Protein AF-0000000084429670 (afdb_homodimer)

Radius of gyration: 36.71 Å; Cα contacts (8 Å, |Δi|>4): 818; chains: 2; bounding box: 50×143×112 Å

Organism: Penicillium patulum (NCBI:txid5078)

Foldseek 3Di:
DDDDDDDPPPDDPPDDDDDDPDDPDDPPDDDPPPPPCPPCVVVVVVCVVVVPDPDPPDDPVLLVVLLVLQLPPQLVQQDQDPLCSCCSNPVLVVLCVVPVLLSLLSSLSSLLVCLLDPPDVVCNVVSNVSSVVSNVVSVVSLVVCLVPDDLSCLVSLLNSLSSVLLSLLQDDDPPPVVALVSLLVSVLVSLVSLQVSVVSCCPPNNCLVVCCVDPNVVSVDDDQDFDDADPVVVVLLVVLLVVLVVCCVVDVPRDSVLSVQLSVLLVSLRRCLVVPGQHPVSLSSSSNSRDPVLSVCSVVVPLSSLLSVLSSLLSLVSHDDCSSRVVNNQSSLLSSCVPDDPVRVVSSQVSQCSNVNPVSVVVSVD/DDDDDDPDPPDDDYDDDDDDPDDPDCPPDDDPPPPPCPPCVVVVVVCVVVVPDPDPPDDPVLLVVLLVLQLPPQLVQQDQDPLCSCCSNPVLVVLCVVPVLLSLLSSLSSLLVCLLDPPDVVCNVVSNVSSVVSNVVSVVSLVVCLVPDDLSCLVSLLNSLSSVLLSLLQDDDPDPVVALVSLLVSVLVSLVSLQVSVVSCCPPHNCLVVCCPDPNVVSVDDDQDFDDADPVVVVLLVVLLVVLVVCCVVDVPRDSVLSVQLSVLLVSLRRCLVVPGQHPVSLSSSSNSRDPVLSVCSVVVPLSSLLSVLSSLLSLVSHDDCSSRVVNNQSSLLSSCVPDDPVRVVSSQVSQCSNVNPVSVVVSVD

Solvent-accessible surface area (backbone atoms only — not comparable to full-atom values): 40909 Å² total; per-residue (Å²): 130,89,72,89,83,87,74,85,81,77,81,71,89,76,78,84,78,79,83,82,72,79,73,84,74,69,92,66,75,79,79,73,73,81,62,76,67,49,46,57,45,54,53,48,50,63,27,57,77,52,49,81,54,69,82,56,81,77,81,59,60,67,61,47,50,20,49,50,40,26,63,73,52,50,30,55,61,77,26,72,46,82,81,30,35,56,38,49,45,48,50,46,56,56,49,17,72,81,32,64,33,34,39,24,37,53,38,11,44,19,21,38,50,43,35,72,64,47,90,54,73,87,49,22,64,60,26,40,50,47,12,46,32,26,36,34,53,13,50,58,50,43,62,72,38,67,86,63,73,42,86,90,44,41,66,46,53,48,53,34,36,55,49,52,44,50,40,62,55,36,48,86,71,80,74,56,82,85,40,51,60,55,56,52,52,51,52,50,49,51,38,45,37,46,36,33,43,54,42,59,44,46,43,91,57,65,40,61,63,62,41,49,73,39,91,54,18,63,72,73,58,72,79,84,61,86,34,77,63,58,66,71,58,50,52,50,53,49,51,53,51,50,51,42,50,51,45,31,73,75,32,82,83,45,59,46,67,57,53,50,52,47,50,52,46,49,50,52,49,48,14,32,43,63,60,67,52,33,40,55,62,52,65,51,50,52,42,52,70,45,54,73,66,51,55,50,37,44,74,68,60,35,65,69,46,45,49,51,49,27,47,50,20,38,54,42,58,61,30,66,59,43,80,36,32,53,70,47,21,55,51,39,36,49,24,44,57,70,71,48,53,79,89,53,45,72,78,36,46,64,35,39,32,74,60,61,31,90,63,28,70,67,58,68,77,97,134,91,78,84,86,78,79,86,82,80,84,85,83,87,92,93,84,85,83,80,75,76,74,82,73,68,91,73,76,82,74,73,72,81,62,77,66,51,47,57,47,55,52,48,51,64,27,57,76,52,48,80,52,68,82,56,80,77,82,60,60,66,62,47,49,20,48,51,39,26,61,73,52,50,31,55,62,78,24,72,46,83,82,31,35,56,38,50,45,48,52,47,56,57,50,17,72,81,31,64,32,33,37,24,37,51,37,11,43,20,20,39,50,43,34,74,64,46,91,54,72,88,47,22,64,59,25,40,52,48,12,44,32,26,37,35,52,11,50,56,52,42,62,70,38,67,87,62,73,41,87,90,43,40,66,46,53,48,52,33,38,56,49,51,44,50,40,61,54,36,47,87,71,80,73,55,83,84,40,52,59,54,56,52,51,50,52,49,50,50,38,46,38,47,36,33,44,54,40,60,44,46,44,92,56,67,41,59,62,62,41,50,72,40,91,54,18,64,71,73,58,71,81,84,62,86,35,77,63,56,66,72,60,50,51,51,52,49,51,52,52,50,50,42,52,51,46,30,73,75,31,85,84,46,61,46,67,58,52,50,51,46,51,50,47,49,51,52,51,49,14,33,42,64,61,67,52,34,38,54,60,55,65,48,49,52,43,52,69,45,54,72,65,50,55,50,37,45,73,69,61,36,65,68,46,44,50,51,50,27,45,49,20,40,54,42,58,61,30,67,58,44,80,36,31,53,72,47,21,55,51,39,35,50,25,45,57,69,70,48,54,78,90,54,46,71,79,39,47,64,35,39,32,74,60,61,30,90,64,31,72,66,57,6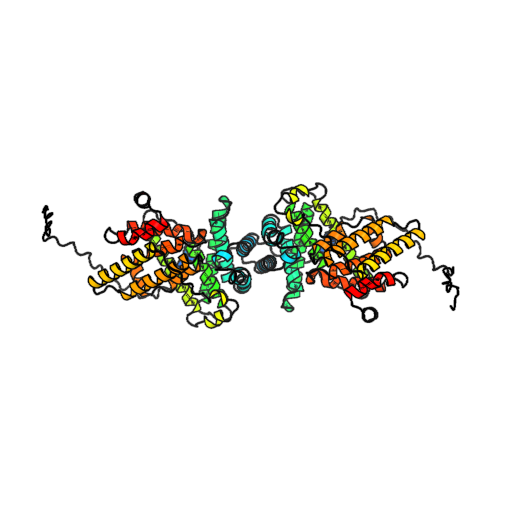6,78,97

Nearest PDB structures (foldseek):
  7vpu-assembly1_B  TM=5.161E-01  e=1.615E-05  Lachancea thermotolerans CBS 6340

Secondary structure (DSSP, 8-state):
--------------------------------------TTHHHHHHHHTTTTS-------HHHHHHHHHHHHTGGGGT--STTTHHIIIIIHHHHHTS-HHHHHHHHHHHHHHHHHH-S-GGGHHHHHHHHHHHHHHHHHHHHHHTT---TTTHHHHHHHHHHHHHHHHHS-----TT-HHHHHHHHHHHHHHHHHHHHHHHSSS--HHHHHTSTTHHHH-------PPPHHHHHHHHHHHHHHHHHHHH-TT--HHHHHHHHHHHHHHHHHHHTT---THHHHHHHHHS-HHHHHHHHTT-HHHHHHHHHHHHHHHHSS-HHHHHHHHHHHHHHHHHHS-TTTGGGGHHHHHHHH-TTHHHHH--/--------------------------------------TTHHHHHHHHTTTTS-------HHHHHHHHHHHHTGGGGT--STTTHHIIIIIHHHHHTS-HHHHHHHHHHHHHHHHHH-S-GGGHHHHHHHHHHHHHHHHHHHHHHTT---TTTHHHHHHHHHHHHHHHHHS-----TT-HHHHHHHHHHHHHHHHHHHHHHHSSS--HHHHHTSTTHHHH-------PPPHHHHHHHHHHHHHHHHHHHH-TT--HHHHHHHHHHHHHHHHHHHTT---THHHHHHHHHS-HHHHHHHHTT-HHHHHHHHHHHHHHHHSS-HHHHHHHHHHHHHHHHHHS-TTTGGGGHHHHHHHH-TTHHHHH--

Sequence (732 aa):
MKLGHPAPTAPSAIPNAGDPVPALRSSLSSTPGTGTGDPLGILGQLGNENAATPGGPSLNLQDLELMIQWCNTTFHTLSRNEITDPIWRNIVPEEALSHPFLMHGILALSALHLARTGPDPTRRASYLNRAVGHQNQALALFRELLGDVTESNAKAMFAFAGIVVIYTFAFPHTPDVQDPWSCIDDLYQVLVLTRGVQQVIHSPRNFTDFLRDSSFGPILRTDEVESPIPEHAVAMLKQLREANQICGSRDVNHEVHVYEGAILNLEEMLSWCYSGIRATTIAGRFAIRLKPRFMELLRERDPLALVMLAHYGVLLHYLEHRWCFGDWCVRVSKAVWAILDDRWRPLLQWAMRETLGVNFLEQVNTMKLGHPAPTAPSAIPNAGDPVPALRSSLSSTPGTGTGDPLGILGQLGNENAATPGGPSLNLQDLELMIQWCNTTFHTLSRNEITDPIWRNIVPEEALSHPFLMHGILALSALHLARTGPDPTRRASYLNRAVGHQNQALALFRELLGDVTESNAKAMFAFAGIVVIYTFAFPHTPDVQDPWSCIDDLYQVLVLTRGVQQVIHSPRNFTDFLRDSSFGPILRTDEVESPIPEHAVAMLKQLREANQICGSRDVNHEVHVYEGAILNLEEMLSWCYSGIRATTIAGRFAIRLKPRFMELLRERDPLALVMLAHYGVLLHYLEHRWCFGDWCVRVSKAVWAILDDRWRPLLQWAMRETLGVNFLEQVNT

InterPro domains:
  IPR021858 Fungal transcription factor [PF11951] (86-160)
  IPR053157 Sterol Uptake Control Transcription Regulator [PTHR47784] (56-352)

Structure (mmCIF, N/CA/C/O backbone):
data_AF-0000000084429670-model_v1
#
loop_
_entity.id
_entity.type
_entity.pdbx_description
1 polymer 'Uncharacterized protein'
#
loop_
_atom_site.group_PDB
_atom_site.id
_atom_site.type_symbol
_atom_site.label_atom_id
_atom_site.label_alt_id
_atom_site.label_comp_id
_atom_site.label_asym_id
_atom_site.label_entity_id
_atom_site.label_seq_id
_atom_site.pdbx_PDB_ins_code
_atom_site.Cartn_x
_atom_site.Cartn_y
_atom_site.Cartn_z
_atom_site.occupancy
_atom_site.B_iso_or_equiv
_atom_site.auth_seq_id
_atom_site.auth_comp_id
_atom_site.auth_asym_id
_atom_site.auth_atom_id
_atom_site.pdbx_PDB_model_num
ATOM 1 N N . MET A 1 1 ? 22.906 33.188 72.5 1 22.23 1 MET A N 1
ATOM 2 C CA . MET A 1 1 ? 21.438 33.281 72.5 1 22.23 1 MET A CA 1
ATOM 3 C C . MET A 1 1 ? 20.969 34.344 71.5 1 22.23 1 MET A C 1
ATOM 5 O O . MET A 1 1 ? 19.844 34.844 71.625 1 22.23 1 MET A O 1
ATOM 9 N N . LYS A 1 2 ? 21.938 34.781 70.812 1 26.08 2 LYS A N 1
ATOM 10 C CA . LYS A 1 2 ? 22.031 36.062 70.062 1 26.08 2 LYS A CA 1
ATOM 11 C C . LYS A 1 2 ? 20.891 36.188 69.062 1 26.08 2 LYS A C 1
ATOM 13 O O . LYS A 1 2 ? 20.812 35.406 68.125 1 26.08 2 LYS A O 1
ATOM 18 N N . LEU A 1 3 ? 19.891 36.938 69.438 1 20.69 3 LEU A N 1
ATOM 19 C CA . LEU A 1 3 ? 18.484 37.094 69.062 1 20.69 3 LEU A CA 1
ATOM 20 C C . LEU A 1 3 ? 18.344 37.594 67.625 1 20.69 3 LEU A C 1
ATOM 22 O O . LEU A 1 3 ? 17.656 36.969 66.812 1 20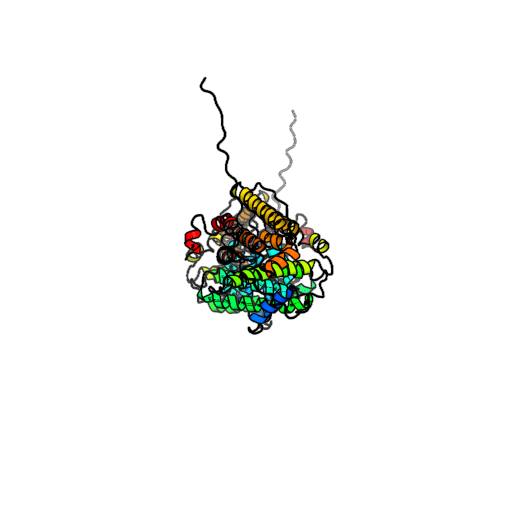.69 3 LEU A O 1
ATOM 26 N N . GLY A 1 4 ? 18.172 38.969 67.375 1 19.11 4 GLY A N 1
ATOM 27 C CA . GLY A 1 4 ? 16.844 39.406 66.938 1 19.11 4 GLY A CA 1
ATOM 28 C C . GLY A 1 4 ? 16.672 39.5 65.438 1 19.11 4 GLY A C 1
ATOM 29 O O . GLY A 1 4 ? 17.625 39.344 64.688 1 19.11 4 GLY A O 1
ATOM 30 N N . HIS A 1 5 ? 16.047 40.719 64.938 1 19.72 5 HIS A N 1
ATOM 31 C CA . HIS A 1 5 ? 14.812 40.906 64.188 1 19.72 5 HIS A CA 1
ATOM 32 C C . HIS A 1 5 ? 15.07 41.031 62.719 1 19.72 5 HIS A C 1
ATOM 34 O O . HIS A 1 5 ? 14.445 40.344 61.906 1 19.72 5 HIS A O 1
ATOM 40 N N . PRO A 1 6 ? 15.117 42.344 62 1 20.75 6 PRO A N 1
ATOM 41 C CA . PRO A 1 6 ? 14.047 42.812 61.125 1 20.75 6 PRO A CA 1
ATOM 42 C C . PRO A 1 6 ? 14.352 42.594 59.656 1 20.75 6 PRO A C 1
ATOM 44 O O . PRO A 1 6 ? 15.516 42.5 59.281 1 20.75 6 PRO A O 1
ATOM 47 N N . ALA A 1 7 ? 13.328 42.031 58.969 1 24.14 7 ALA A N 1
ATOM 48 C CA . ALA A 1 7 ? 13.094 41.438 57.656 1 24.14 7 ALA A CA 1
ATOM 49 C C . ALA A 1 7 ? 13.297 42.469 56.562 1 24.14 7 ALA A C 1
ATOM 51 O O . ALA A 1 7 ? 12.805 43.594 56.656 1 24.14 7 ALA A O 1
ATOM 52 N N . PRO A 1 8 ? 14.32 42.438 55.656 1 20.78 8 PRO A N 1
ATOM 53 C CA . PRO A 1 8 ? 14.75 43.438 54.656 1 20.78 8 PRO A CA 1
ATOM 54 C C . PRO A 1 8 ? 13.656 43.781 53.656 1 20.78 8 PRO A C 1
ATOM 56 O O . PRO A 1 8 ? 13.07 42.875 53.031 1 20.78 8 PRO A O 1
ATOM 59 N N . THR A 1 9 ? 12.781 44.906 54 1 19.97 9 THR A N 1
ATOM 60 C CA . THR A 1 9 ? 11.578 45.312 53.281 1 19.97 9 THR A CA 1
ATOM 61 C C . THR A 1 9 ? 11.898 45.656 51.844 1 19.97 9 THR A C 1
ATOM 63 O O . THR A 1 9 ? 12.836 46.438 51.594 1 19.97 9 THR A O 1
ATOM 66 N N . ALA A 1 10 ? 11.422 44.812 50.844 1 21.98 10 ALA A N 1
ATOM 67 C CA . ALA A 1 10 ? 11.5 44.594 49.406 1 21.98 10 ALA A CA 1
ATOM 68 C C . ALA A 1 10 ? 10.898 45.781 48.656 1 21.98 10 ALA A C 1
ATOM 70 O O . ALA A 1 10 ? 9.688 46 48.688 1 21.98 10 ALA A O 1
ATOM 71 N N . PRO A 1 11 ? 11.477 47 48.781 1 18.83 11 PRO A N 1
ATOM 72 C CA . PRO A 1 11 ? 10.57 48.062 48.312 1 18.83 11 PRO A CA 1
ATOM 73 C C . PRO A 1 11 ? 10.086 47.844 46.906 1 18.83 11 PRO A C 1
ATOM 75 O O . PRO A 1 11 ? 10.734 47.156 46.094 1 18.83 11 PRO A O 1
ATOM 78 N N . SER A 1 12 ? 8.766 48.312 46.562 1 18.53 12 SER A N 1
ATOM 79 C CA . SER A 1 12 ? 7.629 48.25 45.656 1 18.53 12 SER A CA 1
ATOM 80 C C . SER A 1 12 ? 7.871 49.125 44.406 1 18.53 12 SER A C 1
ATOM 82 O O . SER A 1 12 ? 6.965 49.312 43.594 1 18.53 12 SER A O 1
ATOM 84 N N . ALA A 1 13 ? 9.055 49.531 44.031 1 19.59 13 ALA A N 1
ATOM 85 C CA . ALA A 1 13 ? 8.922 50.781 43.312 1 19.59 13 ALA A CA 1
ATOM 86 C C . ALA A 1 13 ? 8.211 50.562 41.969 1 19.59 13 ALA A C 1
ATOM 88 O O . ALA A 1 13 ? 8.766 49.969 41.062 1 19.59 13 ALA A O 1
ATOM 89 N N . ILE A 1 14 ? 6.789 50.344 41.969 1 19.61 14 ILE A N 1
ATOM 90 C CA . ILE A 1 14 ? 6 50.094 40.781 1 19.61 14 ILE A CA 1
ATOM 91 C C . ILE A 1 14 ? 6.18 51.25 39.781 1 19.61 14 ILE A C 1
ATOM 93 O O . ILE A 1 14 ? 6.363 51.031 38.594 1 19.61 14 ILE A O 1
ATOM 97 N N . PRO A 1 15 ? 6.066 52.75 40.156 1 20.12 15 PRO A N 1
ATOM 98 C CA . PRO A 1 15 ? 4.91 53.406 39.531 1 20.12 15 PRO A CA 1
ATOM 99 C C . PRO A 1 15 ? 5.207 53.938 38.125 1 20.12 15 PRO A C 1
ATOM 101 O O . PRO A 1 15 ? 4.332 53.906 37.281 1 20.12 15 PRO A O 1
ATOM 104 N N . ASN A 1 16 ? 6.316 54.594 37.781 1 18.58 16 ASN A N 1
ATOM 105 C CA . ASN A 1 16 ? 6.07 55.969 37.281 1 18.58 16 ASN A CA 1
ATOM 106 C C . ASN A 1 16 ? 5.469 55.969 35.875 1 18.58 16 ASN A C 1
ATOM 108 O O . ASN A 1 16 ? 5.68 55.031 35.125 1 18.58 16 ASN A O 1
ATOM 112 N N . ALA A 1 17 ? 4.801 57.219 35.406 1 22.19 17 ALA A N 1
ATOM 113 C CA . ALA A 1 17 ? 3.703 57.781 34.625 1 22.19 17 ALA A CA 1
ATOM 114 C C . ALA A 1 17 ? 4.082 57.906 33.156 1 22.19 17 ALA A C 1
ATOM 116 O O . ALA A 1 17 ? 3.225 58.156 32.312 1 22.19 17 ALA A O 1
ATOM 117 N N . GLY A 1 18 ? 5.426 57.969 32.781 1 19.5 18 GLY A N 1
ATOM 118 C CA . GLY A 1 18 ? 5.508 59.125 31.938 1 19.5 18 GLY A CA 1
ATOM 119 C C . GLY A 1 18 ? 4.762 58.969 30.641 1 19.5 18 GLY A C 1
ATOM 120 O O . GLY A 1 18 ? 3.531 58.906 30.609 1 19.5 18 GLY A O 1
ATOM 121 N N . ASP A 1 19 ? 5.539 59.281 29.375 1 23.39 19 ASP A N 1
ATOM 122 C CA . ASP A 1 19 ? 5.277 60.125 28.203 1 23.39 19 ASP A CA 1
ATOM 123 C C . ASP A 1 19 ? 4.391 59.438 27.188 1 23.39 19 ASP A C 1
ATOM 125 O O . ASP A 1 19 ? 4.43 58.188 27.078 1 23.39 19 ASP A O 1
ATOM 129 N N . PRO A 1 20 ? 3.385 60.188 26.547 1 24.22 20 PRO A N 1
ATOM 130 C CA . PRO A 1 20 ? 2.221 59.844 25.719 1 24.22 20 PRO A CA 1
ATOM 131 C C . PRO A 1 20 ? 2.602 59.125 24.422 1 24.22 20 PRO A C 1
ATOM 133 O O . PRO A 1 20 ? 3.439 59.625 23.672 1 24.22 20 PRO A O 1
ATOM 136 N N . VAL A 1 21 ? 3.055 57.906 24.344 1 27.91 21 VAL A N 1
ATOM 137 C CA . VAL A 1 21 ? 3.381 57.344 23.047 1 27.91 21 VAL A CA 1
ATOM 138 C C . VAL A 1 21 ? 2.312 57.75 22.031 1 27.91 21 VAL A C 1
ATOM 140 O O . VAL A 1 21 ? 1.115 57.688 22.312 1 27.91 21 VAL A O 1
ATOM 143 N N . PRO A 1 22 ? 2.721 58.562 21.031 1 24.75 22 PRO A N 1
ATOM 144 C CA . PRO A 1 22 ? 1.771 59.062 20.031 1 24.75 22 PRO A CA 1
ATOM 145 C C . PRO A 1 22 ? 0.787 57.969 19.578 1 24.75 22 PRO A C 1
ATOM 147 O O . PRO A 1 22 ? 1.076 56.781 19.688 1 24.75 22 PRO A O 1
ATOM 150 N N . ALA A 1 23 ? -0.444 58.375 19.359 1 26.36 23 ALA A N 1
ATOM 151 C CA . ALA A 1 23 ? -1.738 57.812 18.984 1 26.36 23 ALA A CA 1
ATOM 152 C C . ALA A 1 23 ? -1.635 57 17.703 1 26.36 23 ALA A C 1
ATOM 154 O O . ALA A 1 23 ? -1.159 57.5 16.688 1 26.36 23 ALA A O 1
ATOM 155 N N . LEU A 1 24 ? -1.145 55.75 17.781 1 25.53 24 LEU A N 1
ATOM 156 C CA . LEU A 1 24 ? -1.38 54.938 16.594 1 25.53 24 LEU A CA 1
ATOM 157 C C . LEU A 1 24 ? -2.74 55.219 15.984 1 25.53 24 LEU A C 1
ATOM 159 O O . LEU A 1 24 ? -3.773 55.062 16.641 1 25.53 24 LEU A O 1
ATOM 163 N N . ARG A 1 25 ? -2.873 56.312 15.188 1 23.16 25 ARG A N 1
ATOM 164 C CA . ARG A 1 25 ? -4.012 56.875 14.477 1 23.16 25 ARG A CA 1
ATOM 165 C C . ARG A 1 25 ? -4.918 55.781 13.93 1 23.16 25 ARG A C 1
ATOM 167 O O . ARG A 1 25 ? -4.477 54.656 13.711 1 23.16 25 ARG A O 1
ATOM 174 N N . SER A 1 26 ? -6.262 56.25 13.727 1 23.8 26 SER A N 1
ATOM 175 C CA . SER A 1 26 ? -7.648 55.844 13.492 1 23.8 26 SER A CA 1
ATOM 176 C C . SER A 1 26 ? -7.84 55.281 12.094 1 23.8 26 SER A C 1
ATOM 178 O O . SER A 1 26 ? -8.969 55.031 11.672 1 23.8 26 SER A O 1
ATOM 180 N N . SER A 1 27 ? -6.895 55.125 11.172 1 24.22 27 SER A N 1
ATOM 181 C CA . SER A 1 27 ? -7.547 55.125 9.867 1 24.22 27 SER A CA 1
ATOM 182 C C . SER A 1 27 ? -8.711 54.125 9.836 1 24.22 27 SER A C 1
ATOM 184 O O . SER A 1 27 ? -8.516 52.906 9.969 1 24.22 27 SER A O 1
ATOM 186 N N . LEU A 1 28 ? -10.055 54.531 10.164 1 23.66 28 LEU A N 1
ATOM 187 C CA . LEU A 1 28 ? -11.398 53.969 10.227 1 23.66 28 LEU A CA 1
ATOM 188 C C . LEU A 1 28 ? -11.789 53.344 8.891 1 23.66 28 LEU A C 1
ATOM 190 O O . LEU A 1 28 ? -12.922 52.875 8.727 1 23.66 28 LEU A O 1
ATOM 194 N N . SER A 1 29 ? -11.289 53.844 7.734 1 22.31 29 SER A N 1
ATOM 195 C CA . SER A 1 29 ? -12.344 53.938 6.738 1 22.31 29 SER A CA 1
ATOM 196 C C . SER A 1 29 ? -13.18 52.656 6.688 1 22.31 29 SER A C 1
ATOM 198 O O . SER A 1 29 ? -12.859 51.688 7.355 1 22.31 29 SER A O 1
ATOM 200 N N . SER A 1 30 ? -13.508 52.156 5.371 1 26.16 30 SER A N 1
ATOM 201 C CA . SER A 1 30 ? -14.695 51.594 4.738 1 26.16 30 SER A CA 1
ATOM 202 C C . SER A 1 30 ? -14.969 50.188 5.215 1 26.16 30 SER A C 1
ATOM 204 O O . SER A 1 30 ? -14.031 49.438 5.551 1 26.16 30 SER A O 1
ATOM 206 N N . THR A 1 31 ? -16.219 49.969 5.656 1 25.84 31 THR A N 1
ATOM 207 C CA . THR A 1 31 ? -16.969 48.812 6.137 1 25.84 31 THR A CA 1
ATOM 208 C C . THR A 1 31 ? -16.688 47.562 5.27 1 25.84 31 THR A C 1
ATOM 210 O O . THR A 1 31 ? -17.141 47.5 4.121 1 25.84 31 THR A O 1
ATOM 213 N N . PRO A 1 32 ? -15.477 47.188 4.996 1 28.11 32 PRO A N 1
ATOM 214 C CA . PRO A 1 32 ? -15.68 46.062 4.105 1 28.11 32 PRO A CA 1
ATOM 215 C C . PRO A 1 32 ? -16.703 45.062 4.648 1 28.11 32 PRO A C 1
ATOM 217 O O . PRO A 1 32 ? -16.797 44.844 5.863 1 28.11 32 PRO A O 1
ATOM 220 N N . GLY A 1 33 ? -17.953 44.969 4.051 1 25.83 33 GLY A N 1
ATOM 221 C CA . GLY A 1 33 ? -19 44 4.289 1 25.83 33 GLY A CA 1
ATOM 222 C C . GLY A 1 33 ? -18.469 42.688 4.844 1 25.83 33 GLY A C 1
ATOM 223 O O . GLY A 1 33 ? -17.297 42.344 4.633 1 25.83 33 GLY A O 1
ATOM 224 N N . THR A 1 34 ? -18.984 42.281 5.988 1 31.81 34 THR A N 1
ATOM 225 C CA . THR A 1 34 ? -18.875 41.031 6.734 1 31.81 34 THR A CA 1
ATOM 226 C C . THR A 1 34 ? -18.812 39.844 5.781 1 31.81 34 THR A C 1
ATOM 228 O O . THR A 1 34 ? -19.859 39.281 5.422 1 31.81 34 THR A O 1
ATOM 231 N N . GLY A 1 35 ? -18.328 40.094 4.57 1 29.77 35 GLY A N 1
ATOM 232 C CA . GLY A 1 35 ? -18.391 38.875 3.775 1 29.77 35 GLY A CA 1
ATOM 233 C C . GLY A 1 35 ? -17.938 37.656 4.539 1 29.77 35 GLY A C 1
ATOM 234 O O . GLY A 1 35 ? -16.922 37.688 5.242 1 29.77 35 GLY A O 1
ATOM 235 N N . THR A 1 36 ? -18.875 36.906 5.152 1 34.91 36 THR A N 1
ATOM 236 C CA . THR A 1 36 ? -18.625 35.531 5.566 1 34.91 36 THR A CA 1
ATOM 237 C C . THR A 1 36 ? -17.469 34.938 4.781 1 34.91 36 THR A C 1
ATOM 239 O O . THR A 1 36 ? -17.609 34.625 3.596 1 34.91 36 THR A O 1
ATOM 242 N N . GLY A 1 37 ? -16.391 35.562 4.871 1 36.88 37 GLY A N 1
ATOM 243 C CA . GLY A 1 37 ? -15.242 35 4.18 1 36.88 37 GLY A CA 1
ATOM 244 C C . GLY A 1 37 ? -15.234 33.469 4.18 1 36.88 37 GLY A C 1
ATOM 245 O O . GLY A 1 37 ? -15.43 32.844 5.223 1 36.88 37 GLY A O 1
ATOM 246 N N . ASP A 1 38 ? -15.68 32.938 3.094 1 46.09 38 ASP A N 1
ATOM 247 C CA . ASP A 1 38 ? -15.695 31.5 2.795 1 46.09 38 ASP A CA 1
ATOM 248 C C . ASP A 1 38 ? -14.461 30.797 3.375 1 46.09 38 ASP A C 1
ATOM 250 O O . ASP A 1 38 ? -13.336 31.109 2.994 1 46.09 38 ASP A O 1
ATOM 254 N N . PRO A 1 39 ? -14.586 30.469 4.656 1 50.97 39 PRO A N 1
ATOM 255 C CA . PRO A 1 39 ? -13.445 29.75 5.234 1 50.97 39 PRO A CA 1
ATOM 256 C C . PRO A 1 39 ? -12.664 28.953 4.199 1 50.97 39 PRO A C 1
ATOM 258 O O . PRO A 1 39 ? -11.477 28.672 4.395 1 50.97 39 PRO A O 1
ATOM 261 N N . LEU A 1 40 ? -13.453 28.594 3.191 1 55.09 40 LEU A N 1
ATOM 262 C CA . LEU A 1 40 ? -12.805 27.828 2.135 1 55.09 40 LEU A CA 1
ATOM 263 C C . LEU A 1 40 ? -12.242 28.75 1.061 1 55.09 40 LEU A C 1
ATOM 265 O O . LEU A 1 40 ? -11.703 28.281 0.054 1 55.09 40 LEU A O 1
ATOM 269 N N . GLY A 1 41 ? -12.547 30.047 1.274 1 54.59 41 GLY A N 1
ATOM 270 C CA . GLY A 1 41 ? -11.984 31.016 0.347 1 54.59 41 GLY A CA 1
ATOM 271 C C . GLY A 1 41 ? -10.484 30.875 0.171 1 54.59 41 GLY A C 1
ATOM 272 O O . GLY A 1 41 ? -9.953 31.125 -0.911 1 54.59 41 GLY A O 1
ATOM 273 N N . ILE A 1 42 ? -9.953 30.453 1.276 1 54.97 42 ILE A N 1
ATOM 274 C CA . ILE A 1 42 ? -8.508 30.234 1.226 1 54.97 42 ILE A CA 1
ATOM 275 C C . ILE A 1 42 ? -8.195 29.109 0.242 1 54.97 42 ILE A C 1
ATOM 277 O O . ILE A 1 42 ? -7.164 29.141 -0.437 1 54.97 42 ILE A O 1
ATOM 281 N N . LEU A 1 43 ? -9.141 28.203 0.174 1 58.97 43 LEU A N 1
ATOM 282 C CA . LEU A 1 43 ? -8.945 27.125 -0.8 1 58.97 43 LEU A CA 1
ATOM 283 C C . LEU A 1 43 ? -8.859 27.688 -2.215 1 58.97 43 LEU A C 1
ATOM 285 O O . LEU A 1 43 ? -8.125 27.172 -3.053 1 58.97 43 LEU A O 1
ATOM 289 N N . GLY A 1 44 ? -9.75 28.688 -2.395 1 55.34 44 GLY A N 1
ATOM 290 C CA . GLY A 1 44 ? -9.695 29.391 -3.672 1 55.34 44 GLY A CA 1
ATOM 291 C C . GLY A 1 44 ? -8.352 30.047 -3.932 1 55.34 44 GLY A C 1
ATOM 292 O O . GLY A 1 44 ? -7.852 30.031 -5.059 1 55.34 44 GLY A O 1
ATOM 293 N N . GLN A 1 45 ? -7.887 30.625 -2.939 1 53.88 45 GLN A N 1
ATOM 294 C CA . GLN A 1 45 ? -6.59 31.281 -3.07 1 53.88 45 GLN A CA 1
ATOM 295 C C . GLN A 1 45 ? -5.48 30.266 -3.311 1 53.88 45 GLN A C 1
ATOM 297 O O . GLN A 1 45 ? -4.57 30.516 -4.109 1 53.88 45 GLN A O 1
ATOM 302 N N . LEU A 1 46 ? -5.559 29.188 -2.588 1 56.06 46 LEU A N 1
ATOM 303 C CA . LEU A 1 46 ? -4.59 28.125 -2.789 1 56.06 46 LEU A CA 1
ATOM 304 C C . LEU A 1 46 ? -4.676 27.578 -4.207 1 56.06 46 LEU A C 1
ATOM 306 O O . LEU A 1 46 ? -3.654 27.25 -4.812 1 56.06 46 LEU A O 1
ATOM 310 N N . GLY A 1 47 ? -5.902 27.5 -4.715 1 53.72 47 GLY A N 1
ATOM 311 C CA . GLY A 1 47 ? -6.133 27.016 -6.066 1 53.72 47 GLY A CA 1
ATOM 312 C C . GLY A 1 47 ? -5.77 28.047 -7.129 1 53.72 47 GLY A C 1
ATOM 313 O O . GLY A 1 47 ? -5.27 27.688 -8.195 1 53.72 47 GLY A O 1
ATOM 314 N N . ASN A 1 48 ? -6.207 29.281 -6.977 1 49.38 48 ASN A N 1
ATOM 315 C CA . ASN A 1 48 ? -6.004 30.344 -7.957 1 49.38 48 ASN A CA 1
ATOM 316 C C . ASN A 1 48 ? -4.527 30.703 -8.109 1 49.38 48 ASN A C 1
ATOM 318 O O . ASN A 1 48 ? -4.066 31.016 -9.211 1 49.38 48 ASN A O 1
ATOM 322 N N . GLU A 1 49 ? -3.912 30.812 -7.055 1 47.94 49 GLU A N 1
ATOM 323 C CA . GLU A 1 49 ? -2.508 31.188 -7.172 1 47.94 49 GLU A CA 1
ATOM 324 C C . GLU A 1 49 ? -1.727 30.156 -7.992 1 47.94 49 GLU A C 1
ATOM 326 O O . GLU A 1 49 ? -0.708 30.484 -8.602 1 47.94 49 GLU A O 1
ATOM 331 N N . ASN A 1 50 ? -2.229 29.016 -7.98 1 48.59 50 ASN A N 1
ATOM 332 C CA . ASN A 1 50 ? -1.457 27.969 -8.656 1 48.59 50 ASN A CA 1
ATOM 333 C C . ASN A 1 50 ? -2.189 27.438 -9.883 1 48.59 50 ASN A C 1
ATOM 335 O O . ASN A 1 50 ? -1.876 26.359 -10.367 1 48.59 50 ASN A O 1
ATOM 339 N N . ALA A 1 51 ? -3.314 28.125 -10.203 1 43.28 51 ALA A N 1
ATOM 340 C CA . ALA A 1 51 ? -4.227 27.703 -11.266 1 43.28 51 ALA A CA 1
ATOM 341 C C . ALA A 1 51 ? -3.498 27.594 -12.602 1 43.28 51 ALA A C 1
ATOM 343 O O . ALA A 1 51 ? -4.066 27.109 -13.586 1 43.28 51 ALA A O 1
ATOM 344 N N . ALA A 1 52 ? -2.439 28.234 -12.82 1 42.28 52 ALA A N 1
ATOM 345 C CA . ALA A 1 52 ? -2.012 28.234 -14.211 1 42.28 52 ALA A CA 1
ATOM 346 C C . ALA A 1 52 ? -1.724 26.812 -14.703 1 42.28 52 ALA A C 1
ATOM 348 O O . ALA A 1 52 ? -1.162 26.625 -15.781 1 42.28 52 ALA A O 1
ATOM 349 N N . THR A 1 53 ? -1.571 25.828 -13.867 1 45.34 53 THR A N 1
ATOM 350 C CA . THR A 1 53 ? -0.998 24.656 -14.5 1 45.34 53 THR A CA 1
ATOM 351 C C . THR A 1 53 ? -2.068 23.875 -15.258 1 45.34 53 THR A C 1
ATOM 353 O O . THR A 1 53 ? -3.145 23.594 -14.719 1 45.34 53 THR A O 1
ATOM 356 N N . PRO A 1 54 ? -1.975 23.672 -16.516 1 46.31 54 PRO A N 1
ATOM 357 C CA . PRO A 1 54 ? -2.826 22.844 -17.375 1 46.31 54 PRO A CA 1
ATOM 358 C C . PRO A 1 54 ? -3.338 21.578 -16.672 1 46.31 54 PRO A C 1
ATOM 360 O O . PRO A 1 54 ? -2.693 21.078 -15.75 1 46.31 54 PRO A O 1
ATOM 363 N N . GLY A 1 55 ? -4.672 21.359 -16.781 1 48.91 55 GLY A N 1
ATOM 364 C CA . GLY A 1 55 ? -5.406 20.172 -16.344 1 48.91 55 GLY A CA 1
ATOM 365 C C . GLY A 1 55 ? -4.598 18.891 -16.438 1 48.91 55 GLY A C 1
ATOM 366 O O . GLY A 1 55 ? -4.133 18.531 -17.531 1 48.91 55 GLY A O 1
ATOM 367 N N . GLY A 1 56 ? -3.779 18.625 -15.547 1 53.12 56 GLY A N 1
ATOM 368 C CA . GLY A 1 56 ? -3.062 17.359 -15.539 1 53.12 56 GLY A CA 1
ATOM 369 C C . GLY A 1 56 ? -3.848 16.219 -16.172 1 53.12 56 GLY A C 1
ATOM 370 O O . GLY A 1 56 ? -5.051 16.344 -16.406 1 53.12 56 GLY A O 1
ATOM 371 N N . PRO A 1 57 ? -3.184 15.32 -16.812 1 59.62 57 PRO A N 1
ATOM 372 C CA . PRO A 1 57 ? -3.852 14.18 -17.453 1 59.62 57 PRO A CA 1
ATOM 373 C C . PRO A 1 57 ? -4.949 13.578 -16.562 1 59.62 57 PRO A C 1
ATOM 375 O O . PRO A 1 57 ? -4.891 13.688 -15.344 1 59.62 57 PRO A O 1
ATOM 378 N N . SER A 1 58 ? -6.047 13.328 -17.156 1 78.81 58 SER A N 1
ATOM 379 C CA . SER A 1 58 ? -7.195 12.672 -16.531 1 78.81 58 SER A CA 1
ATOM 380 C C . SER A 1 58 ? -6.77 11.469 -15.703 1 78.81 58 SER A C 1
ATOM 382 O O . SER A 1 58 ? -5.805 10.781 -16.047 1 78.81 58 SER A O 1
ATOM 384 N N . LEU A 1 59 ? -7.324 11.367 -14.547 1 85.75 59 LEU A N 1
ATOM 385 C CA . LEU A 1 59 ? -7.047 10.266 -13.625 1 85.75 59 LEU A CA 1
ATOM 386 C C . LEU A 1 59 ? -7.352 8.922 -14.281 1 85.75 59 LEU A C 1
ATOM 388 O O . LEU A 1 59 ? -8.422 8.742 -14.859 1 85.75 59 LEU A O 1
ATOM 392 N N . ASN A 1 60 ? -6.398 8.047 -14.375 1 92.25 60 ASN A N 1
ATOM 393 C CA . ASN A 1 60 ? -6.668 6.652 -14.703 1 92.25 60 ASN A CA 1
ATOM 394 C C . ASN A 1 60 ? -7.074 5.855 -13.461 1 92.25 60 ASN A C 1
ATOM 396 O O . ASN A 1 60 ? -6.266 5.113 -12.906 1 92.25 60 ASN A O 1
ATOM 400 N N . LEU A 1 61 ? -8.328 5.973 -13.094 1 93.94 61 LEU A N 1
ATOM 401 C CA . LEU A 1 61 ? -8.82 5.379 -11.852 1 93.94 61 LEU A CA 1
ATOM 402 C C . LEU A 1 61 ? -8.766 3.857 -11.914 1 93.94 61 LEU A C 1
ATOM 404 O O . LEU A 1 61 ? -8.625 3.195 -10.883 1 93.94 61 LEU A O 1
ATOM 408 N N . GLN A 1 62 ? -8.773 3.379 -13.125 1 94.25 62 GLN A N 1
ATOM 409 C CA . GLN A 1 62 ? -8.727 1.929 -13.281 1 94.25 62 GLN A CA 1
ATOM 410 C C . GLN A 1 62 ? -7.371 1.371 -12.859 1 94.25 62 GLN A C 1
ATOM 412 O O . GLN A 1 62 ? -7.297 0.424 -12.078 1 94.25 62 GLN A O 1
ATOM 417 N N . ASP A 1 63 ? -6.328 2.01 -13.359 1 96.25 63 ASP A N 1
ATOM 418 C CA . ASP A 1 63 ? -4.992 1.557 -12.992 1 96.25 63 ASP A CA 1
ATOM 419 C C . ASP A 1 63 ? -4.703 1.843 -11.523 1 96.25 63 ASP A C 1
ATOM 421 O O . ASP A 1 63 ? -4.012 1.067 -10.859 1 96.25 63 ASP A O 1
ATOM 425 N N . LEU A 1 64 ? -5.219 2.938 -11.039 1 97.31 64 LEU A N 1
ATOM 426 C CA . LEU A 1 64 ? -5.008 3.271 -9.633 1 97.31 64 LEU A CA 1
ATOM 427 C C . LEU A 1 64 ? -5.684 2.252 -8.727 1 97.31 64 LEU A C 1
ATOM 429 O O . LEU A 1 64 ? -5.121 1.864 -7.695 1 97.31 64 LEU A O 1
ATOM 433 N N . GLU A 1 65 ? -6.852 1.828 -9.141 1 97.06 65 GLU A N 1
ATOM 434 C CA . GLU A 1 65 ? -7.547 0.791 -8.391 1 97.06 65 GLU A CA 1
ATOM 435 C C . GLU A 1 65 ? -6.719 -0.488 -8.312 1 97.06 65 GLU A C 1
ATOM 437 O O . GLU A 1 65 ? -6.637 -1.118 -7.254 1 97.06 65 GLU A O 1
ATOM 442 N N . LEU A 1 66 ? -6.156 -0.795 -9.422 1 97.88 66 LEU A N 1
ATOM 443 C CA . LEU A 1 66 ? -5.367 -2.02 -9.484 1 97.88 66 LEU A CA 1
ATOM 444 C C . LEU A 1 66 ? -4.105 -1.895 -8.641 1 97.88 66 LEU A C 1
ATOM 446 O O . LEU A 1 66 ? -3.684 -2.861 -8 1 97.88 66 LEU A O 1
ATOM 450 N N . MET A 1 67 ? -3.49 -0.705 -8.641 1 97.94 67 MET A N 1
ATOM 451 C CA . MET A 1 67 ? -2.314 -0.487 -7.805 1 97.94 67 MET A CA 1
ATOM 452 C C . MET A 1 67 ? -2.68 -0.556 -6.328 1 97.94 67 MET A C 1
ATOM 454 O O . MET A 1 67 ? -1.939 -1.131 -5.527 1 97.94 67 MET A O 1
ATOM 458 N N . ILE A 1 68 ? -3.826 0.048 -5.977 1 97.25 68 ILE A N 1
ATOM 459 C CA . ILE A 1 68 ? -4.324 -0.038 -4.609 1 97.25 68 ILE A CA 1
ATOM 460 C C . ILE A 1 68 ? -4.512 -1.503 -4.219 1 97.25 68 ILE A C 1
ATOM 462 O O . ILE A 1 68 ? -4.105 -1.918 -3.131 1 97.25 68 ILE A O 1
ATOM 466 N N . GLN A 1 69 ? -5.098 -2.287 -5.109 1 97.12 69 GLN A N 1
ATOM 467 C CA . GLN A 1 69 ? -5.312 -3.711 -4.883 1 97.12 69 GLN A CA 1
ATOM 468 C C . GLN A 1 69 ? -3.992 -4.441 -4.652 1 97.12 69 GLN A C 1
ATOM 470 O O . GLN A 1 69 ? -3.896 -5.305 -3.779 1 97.12 69 GLN A O 1
ATOM 475 N N . TRP A 1 70 ? -2.998 -4.113 -5.426 1 98.12 70 TRP A N 1
ATOM 476 C CA . TRP A 1 70 ? -1.69 -4.738 -5.254 1 98.12 70 TRP A CA 1
ATOM 477 C C . TRP A 1 70 ? -1.133 -4.465 -3.863 1 98.12 70 TRP A C 1
ATOM 479 O O . TRP A 1 70 ? -0.77 -5.395 -3.139 1 98.12 70 TRP A O 1
ATOM 489 N N . CYS A 1 71 ? -1.147 -3.164 -3.541 1 95.75 71 CYS A N 1
ATOM 490 C CA . CYS A 1 71 ? -0.51 -2.719 -2.307 1 95.75 71 CYS A CA 1
ATOM 491 C C . CYS A 1 71 ? -1.251 -3.254 -1.087 1 95.75 71 CYS A C 1
ATOM 493 O O . CYS A 1 71 ? -0.64 -3.516 -0.05 1 95.75 71 CYS A O 1
ATOM 495 N N . ASN A 1 72 ? -2.549 -3.482 -1.25 1 94.25 72 ASN A N 1
ATOM 496 C CA . ASN A 1 72 ? -3.35 -3.885 -0.1 1 94.25 72 ASN A CA 1
ATOM 497 C C . ASN A 1 72 ? -3.414 -5.402 0.035 1 94.25 72 ASN A C 1
ATOM 499 O O . ASN A 1 72 ? -3.473 -5.93 1.148 1 94.25 72 ASN A O 1
ATOM 503 N N . THR A 1 73 ? -3.396 -6.152 -1.146 1 95.56 73 THR A N 1
ATOM 504 C CA . THR A 1 73 ? -3.787 -7.547 -0.977 1 95.56 73 THR A CA 1
ATOM 505 C C . THR A 1 73 ? -2.984 -8.453 -1.91 1 95.56 73 THR A C 1
ATOM 507 O O . THR A 1 73 ? -2.424 -9.461 -1.478 1 95.56 73 THR A O 1
ATOM 510 N N . THR A 1 74 ? -2.881 -8.156 -3.201 1 97.62 74 THR A N 1
ATOM 511 C CA . THR A 1 74 ? -2.422 -9.086 -4.23 1 97.62 74 THR A CA 1
ATOM 512 C C . THR A 1 74 ? -0.963 -9.469 -4.004 1 97.62 74 THR A C 1
ATOM 514 O O . THR A 1 74 ? -0.564 -10.602 -4.273 1 97.62 74 THR A O 1
ATOM 517 N N . PHE A 1 75 ? -0.172 -8.539 -3.51 1 97.06 75 PHE A N 1
ATOM 518 C CA . PHE A 1 75 ? 1.25 -8.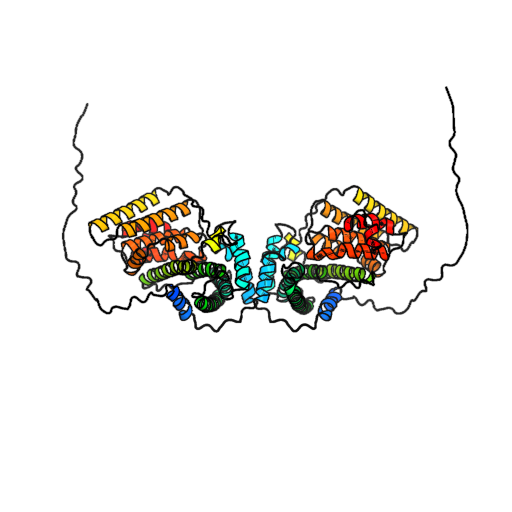797 -3.332 1 97.06 75 PHE A CA 1
ATOM 519 C C . PHE A 1 75 ? 1.468 -10.016 -2.436 1 97.06 75 PHE A C 1
ATOM 521 O O . PHE A 1 75 ? 2.482 -10.703 -2.553 1 97.06 75 PHE A O 1
ATOM 528 N N . HIS A 1 76 ? 0.502 -10.328 -1.527 1 96.12 76 HIS A N 1
ATOM 529 C CA . HIS A 1 76 ? 0.625 -11.438 -0.585 1 96.12 76 HIS A CA 1
ATOM 530 C C . HIS A 1 76 ? 0.744 -12.773 -1.314 1 96.12 76 HIS A C 1
ATOM 532 O O . HIS A 1 76 ? 1.3 -13.734 -0.776 1 96.12 76 HIS A O 1
ATOM 538 N N . THR A 1 77 ? 0.218 -12.828 -2.449 1 96.44 77 THR A N 1
ATOM 539 C CA . THR A 1 77 ? 0.234 -14.078 -3.207 1 96.44 77 THR A CA 1
ATOM 540 C C . THR A 1 77 ? 1.665 -14.492 -3.533 1 96.44 77 THR A C 1
ATOM 542 O O . THR A 1 77 ? 1.959 -15.688 -3.654 1 96.44 77 THR A O 1
ATOM 545 N N . LEU A 1 78 ? 2.545 -13.5 -3.629 1 95.75 78 LEU A N 1
ATOM 546 C CA . LEU A 1 78 ? 3.93 -13.789 -3.992 1 95.75 78 LEU A CA 1
ATO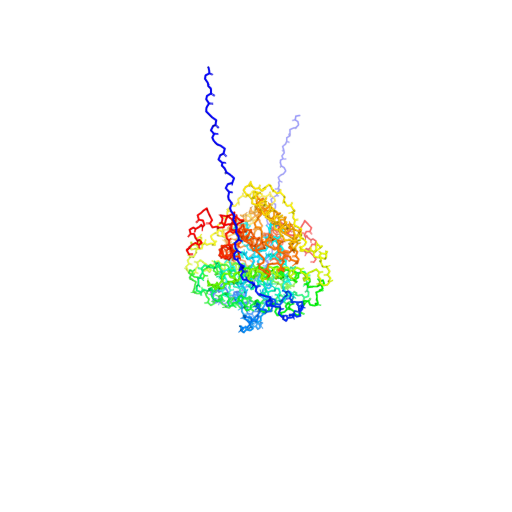M 547 C C . LEU A 1 78 ? 4.828 -13.773 -2.762 1 95.75 78 LEU A C 1
ATOM 549 O O . LEU A 1 78 ? 5.965 -14.25 -2.812 1 95.75 78 LEU A O 1
ATOM 553 N N . SER A 1 79 ? 4.238 -13.227 -1.68 1 93.12 79 SER A N 1
ATOM 554 C CA . SER A 1 79 ? 5.016 -13.133 -0.447 1 93.12 79 SER A CA 1
ATOM 555 C C . SER A 1 79 ? 4.988 -14.453 0.32 1 93.12 79 SER A C 1
ATOM 557 O O . SER A 1 79 ? 3.953 -15.117 0.384 1 93.12 79 SER A O 1
ATOM 559 N N . ARG A 1 80 ? 6.074 -14.859 0.914 1 87.81 80 ARG A N 1
ATOM 560 C CA . ARG A 1 80 ? 6.172 -16.094 1.684 1 87.81 80 ARG A CA 1
ATOM 561 C C . ARG A 1 80 ? 5.98 -15.828 3.174 1 87.81 80 ARG A C 1
ATOM 563 O O . ARG A 1 80 ? 5.395 -16.641 3.885 1 87.81 80 ARG A O 1
ATOM 570 N N . ASN A 1 81 ? 6.504 -14.789 3.613 1 87.94 81 ASN A N 1
ATOM 571 C CA . ASN A 1 81 ? 6.48 -14.43 5.027 1 87.94 81 ASN A CA 1
ATOM 572 C C . ASN A 1 81 ? 6.688 -12.93 5.23 1 87.94 81 ASN A C 1
ATOM 574 O O . ASN A 1 81 ? 6.684 -12.164 4.266 1 87.94 81 ASN A O 1
ATOM 578 N N . GLU A 1 82 ? 6.867 -12.547 6.461 1 90.12 82 GLU A N 1
ATOM 579 C CA . GLU A 1 82 ? 6.98 -11.141 6.828 1 90.12 82 GLU A CA 1
ATOM 580 C C . GLU A 1 82 ? 8.281 -10.539 6.305 1 90.12 82 GLU A C 1
ATOM 582 O O . GLU A 1 82 ? 8.375 -9.32 6.109 1 90.12 82 GLU A O 1
ATOM 587 N N . ILE A 1 83 ? 9.227 -11.375 6.059 1 90.44 83 ILE A N 1
ATOM 588 C CA . ILE A 1 83 ? 10.523 -10.906 5.586 1 90.44 83 ILE A CA 1
ATOM 589 C C . ILE A 1 83 ? 10.43 -10.516 4.113 1 90.44 83 ILE A C 1
ATOM 591 O O . ILE A 1 83 ? 11.047 -9.531 3.688 1 90.44 83 ILE A O 1
ATOM 595 N N . THR A 1 84 ? 9.633 -11.227 3.354 1 93.88 84 THR A N 1
ATOM 596 C CA . THR A 1 84 ? 9.555 -10.977 1.918 1 93.88 84 THR A CA 1
ATOM 597 C C . THR A 1 84 ? 8.398 -10.039 1.595 1 93.88 84 THR A C 1
ATOM 599 O O . THR A 1 84 ? 8.328 -9.492 0.495 1 93.88 84 THR A O 1
ATOM 602 N N . ASP A 1 85 ? 7.516 -9.789 2.506 1 94.75 85 ASP A N 1
ATOM 603 C CA . ASP A 1 85 ? 6.344 -8.938 2.314 1 94.75 85 ASP A CA 1
ATOM 604 C C . ASP A 1 85 ? 6.746 -7.555 1.802 1 94.75 85 ASP A C 1
ATOM 606 O O . ASP A 1 85 ? 6.242 -7.098 0.774 1 94.75 85 ASP A O 1
ATOM 610 N N . PRO A 1 86 ? 7.734 -6.934 2.434 1 94.56 86 PRO A N 1
ATOM 611 C CA . PRO A 1 86 ? 8.062 -5.574 1.999 1 94.56 86 PRO A CA 1
ATOM 612 C C . PRO A 1 86 ? 8.672 -5.531 0.599 1 94.56 86 PRO A C 1
ATOM 614 O O . PRO A 1 86 ? 8.586 -4.512 -0.088 1 94.56 86 PRO A O 1
ATOM 617 N N . ILE A 1 87 ? 9.258 -6.594 0.229 1 96.44 87 ILE A N 1
ATOM 618 C CA . ILE A 1 87 ? 9.875 -6.625 -1.096 1 96.44 87 ILE A CA 1
ATOM 619 C C . ILE A 1 87 ? 8.781 -6.602 -2.166 1 96.44 87 ILE A C 1
ATOM 621 O O . ILE A 1 87 ? 8.758 -5.711 -3.018 1 96.44 87 ILE A O 1
ATOM 625 N N . TRP A 1 88 ? 7.816 -7.48 -2.051 1 97.5 88 TRP A N 1
ATOM 626 C CA . TRP A 1 88 ? 6.77 -7.578 -3.062 1 97.5 88 TRP A CA 1
ATOM 627 C C . TRP A 1 88 ? 5.809 -6.398 -2.967 1 97.5 88 TRP A C 1
ATOM 629 O O . TRP A 1 88 ? 5.258 -5.953 -3.979 1 97.5 88 TRP A O 1
ATOM 639 N N . ARG A 1 89 ? 5.668 -5.891 -1.83 1 96.44 89 ARG A N 1
ATOM 640 C CA . ARG A 1 89 ? 4.699 -4.824 -1.604 1 96.44 89 ARG A CA 1
ATOM 641 C C . ARG A 1 89 ? 5.27 -3.471 -2.018 1 96.44 89 ARG A C 1
ATOM 643 O O . ARG A 1 89 ? 4.562 -2.641 -2.592 1 96.44 89 ARG A O 1
ATOM 650 N N . ASN A 1 90 ? 6.578 -3.25 -1.738 1 95.12 90 ASN A N 1
ATOM 651 C CA . ASN A 1 90 ? 7.145 -1.915 -1.89 1 95.12 90 ASN A CA 1
ATOM 652 C C . ASN A 1 90 ? 8.211 -1.881 -2.979 1 95.12 90 ASN A C 1
ATOM 654 O O . ASN A 1 90 ? 8.141 -1.064 -3.898 1 95.12 90 ASN A O 1
ATOM 658 N N . ILE A 1 91 ? 9.148 -2.758 -2.92 1 96.81 91 ILE A N 1
ATOM 659 C CA . ILE A 1 91 ? 10.344 -2.678 -3.754 1 96.81 91 ILE A CA 1
ATOM 660 C C . ILE A 1 91 ? 9.992 -3.045 -5.195 1 96.81 91 ILE A C 1
ATOM 662 O O . ILE A 1 91 ? 10.453 -2.398 -6.137 1 96.81 91 ILE A O 1
ATOM 666 N N . VAL A 1 92 ? 9.125 -4.051 -5.348 1 98.12 92 VAL A N 1
ATOM 667 C CA . VAL A 1 92 ? 8.766 -4.512 -6.684 1 98.12 92 VAL A CA 1
ATOM 668 C C . VAL A 1 92 ? 7.988 -3.422 -7.414 1 98.12 92 VAL A C 1
ATOM 670 O O . VAL A 1 92 ? 8.305 -3.082 -8.555 1 98.12 92 VAL A O 1
ATOM 673 N N . PRO A 1 93 ? 6.984 -2.803 -6.789 1 98.12 93 PRO A N 1
ATOM 674 C CA . PRO A 1 93 ? 6.316 -1.7 -7.484 1 98.12 93 PRO A CA 1
ATOM 675 C C . PRO A 1 93 ? 7.258 -0.54 -7.797 1 98.12 93 PRO A C 1
ATOM 677 O O . PRO A 1 93 ? 7.129 0.103 -8.844 1 98.12 93 PRO A O 1
ATOM 680 N N . GLU A 1 94 ? 8.203 -0.287 -6.938 1 96.38 94 GLU A N 1
ATOM 681 C CA . GLU A 1 94 ? 9.18 0.766 -7.203 1 96.38 94 GLU A CA 1
ATOM 682 C C . GLU A 1 94 ? 10.031 0.43 -8.422 1 96.38 94 GLU A C 1
ATOM 684 O O . GLU A 1 94 ? 10.305 1.299 -9.258 1 96.38 94 GLU A O 1
ATOM 689 N N . GLU A 1 95 ? 10.453 -0.837 -8.508 1 97.12 95 GLU A N 1
ATOM 690 C CA . GLU A 1 95 ? 11.188 -1.31 -9.68 1 97.12 95 GLU A CA 1
ATOM 691 C C . GLU A 1 95 ? 10.352 -1.157 -10.945 1 97.12 95 GLU A C 1
ATOM 693 O O . GLU A 1 95 ? 10.891 -0.865 -12.016 1 97.12 95 GLU A O 1
ATOM 698 N N . ALA A 1 96 ? 9.094 -1.326 -10.812 1 98.12 96 ALA A N 1
ATOM 699 C CA . ALA A 1 96 ? 8.188 -1.312 -11.953 1 98.12 96 ALA A CA 1
ATOM 700 C C . ALA A 1 96 ? 8.055 0.093 -12.531 1 98.12 96 ALA A C 1
ATOM 702 O O . ALA A 1 96 ? 7.621 0.263 -13.672 1 98.12 96 ALA A O 1
ATOM 703 N N . LEU A 1 97 ? 8.383 1.102 -11.75 1 96.31 97 LEU A N 1
ATOM 704 C CA . LEU A 1 97 ? 8.289 2.477 -12.227 1 96.31 97 LEU A CA 1
ATOM 705 C C . LEU A 1 97 ? 9.25 2.711 -13.391 1 96.31 97 LEU A C 1
ATOM 707 O O . LEU A 1 97 ? 8.992 3.543 -14.258 1 96.31 97 LEU A O 1
ATOM 711 N N . SER A 1 98 ? 10.336 1.943 -13.445 1 96.44 98 SER A N 1
ATOM 712 C CA . SER A 1 98 ? 11.32 2.088 -14.516 1 96.44 98 SER A CA 1
ATOM 713 C C . SER A 1 98 ? 11.172 0.984 -15.562 1 96.44 98 SER A C 1
ATOM 715 O O . SER A 1 98 ? 11.883 0.973 -16.562 1 96.44 98 SER A O 1
ATOM 717 N N . HIS A 1 99 ? 10.32 0.073 -15.312 1 97 99 HIS A N 1
ATOM 718 C CA . HIS A 1 99 ? 10.148 -1.072 -16.203 1 97 99 HIS A CA 1
ATOM 719 C C . HIS A 1 99 ? 8.664 -1.338 -16.469 1 97 99 HIS A C 1
ATOM 721 O O . HIS A 1 99 ? 8.055 -2.18 -15.805 1 97 99 HIS A O 1
ATOM 727 N N . PRO A 1 100 ? 8.133 -0.784 -17.547 1 96.75 100 PRO A N 1
ATOM 728 C CA . PRO A 1 100 ? 6.695 -0.819 -17.812 1 96.75 100 PRO A CA 1
ATOM 729 C C . PRO A 1 100 ? 6.148 -2.24 -17.906 1 96.75 100 PRO A C 1
ATOM 731 O O . PRO A 1 100 ? 5 -2.488 -17.516 1 96.75 100 PRO A O 1
ATOM 734 N N . PHE A 1 101 ? 6.938 -3.213 -18.422 1 95.56 101 PHE A N 1
ATOM 735 C CA . PHE A 1 101 ? 6.426 -4.578 -18.5 1 95.56 101 PHE A CA 1
ATOM 736 C C . PHE A 1 101 ? 6.09 -5.109 -17.109 1 95.56 101 PHE A C 1
ATOM 738 O O . PHE A 1 101 ? 5.082 -5.797 -16.938 1 95.56 101 PHE A O 1
ATOM 745 N N . LEU A 1 102 ? 6.91 -4.789 -16.125 1 97.88 102 LEU A N 1
ATOM 746 C CA . LEU A 1 102 ? 6.652 -5.223 -14.758 1 97.88 102 LEU A CA 1
ATOM 747 C C . LEU A 1 102 ? 5.41 -4.543 -14.195 1 97.88 102 LEU A C 1
ATOM 749 O O . LEU A 1 102 ? 4.605 -5.176 -13.508 1 97.88 102 LEU A O 1
ATOM 753 N N . MET A 1 103 ? 5.258 -3.227 -14.508 1 98.5 103 MET A N 1
ATOM 754 C CA . MET A 1 103 ? 4.07 -2.514 -14.039 1 98.5 103 MET A CA 1
ATOM 755 C C . MET A 1 103 ? 2.803 -3.121 -14.625 1 98.5 103 MET A C 1
ATOM 757 O O . MET A 1 103 ? 1.837 -3.371 -13.898 1 98.5 103 MET A O 1
ATOM 761 N N . HIS A 1 104 ? 2.848 -3.4 -15.891 1 97.75 104 HIS A N 1
ATOM 762 C CA . HIS A 1 104 ? 1.718 -4.074 -16.516 1 97.75 104 HIS A CA 1
ATOM 763 C C . HIS A 1 104 ? 1.443 -5.422 -15.859 1 97.75 104 HIS A C 1
ATOM 765 O O . HIS A 1 104 ? 0.285 -5.801 -15.672 1 97.75 104 HIS A O 1
ATOM 771 N N . GLY A 1 105 ? 2.506 -6.133 -15.57 1 97.94 105 GLY A N 1
ATOM 772 C CA . GLY A 1 105 ? 2.336 -7.414 -14.906 1 97.94 105 GLY A CA 1
ATOM 773 C C . GLY A 1 105 ? 1.654 -7.301 -13.555 1 97.94 105 GLY A C 1
ATOM 774 O O . GLY A 1 105 ? 0.759 -8.086 -13.234 1 97.94 105 GLY A O 1
ATOM 775 N N . ILE A 1 106 ? 2.1 -6.297 -12.773 1 98.62 106 ILE A N 1
ATOM 776 C CA . ILE A 1 106 ? 1.528 -6.031 -11.461 1 98.62 106 ILE A CA 1
ATOM 777 C C . ILE A 1 106 ? 0.039 -5.719 -11.594 1 98.62 106 ILE A C 1
ATOM 779 O O . ILE A 1 106 ? -0.791 -6.301 -10.891 1 98.62 106 ILE A O 1
ATOM 783 N N . LEU A 1 107 ? -0.262 -4.875 -12.531 1 98.5 107 LEU A N 1
ATOM 784 C CA . LEU A 1 107 ? -1.646 -4.457 -12.727 1 98.5 107 LEU A CA 1
ATOM 785 C C . LEU A 1 107 ? -2.49 -5.609 -13.258 1 98.5 107 LEU A C 1
ATOM 787 O O . LEU A 1 107 ? -3.648 -5.77 -12.875 1 98.5 107 LEU A O 1
ATOM 791 N N . ALA A 1 108 ? -1.901 -6.414 -14.109 1 97.88 108 ALA A N 1
ATOM 792 C CA . ALA A 1 108 ? -2.604 -7.57 -14.656 1 97.88 108 ALA A CA 1
ATOM 793 C C . ALA A 1 108 ? -2.996 -8.555 -13.555 1 97.88 108 ALA A C 1
ATOM 795 O O . ALA A 1 108 ? -4.141 -9.008 -13.5 1 97.88 108 ALA A O 1
ATOM 796 N N . LEU A 1 109 ? -2.086 -8.828 -12.695 1 98.31 109 LEU A N 1
ATOM 797 C CA . LEU A 1 109 ? -2.352 -9.797 -11.641 1 98.31 109 LEU A CA 1
ATOM 798 C C . LEU A 1 109 ? -3.375 -9.258 -10.648 1 98.31 109 LEU A C 1
ATOM 800 O O . LEU A 1 109 ? -4.223 -10.008 -10.156 1 98.31 109 LEU A O 1
ATOM 804 N N . SER A 1 110 ? -3.254 -7.969 -10.359 1 98.31 110 SER A N 1
ATOM 805 C CA . SER A 1 110 ? -4.238 -7.34 -9.484 1 98.31 110 SER A CA 1
ATOM 806 C C . SER A 1 110 ? -5.641 -7.418 -10.078 1 98.31 110 SER A C 1
ATOM 808 O O . SER A 1 110 ? -6.605 -7.703 -9.367 1 98.31 110 SER A O 1
ATOM 810 N N . ALA A 1 111 ? -5.723 -7.113 -11.367 1 97.81 111 ALA A N 1
ATOM 811 C CA . ALA A 1 111 ? -7.016 -7.184 -12.047 1 97.81 111 ALA A CA 1
ATOM 812 C C . ALA A 1 111 ? -7.582 -8.602 -12 1 97.81 111 ALA A C 1
ATOM 814 O O . ALA A 1 111 ? -8.773 -8.797 -11.758 1 97.81 111 ALA A O 1
ATOM 815 N N . LEU A 1 112 ? -6.719 -9.531 -12.219 1 96.88 112 LEU A N 1
ATOM 816 C CA . LEU A 1 112 ? -7.145 -10.922 -12.188 1 96.88 112 LEU A CA 1
ATOM 817 C C . LEU A 1 112 ? -7.605 -11.32 -10.781 1 96.88 112 LEU A C 1
ATOM 819 O O . LEU A 1 112 ? -8.602 -12.031 -10.633 1 96.88 112 LEU A O 1
ATOM 823 N N . HIS A 1 113 ? -6.871 -10.922 -9.805 1 97.75 113 HIS A N 1
ATOM 824 C CA . HIS A 1 113 ? -7.246 -11.172 -8.414 1 97.75 113 HIS A CA 1
ATOM 825 C C . HIS A 1 113 ? -8.641 -10.617 -8.117 1 97.75 113 HIS A C 1
ATOM 827 O O . HIS A 1 113 ? -9.461 -11.297 -7.492 1 97.75 113 HIS A O 1
ATOM 833 N N . LEU A 1 114 ? -8.891 -9.43 -8.562 1 97.12 114 LEU A N 1
ATOM 834 C CA . LEU A 1 114 ? -10.195 -8.805 -8.352 1 97.12 114 LEU A CA 1
ATOM 835 C C . LEU A 1 114 ? -11.281 -9.539 -9.125 1 97.12 114 LEU A C 1
ATOM 837 O O . LEU A 1 114 ? -12.414 -9.664 -8.648 1 97.12 114 LEU A O 1
ATOM 841 N N . ALA A 1 115 ? -11 -9.969 -10.305 1 95.31 115 ALA A N 1
ATOM 842 C CA . ALA A 1 115 ? -11.969 -10.711 -11.109 1 95.31 115 ALA A CA 1
ATOM 843 C C . ALA A 1 115 ? -12.383 -12.008 -10.422 1 95.31 115 ALA A C 1
ATOM 845 O O . ALA A 1 115 ? -13.539 -12.414 -10.5 1 95.31 115 ALA A O 1
ATOM 846 N N . ARG A 1 116 ? -11.414 -12.562 -9.75 1 94.19 116 ARG A N 1
ATOM 847 C CA . ARG A 1 116 ? -11.641 -13.883 -9.172 1 94.19 116 ARG A CA 1
ATOM 848 C C . ARG A 1 116 ? -12.234 -13.766 -7.773 1 94.19 116 ARG A C 1
ATOM 850 O O . ARG A 1 116 ? -12.992 -14.641 -7.34 1 94.19 116 ARG A O 1
ATOM 857 N N . THR A 1 117 ? -11.961 -12.727 -7.051 1 94.19 117 THR A N 1
ATOM 858 C CA . THR A 1 117 ? -12.32 -12.688 -5.637 1 94.19 117 THR A CA 1
ATOM 859 C C . THR A 1 117 ? -13.211 -11.484 -5.34 1 94.19 117 THR A C 1
ATOM 861 O O . THR A 1 117 ? -13.766 -11.375 -4.242 1 94.19 117 THR A O 1
ATOM 864 N N . GLY A 1 118 ? -13.344 -10.625 -6.207 1 90.56 118 GLY A N 1
ATOM 865 C CA . GLY A 1 118 ? -14.078 -9.398 -5.949 1 90.56 118 GLY A CA 1
ATOM 866 C C . GLY A 1 118 ? -15.516 -9.641 -5.52 1 90.56 118 GLY A C 1
ATOM 867 O O . GLY A 1 118 ? -16.125 -10.641 -5.91 1 90.56 118 GLY A O 1
ATOM 868 N N . PRO A 1 119 ? -16.047 -8.727 -4.73 1 85.12 119 PRO A N 1
ATOM 869 C CA . PRO A 1 119 ? -17.391 -8.906 -4.184 1 85.12 119 PRO A CA 1
ATOM 870 C C . PRO A 1 119 ? -18.484 -8.672 -5.219 1 85.12 119 PRO A C 1
ATOM 872 O O . PRO A 1 119 ? -19.609 -9.172 -5.066 1 85.12 119 PRO A O 1
ATOM 875 N N . ASP A 1 120 ? -18.219 -7.992 -6.289 1 89.12 120 ASP A N 1
ATOM 876 C CA . ASP A 1 120 ? -19.219 -7.629 -7.289 1 89.12 120 ASP A CA 1
ATOM 877 C C . ASP A 1 120 ? -19.062 -8.477 -8.555 1 89.12 120 ASP A C 1
ATOM 879 O O . ASP A 1 120 ? -18.25 -8.156 -9.422 1 89.12 120 ASP A O 1
ATOM 883 N N . PRO A 1 121 ? -19.969 -9.367 -8.773 1 89.88 121 PRO A N 1
ATOM 884 C CA . PRO A 1 121 ? -19.859 -10.25 -9.945 1 89.88 121 PRO A CA 1
ATOM 885 C C . PRO A 1 121 ? -20.047 -9.5 -11.258 1 89.88 121 PRO A C 1
ATOM 887 O O . PRO A 1 121 ? -19.547 -9.938 -12.297 1 89.88 121 PRO A O 1
ATOM 890 N N . THR A 1 122 ? -20.703 -8.383 -11.234 1 92.19 122 THR A N 1
ATOM 891 C CA . THR A 1 122 ? -20.984 -7.641 -12.461 1 92.19 122 THR A CA 1
ATOM 892 C C . THR A 1 122 ? -19.703 -7.008 -13.008 1 92.19 122 THR A C 1
ATOM 894 O O . THR A 1 122 ? -19.641 -6.629 -14.18 1 92.19 122 THR A O 1
ATOM 897 N N . ARG A 1 123 ? -18.688 -6.957 -12.188 1 94 123 ARG A N 1
ATOM 898 C CA . ARG A 1 123 ? -17.453 -6.312 -12.609 1 94 123 ARG A CA 1
ATOM 899 C C . ARG A 1 123 ? -16.406 -7.348 -13 1 94 123 ARG A C 1
ATOM 901 O O . ARG A 1 123 ? -15.32 -6.992 -13.461 1 94 123 ARG A O 1
ATOM 908 N N . ARG A 1 124 ? -16.734 -8.57 -12.898 1 94.25 124 ARG A N 1
ATOM 909 C CA . ARG A 1 124 ? -15.781 -9.648 -13.133 1 94.25 124 ARG A CA 1
ATOM 910 C C . ARG A 1 124 ? -15.25 -9.617 -14.562 1 94.25 124 ARG A C 1
ATOM 912 O O . ARG A 1 124 ? -14.039 -9.703 -14.781 1 94.25 124 ARG A O 1
ATOM 919 N N . ALA A 1 125 ? -16.125 -9.477 -15.469 1 92.94 125 ALA A N 1
ATOM 920 C CA . ALA A 1 125 ? -15.734 -9.477 -16.875 1 92.94 125 ALA A CA 1
ATOM 921 C C . ALA A 1 125 ? -14.836 -8.289 -17.203 1 92.94 125 ALA A C 1
ATOM 923 O O . ALA A 1 125 ? -13.883 -8.414 -17.969 1 92.94 125 ALA A O 1
ATOM 924 N N . SER A 1 126 ? -15.18 -7.172 -16.625 1 95.25 126 SER A N 1
ATOM 925 C CA . SER A 1 126 ? -14.383 -5.973 -16.859 1 95.25 126 SER A CA 1
ATOM 926 C C . SER A 1 126 ? -12.969 -6.141 -16.297 1 95.25 126 SER A C 1
ATOM 928 O O . SER A 1 126 ? -11.992 -5.785 -16.953 1 95.25 126 SER A O 1
ATOM 930 N N . TYR A 1 127 ? -12.844 -6.668 -15.094 1 95.81 127 TYR A N 1
ATOM 931 C CA . TYR A 1 127 ? -11.539 -6.918 -14.484 1 95.81 127 TYR A CA 1
ATOM 932 C C . TYR A 1 127 ? -10.742 -7.922 -15.312 1 95.81 127 TYR A C 1
ATOM 934 O O . TYR A 1 127 ? -9.531 -7.762 -15.492 1 95.81 127 TYR A O 1
ATOM 942 N N . LEU A 1 128 ? -11.43 -8.938 -15.781 1 94.38 128 LEU A N 1
ATOM 943 C CA . LEU A 1 128 ? -10.758 -9.945 -16.594 1 94.38 128 LEU A CA 1
ATOM 944 C C . LEU A 1 128 ? -10.211 -9.344 -17.875 1 94.38 128 LEU A C 1
ATOM 946 O O . LEU A 1 128 ? -9.086 -9.641 -18.281 1 94.38 128 LEU A O 1
ATOM 950 N N . ASN A 1 129 ? -10.977 -8.523 -18.484 1 94.31 129 ASN A N 1
ATOM 951 C CA . ASN A 1 129 ? -10.531 -7.848 -19.703 1 94.31 129 ASN A CA 1
ATOM 952 C C . ASN A 1 129 ? -9.312 -6.965 -19.438 1 94.31 129 ASN A C 1
ATOM 954 O O . ASN A 1 129 ? -8.383 -6.922 -20.234 1 94.31 129 ASN A O 1
ATOM 958 N N . ARG A 1 130 ? -9.32 -6.305 -18.297 1 94.88 130 ARG A N 1
ATOM 959 C CA . ARG A 1 130 ? -8.18 -5.473 -17.922 1 94.88 130 ARG A CA 1
ATOM 960 C C . ARG A 1 130 ? -6.945 -6.328 -17.656 1 94.88 130 ARG A C 1
ATOM 962 O O . ARG A 1 130 ? -5.828 -5.953 -18.016 1 94.88 130 ARG A O 1
ATOM 969 N N . ALA A 1 131 ? -7.195 -7.43 -16.969 1 96 131 ALA A N 1
ATOM 970 C CA . ALA A 1 131 ? -6.094 -8.352 -16.688 1 96 131 ALA A CA 1
ATOM 971 C C . ALA A 1 131 ? -5.43 -8.812 -17.984 1 96 131 ALA A C 1
ATOM 973 O O . ALA A 1 131 ? -4.207 -8.742 -18.125 1 96 131 ALA A O 1
ATOM 974 N N . VAL A 1 132 ? -6.258 -9.188 -18.938 1 93.31 132 VAL A N 1
ATOM 975 C CA . VAL A 1 132 ? -5.762 -9.688 -20.219 1 93.31 132 VAL A CA 1
ATOM 976 C C . VAL A 1 132 ? -5.043 -8.562 -20.969 1 93.31 132 VAL A C 1
ATOM 978 O O . VAL A 1 132 ? -3.967 -8.773 -21.516 1 93.31 132 VAL A O 1
ATOM 981 N N . GLY A 1 133 ? -5.633 -7.398 -20.953 1 93.19 133 GLY A N 1
ATOM 982 C CA . GLY A 1 133 ? -5.012 -6.258 -21.609 1 93.19 133 GLY A CA 1
ATOM 983 C C . GLY A 1 133 ? -3.629 -5.941 -21.062 1 93.19 133 GLY A C 1
ATOM 984 O O . GLY A 1 133 ? -2.674 -5.801 -21.828 1 93.19 133 GLY A O 1
ATOM 985 N N . HIS A 1 134 ? -3.473 -5.793 -19.781 1 96.12 134 HIS A N 1
ATOM 986 C CA . HIS A 1 134 ? -2.191 -5.504 -19.156 1 96.12 134 HIS A CA 1
ATOM 987 C C . HIS A 1 134 ? -1.201 -6.645 -19.359 1 96.12 134 HIS A C 1
ATOM 989 O O . HIS A 1 134 ? -0.017 -6.406 -19.609 1 96.12 134 HIS A O 1
ATOM 995 N N . GLN A 1 135 ? -1.729 -7.852 -19.281 1 94.38 135 GLN A N 1
ATOM 996 C CA . GLN A 1 135 ? -0.856 -9.008 -19.453 1 94.38 135 GLN A CA 1
ATOM 997 C C . GLN A 1 135 ? -0.272 -9.047 -20.859 1 94.38 135 GLN A C 1
ATOM 999 O O . GLN A 1 135 ? 0.916 -9.32 -21.047 1 94.38 135 GLN A O 1
ATOM 1004 N N . ASN A 1 136 ? -1.105 -8.812 -21.844 1 92.31 136 ASN A N 1
ATOM 1005 C CA . ASN A 1 136 ? -0.637 -8.805 -23.219 1 92.31 136 ASN A CA 1
ATOM 1006 C C . ASN A 1 136 ? 0.449 -7.754 -23.438 1 92.31 136 ASN A C 1
ATOM 1008 O O . ASN A 1 136 ? 1.457 -8.023 -24.094 1 92.31 136 ASN A O 1
ATOM 1012 N N . GLN A 1 137 ? 0.231 -6.609 -22.875 1 94.06 137 GLN A N 1
ATOM 1013 C CA . GLN A 1 137 ? 1.231 -5.555 -22.984 1 94.06 137 GLN A CA 1
ATOM 1014 C C . GLN A 1 137 ? 2.51 -5.922 -22.234 1 94.06 137 GLN A C 1
ATOM 1016 O O . GLN A 1 137 ? 3.613 -5.684 -22.734 1 94.06 137 GLN A O 1
ATOM 1021 N N . ALA A 1 138 ? 2.373 -6.48 -21.078 1 95.19 138 ALA A N 1
ATOM 1022 C CA . ALA A 1 138 ? 3.521 -6.898 -20.266 1 95.19 138 ALA A CA 1
ATOM 1023 C C . ALA A 1 138 ? 4.375 -7.914 -21.031 1 95.19 138 ALA A C 1
ATOM 1025 O O . ALA A 1 138 ? 5.598 -7.766 -21.109 1 95.19 138 ALA A O 1
ATOM 1026 N N . LEU A 1 139 ? 3.721 -8.875 -21.594 1 91.44 139 LEU A N 1
ATOM 1027 C CA . LEU A 1 139 ? 4.426 -9.953 -22.281 1 91.44 139 LEU A CA 1
ATOM 1028 C C . LEU A 1 139 ? 5.117 -9.438 -23.547 1 91.44 139 LEU A C 1
ATOM 1030 O O . LEU A 1 139 ? 6.227 -9.859 -23.859 1 91.44 139 LEU A O 1
ATOM 1034 N N . ALA A 1 140 ? 4.438 -8.547 -24.266 1 90.75 140 ALA A N 1
ATOM 1035 C CA . ALA A 1 140 ? 5.035 -7.969 -25.469 1 90.75 140 ALA A CA 1
ATOM 1036 C C . ALA A 1 140 ? 6.34 -7.25 -25.141 1 90.75 140 ALA A C 1
ATOM 1038 O O . ALA A 1 140 ? 7.355 -7.461 -25.797 1 90.75 140 ALA A O 1
ATOM 1039 N N . LEU A 1 141 ? 6.324 -6.492 -24.109 1 91.94 141 LEU A N 1
ATOM 1040 C CA . LEU A 1 141 ? 7.504 -5.742 -23.703 1 91.94 141 LEU A CA 1
ATOM 1041 C C . LEU A 1 141 ? 8.57 -6.672 -23.125 1 91.94 141 LEU A C 1
ATOM 1043 O O . LEU A 1 141 ? 9.758 -6.492 -23.391 1 91.94 141 LEU A O 1
ATOM 1047 N N . PHE A 1 142 ? 8.18 -7.625 -22.438 1 90.62 142 PHE A N 1
ATOM 1048 C CA . PHE A 1 142 ? 9.086 -8.586 -21.812 1 90.62 142 PHE A CA 1
ATOM 1049 C C . PHE A 1 142 ? 9.859 -9.359 -22.859 1 90.62 142 PHE A C 1
ATOM 1051 O O . PHE A 1 142 ? 11.07 -9.547 -22.734 1 90.62 142 PHE A O 1
ATOM 1058 N N . ARG A 1 143 ? 9.141 -9.781 -23.844 1 86.81 143 ARG A N 1
ATOM 1059 C CA . ARG A 1 143 ? 9.742 -10.562 -24.906 1 86.81 143 ARG A CA 1
ATOM 1060 C C . ARG A 1 143 ? 10.844 -9.773 -25.625 1 86.81 143 ARG A C 1
ATOM 1062 O O . ARG A 1 143 ? 11.852 -10.344 -26.031 1 86.81 143 ARG A O 1
ATOM 1069 N N . GLU A 1 144 ? 10.641 -8.531 -25.656 1 88.62 144 GLU A N 1
ATOM 1070 C CA . GLU A 1 144 ? 11.641 -7.672 -26.297 1 88.62 144 GLU A CA 1
ATOM 1071 C C . GLU A 1 144 ? 12.922 -7.617 -25.469 1 88.62 144 GLU A C 1
ATOM 1073 O O . GLU A 1 144 ? 14.008 -7.379 -26.016 1 88.62 144 GLU A O 1
ATOM 1078 N N . LEU A 1 145 ? 12.828 -7.93 -24.203 1 87.62 145 LEU A N 1
ATOM 1079 C CA . LEU A 1 145 ? 13.961 -7.738 -23.312 1 87.62 145 LEU A CA 1
ATOM 1080 C C . LEU A 1 145 ? 14.602 -9.078 -22.953 1 87.62 145 LEU A C 1
ATOM 1082 O O . LEU A 1 145 ? 15.672 -9.109 -22.328 1 87.62 145 LEU A O 1
ATOM 1086 N N . LEU A 1 146 ? 14.062 -10.172 -23.328 1 82.25 146 LEU A N 1
ATOM 1087 C CA . LEU A 1 146 ? 14.523 -11.508 -22.953 1 82.25 146 LEU A CA 1
ATOM 1088 C C . LEU A 1 146 ? 15.961 -11.742 -23.422 1 82.25 146 LEU A C 1
ATOM 1090 O O . LEU A 1 146 ? 16.719 -12.438 -22.75 1 82.25 146 LEU A O 1
ATOM 1094 N N . GLY A 1 147 ? 16.328 -11.141 -24.531 1 81.25 147 GLY A N 1
ATOM 1095 C CA . GLY A 1 147 ? 17.672 -11.32 -25.062 1 81.25 147 GLY A CA 1
ATOM 1096 C C . GLY A 1 147 ? 18.672 -10.312 -24.516 1 81.25 147 GLY A C 1
ATOM 1097 O O . GLY A 1 147 ? 19.859 -10.391 -24.828 1 81.25 147 GLY A O 1
ATOM 1098 N N . ASP A 1 148 ? 18.156 -9.422 -23.672 1 86.25 148 ASP A N 1
ATOM 1099 C CA . ASP A 1 148 ? 19.016 -8.344 -23.203 1 86.25 148 ASP A CA 1
ATOM 1100 C C . ASP A 1 148 ? 18.844 -8.117 -21.703 1 86.25 148 ASP A C 1
ATOM 1102 O O . ASP A 1 148 ? 18.562 -6.996 -21.266 1 86.25 148 ASP A O 1
ATOM 1106 N N . VAL A 1 149 ? 19.016 -9.18 -20.969 1 88.06 149 VAL A N 1
ATOM 1107 C CA . VAL A 1 149 ? 18.938 -9.055 -19.516 1 88.06 149 VAL A CA 1
ATOM 1108 C C . VAL A 1 149 ? 20.266 -8.547 -18.953 1 88.06 149 VAL A C 1
ATOM 1110 O O . VAL A 1 149 ? 21.312 -9.086 -19.266 1 88.06 149 VAL A O 1
ATOM 1113 N N . THR A 1 150 ? 20.203 -7.504 -18.266 1 89.38 150 THR A N 1
ATOM 1114 C CA . THR A 1 150 ? 21.344 -6.887 -17.609 1 89.38 150 THR A CA 1
ATOM 1115 C C . THR A 1 150 ? 21.062 -6.633 -16.141 1 89.38 150 THR A C 1
ATOM 1117 O O . THR A 1 150 ? 19.969 -6.93 -15.656 1 89.38 150 THR A O 1
ATOM 1120 N N . GLU A 1 151 ? 22.031 -6.09 -15.469 1 89.62 151 GLU A N 1
ATOM 1121 C CA . GLU A 1 151 ? 21.844 -5.773 -14.062 1 89.62 151 GLU A CA 1
ATOM 1122 C C . GLU A 1 151 ? 20.766 -4.703 -13.875 1 89.62 151 GLU A C 1
ATOM 1124 O O . GLU A 1 151 ? 20.125 -4.641 -12.828 1 89.62 151 GLU A O 1
ATOM 1129 N N . SER A 1 152 ? 20.547 -3.945 -14.891 1 92.25 152 SER A N 1
ATOM 1130 C CA . SER A 1 152 ? 19.609 -2.83 -14.805 1 92.25 152 SER A CA 1
ATOM 1131 C C . SER A 1 152 ? 18.172 -3.322 -14.805 1 92.25 152 SER A C 1
ATOM 1133 O O . SER A 1 152 ? 17.281 -2.668 -14.25 1 92.25 152 SER A O 1
ATOM 1135 N N . ASN A 1 153 ? 17.953 -4.48 -15.422 1 93.25 153 ASN A N 1
ATOM 1136 C CA . ASN A 1 153 ? 16.562 -4.922 -15.523 1 93.25 153 ASN A CA 1
ATOM 1137 C C . ASN A 1 153 ? 16.375 -6.312 -14.93 1 93.25 153 ASN A C 1
ATOM 1139 O O . ASN A 1 153 ? 15.258 -6.836 -14.914 1 93.25 153 ASN A O 1
ATOM 1143 N N . ALA A 1 154 ? 17.391 -6.918 -14.367 1 92.12 154 ALA A N 1
ATOM 1144 C CA . ALA A 1 154 ? 17.359 -8.297 -13.883 1 92.12 154 ALA A CA 1
ATOM 1145 C C . ALA A 1 154 ? 16.344 -8.461 -12.766 1 92.12 154 ALA A C 1
ATOM 1147 O O . ALA A 1 154 ? 15.609 -9.453 -12.727 1 92.12 154 ALA A O 1
ATOM 1148 N N . LYS A 1 155 ? 16.281 -7.523 -11.828 1 93.94 155 LYS A N 1
ATOM 1149 C CA . LYS A 1 155 ? 15.305 -7.578 -10.742 1 93.94 155 LYS A CA 1
ATOM 1150 C C . LYS A 1 155 ? 13.875 -7.566 -11.289 1 93.94 155 LYS A C 1
ATOM 1152 O O . LYS A 1 155 ? 13.039 -8.367 -10.859 1 93.94 155 LYS A O 1
ATOM 1157 N N . ALA A 1 156 ? 13.703 -6.66 -12.25 1 95.38 156 ALA A N 1
ATOM 1158 C CA . ALA A 1 156 ? 12.367 -6.539 -12.844 1 95.38 156 ALA A CA 1
ATOM 1159 C C . ALA A 1 156 ? 11.992 -7.805 -13.609 1 95.38 156 ALA A C 1
ATOM 1161 O O . ALA A 1 156 ? 10.859 -8.273 -13.523 1 95.38 156 ALA A O 1
ATOM 1162 N N . MET A 1 157 ? 12.953 -8.32 -14.328 1 92.38 157 MET A N 1
ATOM 1163 C CA . MET A 1 157 ? 12.734 -9.539 -15.094 1 92.38 157 MET A CA 1
ATOM 1164 C C . MET A 1 157 ? 12.383 -10.703 -14.164 1 92.38 157 MET A C 1
ATOM 1166 O O . MET A 1 157 ? 11.469 -11.477 -14.453 1 92.38 157 MET A O 1
ATOM 1170 N N . PHE A 1 158 ? 13.07 -10.758 -13.117 1 92 158 PHE A N 1
ATOM 1171 C CA . PHE A 1 158 ? 12.844 -11.805 -12.133 1 92 158 PHE A CA 1
ATOM 1172 C C . PHE A 1 158 ? 11.453 -11.672 -11.516 1 92 158 PHE A C 1
ATOM 1174 O O . PHE A 1 158 ? 10.711 -12.656 -11.43 1 92 158 PHE A O 1
ATOM 1181 N N . ALA A 1 159 ? 11.125 -10.516 -11.039 1 95.31 159 ALA A N 1
ATOM 1182 C CA . ALA A 1 159 ? 9.828 -10.281 -10.406 1 95.31 159 ALA A CA 1
ATOM 1183 C C . ALA A 1 159 ? 8.688 -10.586 -11.375 1 95.31 159 ALA A C 1
ATOM 1185 O O . ALA A 1 159 ? 7.711 -11.242 -11 1 95.31 159 ALA A O 1
ATOM 1186 N N . PHE A 1 160 ? 8.883 -10.133 -12.555 1 95.56 160 PHE A N 1
ATOM 1187 C CA . PHE A 1 160 ? 7.832 -10.359 -13.539 1 95.56 160 PHE A CA 1
ATOM 1188 C C . PHE A 1 160 ? 7.668 -11.844 -13.844 1 95.56 160 PHE A C 1
ATOM 1190 O O . PHE A 1 160 ? 6.551 -12.328 -14.031 1 95.56 160 PHE A O 1
ATOM 1197 N N . ALA A 1 161 ? 8.695 -12.508 -13.938 1 91 161 ALA A N 1
ATOM 1198 C CA . ALA A 1 161 ? 8.633 -13.945 -14.156 1 91 161 ALA A CA 1
ATOM 1199 C C . ALA A 1 161 ? 7.766 -14.633 -13.102 1 91 161 ALA A C 1
ATOM 1201 O O . ALA A 1 161 ? 6.922 -15.469 -13.43 1 91 161 ALA A O 1
ATOM 1202 N N . GLY A 1 162 ? 8.008 -14.258 -11.859 1 92.44 162 GLY A N 1
ATOM 1203 C CA . GLY A 1 162 ? 7.176 -14.789 -10.797 1 92.44 162 GLY A CA 1
ATOM 1204 C C . GLY A 1 162 ? 5.711 -14.422 -10.938 1 92.44 162 GLY A C 1
ATOM 1205 O O . GLY A 1 162 ? 4.832 -15.258 -10.719 1 92.44 162 GLY A O 1
ATOM 1206 N N . ILE A 1 163 ? 5.461 -13.211 -11.312 1 96 163 ILE A N 1
ATOM 1207 C CA . ILE A 1 163 ? 4.098 -12.711 -11.453 1 96 163 ILE A CA 1
ATOM 1208 C C . ILE A 1 163 ? 3.383 -13.453 -12.578 1 96 163 ILE A C 1
ATOM 1210 O O . ILE A 1 163 ? 2.219 -13.828 -12.438 1 96 163 ILE A O 1
ATOM 1214 N N . VAL A 1 164 ? 4.066 -13.695 -13.664 1 93.62 164 VAL A N 1
ATOM 1215 C CA . VAL A 1 164 ? 3.465 -14.352 -14.828 1 93.62 164 VAL A CA 1
ATOM 1216 C C . VAL A 1 164 ? 3.088 -15.789 -14.469 1 93.62 164 VAL A C 1
ATOM 1218 O O . VAL A 1 164 ? 2.055 -16.297 -14.922 1 93.62 164 VAL A O 1
ATOM 1221 N N . VAL A 1 165 ? 3.887 -16.406 -13.711 1 92.62 165 VAL A N 1
ATOM 1222 C CA . VAL A 1 165 ? 3.598 -17.766 -13.297 1 92.62 165 VAL A CA 1
ATOM 1223 C C . VAL A 1 165 ? 2.307 -17.797 -12.484 1 92.62 165 VAL A C 1
ATOM 1225 O O . VAL A 1 165 ? 1.41 -18.609 -12.766 1 92.62 165 VAL A O 1
ATOM 1228 N N . ILE A 1 166 ? 2.164 -16.969 -11.508 1 94.88 166 ILE A N 1
ATOM 1229 C CA . ILE A 1 166 ? 0.968 -16.922 -10.68 1 94.88 166 ILE A CA 1
ATOM 1230 C C . ILE A 1 166 ? -0.245 -16.562 -11.531 1 94.88 166 ILE A C 1
ATOM 1232 O O . ILE A 1 166 ? -1.318 -17.141 -11.375 1 94.88 166 ILE A O 1
ATOM 1236 N N . TYR A 1 167 ? 0.014 -15.609 -12.383 1 94.88 167 TYR A N 1
ATOM 1237 C CA . TYR A 1 167 ? -1.053 -15.211 -13.297 1 94.88 167 TYR A CA 1
ATOM 1238 C C . TYR A 1 167 ? -1.572 -16.406 -14.086 1 94.88 167 TYR A C 1
ATOM 1240 O O . TYR A 1 167 ? -2.785 -16.578 -14.234 1 94.88 167 TYR A O 1
ATOM 1248 N N . THR A 1 168 ? -0.727 -17.188 -14.594 1 91.62 168 THR A N 1
ATOM 1249 C CA . THR A 1 168 ? -1.093 -18.328 -15.43 1 91.62 168 THR A CA 1
ATOM 1250 C C . THR A 1 168 ? -1.824 -19.391 -14.602 1 91.62 168 THR A C 1
ATOM 1252 O O . THR A 1 168 ? -2.752 -20.031 -15.102 1 91.62 168 THR A O 1
ATOM 1255 N N . PHE A 1 169 ? -1.405 -19.594 -13.375 1 92.19 169 PHE A N 1
ATOM 1256 C CA . PHE A 1 169 ? -2.127 -20.516 -12.492 1 92.19 169 PHE A CA 1
ATOM 1257 C C . PHE A 1 169 ? -3.545 -20.016 -12.242 1 92.19 169 PHE A C 1
ATOM 1259 O O . PHE A 1 169 ? -4.48 -20.812 -12.133 1 92.19 169 PHE A O 1
ATOM 1266 N N . ALA A 1 170 ? -3.65 -18.719 -12.148 1 93.44 170 ALA A N 1
ATOM 1267 C CA . ALA A 1 170 ? -4.898 -18.125 -11.664 1 93.44 170 ALA A CA 1
ATOM 1268 C C . ALA A 1 170 ? -5.875 -17.906 -12.812 1 93.44 170 ALA A C 1
ATOM 1270 O O . ALA A 1 170 ? -7.082 -17.766 -12.594 1 93.44 170 ALA A O 1
ATOM 1271 N N . PHE A 1 171 ? -5.359 -17.797 -13.992 1 89.94 171 PHE A N 1
ATOM 1272 C CA . PHE A 1 171 ? -6.207 -17.484 -15.133 1 89.94 171 PHE A CA 1
ATOM 1273 C C . PHE A 1 171 ? -7.25 -18.578 -15.359 1 89.94 171 PHE A C 1
ATOM 1275 O O . PHE A 1 171 ? -6.938 -19.766 -15.273 1 89.94 171 PHE A O 1
ATOM 1282 N N . PRO A 1 172 ? -8.469 -18.125 -15.586 1 80.75 172 PRO A N 1
ATOM 1283 C CA . PRO A 1 172 ? -9.531 -19.109 -15.766 1 80.75 172 PRO A CA 1
ATOM 1284 C C . PRO A 1 172 ? -9.32 -20 -16.984 1 80.75 172 PRO A C 1
ATOM 1286 O O . PRO A 1 172 ? -8.922 -19.5 -18.047 1 80.75 172 PRO A O 1
ATOM 1289 N N . HIS A 1 173 ? -9.367 -21.266 -16.75 1 72.88 173 HIS A N 1
ATOM 1290 C CA . HIS A 1 173 ? -9.242 -22.25 -17.812 1 72.88 173 HIS A CA 1
ATOM 1291 C C . HIS A 1 173 ? -10.594 -22.891 -18.125 1 72.88 173 HIS A C 1
ATOM 1293 O O . HIS A 1 173 ? -11.359 -23.219 -17.219 1 72.88 173 HIS A O 1
ATOM 1299 N N . THR A 1 174 ? -11.164 -22.484 -19.219 1 61 174 THR A N 1
ATOM 1300 C CA . THR A 1 174 ? -12.438 -23.094 -19.578 1 61 174 THR A CA 1
ATOM 1301 C C . THR A 1 174 ? -12.305 -24.609 -19.703 1 61 174 THR A C 1
ATOM 1303 O O . THR A 1 174 ? -11.531 -25.109 -20.531 1 61 174 THR A O 1
ATOM 1306 N N . PRO A 1 175 ? -12.844 -25.234 -18.734 1 58.56 175 PRO A N 1
ATOM 1307 C CA . PRO A 1 175 ? -12.773 -26.703 -18.859 1 58.56 175 PRO A CA 1
ATOM 1308 C C . PRO A 1 175 ? -13.492 -27.234 -20.094 1 58.56 175 PRO A C 1
ATOM 1310 O O . PRO A 1 175 ? -14.57 -26.734 -20.438 1 58.56 175 PRO A O 1
ATOM 1313 N N . ASP A 1 176 ? -12.727 -27.609 -21.062 1 62.53 176 ASP A N 1
ATOM 1314 C CA . ASP A 1 176 ? -13.438 -28.5 -21.984 1 62.53 176 ASP A CA 1
ATOM 1315 C C . ASP A 1 176 ? -13.875 -29.781 -21.266 1 62.53 176 ASP A C 1
ATOM 1317 O O . ASP A 1 176 ? -13.07 -30.703 -21.109 1 62.53 176 ASP A O 1
ATOM 1321 N N . VAL A 1 177 ? -14.945 -29.703 -20.547 1 61.94 177 VAL A N 1
ATOM 1322 C CA . VAL A 1 177 ? -15.461 -30.781 -19.688 1 61.94 177 VAL A CA 1
ATOM 1323 C C . VAL A 1 177 ? -15.391 -32.094 -20.438 1 61.94 177 VAL A C 1
ATOM 1325 O O . VAL A 1 177 ? -15.18 -33.156 -19.828 1 61.94 177 VAL A O 1
ATOM 1328 N N . GLN A 1 178 ? -15.242 -32.031 -21.672 1 67.88 178 GLN A N 1
ATOM 1329 C CA . GLN A 1 178 ? -15.414 -33.281 -22.391 1 67.88 178 GLN A CA 1
ATOM 1330 C C . GLN A 1 178 ? -14.078 -33.969 -22.609 1 67.88 178 GLN A C 1
ATOM 1332 O O . GLN A 1 178 ? -14.031 -35.188 -22.828 1 67.88 178 GLN A O 1
ATOM 1337 N N . ASP A 1 179 ? -13.023 -33.219 -22.375 1 85 179 ASP A N 1
ATOM 1338 C CA . ASP A 1 179 ? -11.742 -33.875 -22.641 1 85 179 ASP A CA 1
ATOM 1339 C C . ASP A 1 179 ? -10.82 -33.781 -21.422 1 85 179 ASP A C 1
ATOM 1341 O O . ASP A 1 179 ? -10.25 -32.719 -21.141 1 85 179 ASP A O 1
ATOM 1345 N N . PRO A 1 180 ? -10.609 -34.875 -20.734 1 86.94 180 PRO A N 1
ATOM 1346 C CA . PRO A 1 180 ? -9.758 -34.906 -19.547 1 86.94 180 PRO A CA 1
ATOM 1347 C C . PRO A 1 180 ? -8.32 -34.469 -19.859 1 86.94 180 PRO A C 1
ATOM 1349 O O . PRO A 1 180 ? -7.613 -33.969 -18.969 1 86.94 180 PRO A O 1
ATOM 1352 N N . TRP A 1 181 ? -7.926 -34.594 -21.109 1 90.69 181 TRP A N 1
ATOM 1353 C CA . TRP A 1 181 ? -6.547 -34.281 -21.453 1 90.69 181 TRP A CA 1
ATOM 1354 C C . TRP A 1 181 ? -6.328 -32.781 -21.484 1 90.69 181 TRP A C 1
ATOM 1356 O O . TRP A 1 181 ? -5.195 -32.281 -21.344 1 90.69 181 TRP A O 1
ATOM 1366 N N . SER A 1 182 ? -7.402 -32.062 -21.625 1 87.81 182 SER A N 1
ATOM 1367 C CA . SER A 1 182 ? -7.285 -30.594 -21.703 1 87.81 182 SER A CA 1
ATOM 1368 C C . SER A 1 182 ? -6.688 -30.031 -20.422 1 87.81 182 SER A C 1
ATOM 1370 O O . SER A 1 182 ? -5.812 -29.156 -20.469 1 87.81 182 SER A O 1
ATOM 1372 N N . CYS A 1 183 ? -7.148 -30.5 -19.312 1 88.62 183 CYS A N 1
ATOM 1373 C CA . CYS A 1 183 ? -6.66 -30.047 -18.016 1 88.62 183 CYS A CA 1
ATOM 1374 C C . CYS A 1 183 ? -5.195 -30.406 -17.828 1 88.62 183 CYS A C 1
ATOM 1376 O O . CYS A 1 183 ? -4.41 -29.609 -17.312 1 88.62 183 CYS A O 1
ATOM 1378 N N . ILE A 1 184 ? -4.859 -31.578 -18.234 1 92.25 184 ILE A N 1
ATOM 1379 C CA . ILE A 1 184 ? -3.492 -32.062 -18.094 1 92.25 184 ILE A CA 1
ATOM 1380 C C . ILE A 1 184 ? -2.553 -31.25 -18.969 1 92.25 184 ILE A C 1
ATOM 1382 O O . ILE A 1 184 ? -1.481 -30.828 -18.516 1 92.25 184 ILE A O 1
ATOM 1386 N N . ASP A 1 185 ? -3.029 -31 -20.156 1 90.19 185 ASP A N 1
ATOM 1387 C CA . ASP A 1 185 ? -2.225 -30.219 -21.094 1 90.19 185 ASP A CA 1
ATOM 1388 C C . ASP A 1 185 ? -2.018 -28.797 -20.578 1 90.19 185 ASP A C 1
ATOM 1390 O O . ASP A 1 185 ? -0.929 -28.234 -20.703 1 90.19 185 ASP A O 1
ATOM 1394 N N . ASP A 1 186 ? -3.047 -28.25 -20.016 1 87.94 186 ASP A N 1
ATOM 1395 C CA . ASP A 1 186 ? -2.957 -26.906 -19.453 1 87.94 186 ASP A CA 1
ATOM 1396 C C . ASP A 1 186 ? -1.934 -26.859 -18.312 1 87.94 186 ASP A C 1
ATOM 1398 O O . ASP A 1 186 ? -1.112 -25.938 -18.266 1 87.94 186 ASP A O 1
ATOM 1402 N N . LEU A 1 187 ? -2.027 -27.781 -17.422 1 91.94 187 LEU A N 1
ATOM 1403 C CA . LEU A 1 187 ? -1.104 -27.797 -16.297 1 91.94 187 LEU A CA 1
ATOM 1404 C C . LEU A 1 187 ? 0.327 -28.031 -16.766 1 91.94 187 LEU A C 1
ATOM 1406 O O . LEU A 1 187 ? 1.27 -27.453 -16.203 1 91.94 187 LEU A O 1
ATOM 1410 N N . TYR A 1 188 ? 0.441 -28.922 -17.75 1 92.81 188 TYR A N 1
ATOM 1411 C CA . TYR A 1 188 ? 1.754 -29.141 -18.359 1 92.81 188 TYR A CA 1
ATOM 1412 C C . TYR A 1 188 ? 2.348 -27.828 -18.844 1 92.81 188 TYR A C 1
ATOM 1414 O O . TYR A 1 188 ? 3.521 -27.531 -18.609 1 92.81 188 TYR A O 1
ATOM 1422 N N . GLN A 1 189 ? 1.53 -27.078 -19.5 1 89.31 189 GLN A N 1
ATOM 1423 C CA . GLN A 1 189 ? 1.991 -25.797 -20.031 1 89.31 189 GLN A CA 1
ATOM 1424 C C . GLN A 1 189 ? 2.41 -24.859 -18.891 1 89.31 189 GLN A C 1
ATOM 1426 O O . GLN A 1 189 ? 3.385 -24.109 -19.031 1 89.31 189 GLN A O 1
ATOM 1431 N N . VAL A 1 190 ? 1.712 -24.844 -17.844 1 91.25 190 VAL A N 1
ATOM 1432 C CA . VAL A 1 190 ? 2.037 -24.031 -16.688 1 91.25 190 VAL A CA 1
ATOM 1433 C C . VAL A 1 190 ? 3.393 -24.438 -16.125 1 91.25 190 VAL A C 1
ATOM 1435 O O . VAL A 1 190 ? 4.207 -23.594 -15.75 1 91.25 190 VAL A O 1
ATOM 1438 N N . LEU A 1 191 ? 3.637 -25.734 -16.047 1 93.69 191 LEU A N 1
ATOM 1439 C CA . LEU A 1 191 ? 4.91 -26.234 -15.539 1 93.69 191 LEU A CA 1
ATOM 1440 C C . LEU A 1 191 ? 6.059 -25.828 -16.453 1 93.69 191 LEU A C 1
ATOM 1442 O O . LEU A 1 191 ? 7.125 -25.438 -15.977 1 93.69 191 LEU A O 1
ATOM 1446 N N . VAL A 1 192 ? 5.781 -25.922 -17.75 1 91.56 192 VAL A N 1
ATOM 1447 C CA . VAL A 1 192 ? 6.789 -25.516 -18.719 1 91.56 192 VAL A CA 1
ATOM 1448 C C . VAL A 1 192 ? 7.117 -24.031 -18.547 1 91.56 192 VAL A C 1
ATOM 1450 O O . VAL A 1 192 ? 8.289 -23.656 -18.531 1 91.56 192 VAL A O 1
ATOM 1453 N N . LEU A 1 193 ? 6.133 -23.25 -18.375 1 88.25 193 LEU A N 1
ATOM 1454 C CA . LEU A 1 193 ? 6.312 -21.828 -18.188 1 88.25 193 LEU A CA 1
ATOM 1455 C C . LEU A 1 193 ? 7.094 -21.531 -16.922 1 88.25 193 LEU A C 1
ATOM 1457 O O . LEU A 1 193 ? 8.008 -20.703 -16.906 1 88.25 193 LEU A O 1
ATOM 1461 N N . THR A 1 194 ? 6.707 -22.141 -15.891 1 90.69 194 THR A N 1
ATOM 1462 C CA . THR A 1 194 ? 7.355 -21.953 -14.594 1 90.69 194 THR A CA 1
ATOM 1463 C C . THR A 1 194 ? 8.852 -22.266 -14.695 1 90.69 194 THR A C 1
ATOM 1465 O O . THR A 1 194 ? 9.68 -21.5 -14.188 1 90.69 194 THR A O 1
ATOM 1468 N N . ARG A 1 195 ? 9.156 -23.297 -15.336 1 88.5 195 ARG A N 1
ATOM 1469 C CA . ARG A 1 195 ? 10.555 -23.688 -15.516 1 88.5 195 ARG A CA 1
ATOM 1470 C C . ARG A 1 195 ? 11.281 -22.703 -16.438 1 88.5 195 ARG A C 1
ATOM 1472 O O . ARG A 1 195 ? 12.445 -22.375 -16.203 1 88.5 195 ARG A O 1
ATOM 1479 N N . GLY A 1 196 ? 10.625 -22.234 -17.484 1 80.12 196 GLY A N 1
ATOM 1480 C CA . GLY A 1 196 ? 11.195 -21.312 -18.453 1 80.12 196 GLY A CA 1
ATOM 1481 C C . GLY A 1 196 ? 11.57 -19.969 -17.859 1 80.12 196 GLY A C 1
ATOM 1482 O O . GLY A 1 196 ? 12.641 -19.438 -18.141 1 80.12 196 GLY A O 1
ATOM 1483 N N . VAL A 1 197 ? 10.719 -19.469 -17.062 1 76.88 197 VAL A N 1
ATOM 1484 C CA . VAL A 1 197 ? 10.938 -18.141 -16.516 1 76.88 197 VAL A CA 1
ATOM 1485 C C . VAL A 1 197 ? 12.125 -18.172 -15.555 1 76.88 197 VAL A C 1
ATOM 1487 O O . VAL A 1 197 ? 12.852 -17.172 -15.43 1 76.88 197 VAL A O 1
ATOM 1490 N N . GLN A 1 198 ? 12.336 -19.25 -14.953 1 73.62 198 GLN A N 1
ATOM 1491 C CA . GLN A 1 198 ? 13.508 -19.375 -14.094 1 73.62 198 GLN A CA 1
ATOM 1492 C C . GLN A 1 198 ? 14.797 -19.328 -14.906 1 73.62 198 GLN A C 1
ATOM 1494 O O . GLN A 1 198 ? 15.82 -18.844 -14.43 1 73.62 198 GLN A O 1
ATOM 1499 N N . GLN A 1 199 ? 14.648 -19.797 -16.094 1 74.19 199 GLN A N 1
ATOM 1500 C CA . GLN A 1 199 ? 15.82 -19.828 -16.969 1 74.19 199 GLN A CA 1
ATOM 1501 C C . GLN A 1 199 ? 16.203 -18.422 -17.422 1 74.19 199 GLN A C 1
ATOM 1503 O O . GLN A 1 199 ? 17.359 -18.156 -17.719 1 74.19 199 GLN A O 1
ATOM 1508 N N . VAL A 1 200 ? 15.234 -17.562 -17.422 1 71.44 200 VAL A N 1
ATOM 1509 C CA . VAL A 1 200 ? 15.461 -16.188 -17.844 1 71.44 200 VAL A CA 1
ATOM 1510 C C . VAL A 1 200 ? 16.484 -15.531 -16.922 1 71.44 200 VAL A C 1
ATOM 1512 O O . VAL A 1 200 ? 17.312 -14.727 -17.375 1 71.44 200 VAL A O 1
ATOM 1515 N N . ILE A 1 201 ? 16.469 -15.977 -15.68 1 70.25 201 ILE A N 1
ATOM 1516 C CA . ILE A 1 201 ? 17.359 -15.312 -14.727 1 70.25 201 ILE A CA 1
ATOM 1517 C C . ILE A 1 201 ? 18.703 -16.047 -14.688 1 70.25 201 ILE A C 1
ATOM 1519 O O . ILE A 1 201 ? 19.719 -15.469 -14.266 1 70.25 201 ILE A O 1
ATOM 1523 N N . HIS A 1 202 ? 18.688 -17.188 -15.125 1 72.25 202 HIS A N 1
ATOM 1524 C CA . HIS A 1 202 ? 19.891 -17.984 -15.016 1 72.25 202 HIS A CA 1
ATOM 1525 C C . HIS A 1 202 ? 20.688 -17.984 -16.328 1 72.25 202 HIS A C 1
ATOM 1527 O O . HIS A 1 202 ? 21.891 -18.219 -16.328 1 72.25 202 HIS A O 1
ATOM 1533 N N . SER A 1 203 ? 20.094 -17.781 -17.406 1 66.56 203 SER A N 1
ATOM 1534 C CA . SER A 1 203 ? 20.766 -17.828 -18.703 1 66.56 203 SER A CA 1
ATOM 1535 C C . SER A 1 203 ? 20.5 -16.562 -19.516 1 66.56 203 SER A C 1
ATOM 1537 O O . SER A 1 203 ? 19.375 -16.062 -19.547 1 66.56 203 SER A O 1
ATOM 1539 N N . PRO A 1 204 ? 21.359 -16.062 -20.234 1 63.75 204 PRO A N 1
ATOM 1540 C CA . PRO A 1 204 ? 22.719 -16.547 -20.484 1 63.75 204 PRO A CA 1
ATOM 1541 C C . PRO A 1 204 ? 23.688 -16.234 -19.359 1 63.75 204 PRO A C 1
ATOM 1543 O O . PRO A 1 204 ? 24.75 -16.844 -19.266 1 63.75 204 PRO A O 1
ATOM 1546 N N . ARG A 1 205 ? 23.375 -15.141 -18.719 1 76.44 205 ARG A N 1
ATOM 1547 C CA . ARG A 1 205 ? 24.156 -14.781 -17.547 1 76.44 205 ARG A CA 1
ATOM 1548 C C . ARG A 1 205 ? 23.406 -15.109 -16.266 1 76.44 205 ARG A C 1
ATOM 1550 O O . ARG A 1 205 ? 22.188 -14.977 -16.203 1 76.44 205 ARG A O 1
ATOM 1557 N N . ASN A 1 206 ? 24.188 -15.711 -15.438 1 81.06 206 ASN A N 1
ATOM 1558 C CA . ASN A 1 206 ? 23.594 -16.062 -14.156 1 81.06 206 ASN A CA 1
ATOM 1559 C C . ASN A 1 206 ? 23.531 -14.867 -13.211 1 81.06 206 ASN A C 1
ATOM 1561 O O . ASN A 1 206 ? 24.578 -14.383 -12.758 1 81.06 206 ASN A O 1
ATOM 1565 N N . PHE A 1 207 ? 22.344 -14.414 -12.992 1 83.19 207 PHE A N 1
ATOM 1566 C CA . PHE A 1 207 ? 22.172 -13.219 -12.172 1 83.19 207 PHE A CA 1
ATOM 1567 C C . PHE A 1 207 ? 21.797 -13.594 -10.742 1 83.19 207 PHE A C 1
ATOM 1569 O O . PHE A 1 207 ? 21.375 -12.734 -9.961 1 83.19 207 PHE A O 1
ATOM 1576 N N . THR A 1 208 ? 21.969 -14.805 -10.438 1 84.31 208 THR A N 1
ATOM 1577 C CA . THR A 1 208 ? 21.578 -15.281 -9.117 1 84.31 208 THR A CA 1
ATOM 1578 C C . THR A 1 208 ? 22.344 -14.547 -8.023 1 84.31 208 THR A C 1
ATOM 1580 O O . THR A 1 208 ? 21.766 -14.102 -7.035 1 84.31 208 THR A O 1
ATOM 1583 N N . ASP A 1 209 ? 23.562 -14.383 -8.266 1 87.56 209 ASP A N 1
ATOM 1584 C CA . ASP A 1 209 ? 24.391 -13.711 -7.262 1 87.56 209 ASP A CA 1
ATOM 1585 C C . ASP A 1 209 ? 24.031 -12.227 -7.152 1 87.56 209 ASP A C 1
ATOM 1587 O O . ASP A 1 209 ? 23.953 -11.68 -6.051 1 87.56 209 ASP A O 1
ATOM 1591 N N . PHE A 1 210 ? 23.859 -11.648 -8.305 1 90.88 210 PHE A N 1
ATOM 1592 C CA . PHE A 1 210 ? 23.453 -10.242 -8.32 1 90.88 210 PHE A CA 1
ATOM 1593 C C . PHE A 1 210 ? 22.141 -10.047 -7.566 1 90.88 210 PHE A C 1
ATOM 1595 O O . PHE A 1 210 ? 22.016 -9.133 -6.754 1 90.88 210 PHE A O 1
ATOM 1602 N N . LEU A 1 211 ? 21.188 -10.93 -7.766 1 91.31 211 LEU A N 1
ATOM 1603 C CA . LEU A 1 211 ? 19.875 -10.844 -7.121 1 91.31 211 LEU A CA 1
ATOM 1604 C C . LEU A 1 211 ? 20 -11.109 -5.621 1 91.31 211 LEU A C 1
ATOM 1606 O O . LEU A 1 211 ? 19.344 -10.438 -4.816 1 91.31 211 LEU A O 1
ATOM 1610 N N . ARG A 1 212 ? 20.859 -12.047 -5.281 1 90.12 212 ARG A N 1
ATOM 1611 C CA . ARG A 1 212 ? 21.062 -12.398 -3.879 1 90.12 212 ARG A CA 1
ATOM 1612 C C . ARG A 1 212 ? 21.656 -11.234 -3.094 1 90.12 212 ARG A C 1
ATOM 1614 O O . ARG A 1 212 ? 21.328 -11.039 -1.922 1 90.12 212 ARG A O 1
ATOM 1621 N N . ASP A 1 213 ? 22.422 -10.516 -3.742 1 92.69 213 ASP A N 1
ATOM 1622 C CA . ASP A 1 213 ? 23.094 -9.406 -3.09 1 92.69 213 ASP A CA 1
ATOM 1623 C C . ASP A 1 213 ? 22.25 -8.133 -3.152 1 92.69 213 ASP A C 1
ATOM 1625 O O . ASP A 1 213 ? 22.594 -7.125 -2.533 1 92.69 213 ASP A O 1
ATOM 1629 N N . SER A 1 214 ? 21.188 -8.195 -3.834 1 93.69 214 SER A N 1
ATOM 1630 C CA . SER A 1 214 ? 20.312 -7.035 -3.988 1 93.69 214 SER A CA 1
ATOM 1631 C C . SER A 1 214 ? 19.203 -7.039 -2.945 1 93.69 214 SER A C 1
ATOM 1633 O O . SER A 1 214 ? 19.203 -7.863 -2.027 1 93.69 214 SER A O 1
ATOM 1635 N N . SER A 1 215 ? 18.297 -6.07 -3.041 1 93.94 215 SER A N 1
ATOM 1636 C CA . SER A 1 215 ? 17.141 -5.961 -2.158 1 93.94 215 SER A CA 1
ATOM 1637 C C . SER A 1 215 ? 16.203 -7.148 -2.33 1 93.94 215 SER A C 1
ATOM 1639 O O . SER A 1 215 ? 15.312 -7.371 -1.503 1 93.94 215 SER A O 1
ATOM 1641 N N . PHE A 1 216 ? 16.422 -7.98 -3.338 1 93.38 216 PHE A N 1
ATOM 1642 C CA . PHE A 1 216 ? 15.562 -9.125 -3.602 1 93.38 216 PHE A CA 1
ATOM 1643 C C . PHE A 1 216 ? 16.125 -10.383 -2.943 1 93.38 216 PHE A C 1
ATOM 1645 O O . PHE A 1 216 ? 15.492 -11.445 -2.986 1 93.38 216 PHE A O 1
ATOM 1652 N N . GLY A 1 217 ? 17.234 -10.281 -2.301 1 91.81 217 GLY A N 1
ATOM 1653 C CA . GLY A 1 217 ? 17.953 -11.398 -1.712 1 91.81 217 GLY A CA 1
ATOM 1654 C C . GLY A 1 217 ? 17.062 -12.297 -0.869 1 91.81 217 GLY A C 1
ATOM 1655 O O . GLY A 1 217 ? 17.062 -13.516 -1.057 1 91.81 217 GLY A O 1
ATOM 1656 N N . PRO A 1 218 ? 16.312 -11.734 -0.006 1 91.5 218 PRO A N 1
ATOM 1657 C CA . PRO A 1 218 ? 15.477 -12.547 0.882 1 91.5 218 PRO A CA 1
ATOM 1658 C C . PRO A 1 218 ? 14.5 -13.438 0.12 1 91.5 218 PRO A C 1
ATOM 1660 O O . PRO A 1 218 ? 14.109 -14.5 0.615 1 91.5 218 PRO A O 1
ATOM 1663 N N . ILE A 1 219 ? 14.094 -13.07 -1.075 1 89.88 219 ILE A N 1
ATOM 1664 C CA . ILE A 1 219 ? 13.172 -13.875 -1.872 1 89.88 219 ILE A CA 1
ATOM 1665 C C . ILE A 1 219 ? 13.844 -15.188 -2.277 1 89.88 219 ILE A C 1
ATOM 1667 O O . ILE A 1 219 ? 13.188 -16.219 -2.361 1 89.88 219 ILE A O 1
ATOM 1671 N N . LEU A 1 220 ? 15.18 -15.125 -2.441 1 85.56 220 LEU A N 1
ATOM 1672 C CA . LEU A 1 220 ? 15.922 -16.281 -2.943 1 85.56 220 LEU A CA 1
ATOM 1673 C C . LEU A 1 220 ? 16.391 -17.156 -1.795 1 85.56 220 LEU A C 1
ATOM 1675 O O . LEU A 1 220 ? 16.781 -18.312 -2.012 1 85.56 220 LEU A O 1
ATOM 1679 N N . ARG A 1 221 ? 16.328 -16.531 -0.598 1 80.69 221 ARG A N 1
ATOM 1680 C CA . ARG A 1 221 ? 16.781 -17.297 0.56 1 80.69 221 ARG A CA 1
ATOM 1681 C C . ARG A 1 221 ? 15.648 -18.141 1.135 1 80.69 221 ARG A C 1
ATOM 1683 O O . ARG A 1 221 ? 14.656 -17.609 1.627 1 80.69 221 ARG A O 1
ATOM 1690 N N . THR A 1 222 ? 15.555 -19.375 0.652 1 73.44 222 THR A N 1
ATOM 1691 C CA . THR A 1 222 ? 14.523 -20.25 1.186 1 73.44 222 THR A CA 1
ATOM 1692 C C . THR A 1 222 ? 15.078 -21.141 2.301 1 73.44 222 THR A C 1
ATOM 1694 O O . THR A 1 222 ? 16.125 -21.766 2.137 1 73.44 222 THR A O 1
ATOM 1697 N N . ASP A 1 223 ? 14.555 -20.828 3.475 1 66.06 223 ASP A N 1
ATOM 1698 C CA . ASP A 1 223 ? 14.984 -21.688 4.574 1 66.06 223 ASP A CA 1
ATOM 1699 C C . ASP A 1 223 ? 14.406 -23.094 4.434 1 66.06 223 ASP A C 1
ATOM 1701 O O . ASP A 1 223 ? 13.219 -23.25 4.133 1 66.06 223 ASP A O 1
ATOM 1705 N N . GLU A 1 224 ? 15.32 -23.969 4.406 1 68.62 224 GLU A N 1
ATOM 1706 C CA . GLU A 1 224 ? 14.898 -25.359 4.363 1 68.62 224 GLU A CA 1
ATOM 1707 C C . GLU A 1 224 ? 14.32 -25.797 5.703 1 68.62 224 GLU A C 1
ATOM 1709 O O . GLU A 1 224 ? 14.914 -25.562 6.754 1 68.62 224 GLU A O 1
ATOM 1714 N N . VAL A 1 225 ? 13.047 -26.016 5.594 1 71.5 225 VAL A N 1
ATOM 1715 C CA . VAL A 1 225 ? 12.422 -26.547 6.801 1 71.5 225 VAL A CA 1
ATOM 1716 C C . VAL A 1 225 ? 12.133 -28.031 6.621 1 71.5 225 VAL A C 1
ATOM 1718 O O . VAL A 1 225 ? 11.734 -28.469 5.539 1 71.5 225 VAL A O 1
ATOM 1721 N N . GLU A 1 226 ? 12.656 -28.766 7.469 1 76.75 226 GLU A N 1
ATOM 1722 C CA . GLU A 1 226 ? 12.328 -30.188 7.445 1 76.75 226 GLU A CA 1
ATOM 1723 C C . GLU A 1 226 ? 11.383 -30.547 8.594 1 76.75 226 GLU A C 1
ATOM 1725 O O . GLU A 1 226 ? 11.656 -30.234 9.75 1 76.75 226 GLU A O 1
ATOM 1730 N N . SER A 1 227 ? 10.25 -31.031 8.125 1 82.25 227 SER A N 1
ATOM 1731 C CA . SER A 1 227 ? 9.289 -31.531 9.109 1 82.25 227 SER A CA 1
ATOM 1732 C C . SER A 1 227 ? 8.898 -32.969 8.812 1 82.25 227 SER A C 1
ATOM 1734 O O . SER A 1 227 ? 8.961 -33.438 7.664 1 82.25 227 SER A O 1
ATOM 1736 N N . PRO A 1 228 ? 8.531 -33.625 9.891 1 89.5 228 PRO A N 1
ATOM 1737 C CA . PRO A 1 228 ? 8.055 -35 9.672 1 89.5 228 PRO A CA 1
ATOM 1738 C C . PRO A 1 228 ? 6.773 -35.062 8.852 1 89.5 228 PRO A C 1
ATOM 1740 O O . PRO A 1 228 ? 5.898 -34.188 9.008 1 89.5 228 PRO A O 1
ATOM 1743 N N . ILE A 1 229 ? 6.758 -36 7.965 1 93.12 229 ILE A N 1
ATOM 1744 C CA . ILE A 1 229 ? 5.605 -36.25 7.109 1 93.12 229 ILE A CA 1
ATOM 1745 C C . ILE A 1 229 ? 4.707 -37.312 7.762 1 93.12 229 ILE A C 1
ATOM 1747 O O . ILE A 1 229 ? 5.195 -38.312 8.305 1 93.12 229 ILE A O 1
ATOM 1751 N N . PRO A 1 230 ? 3.467 -37.094 7.828 1 95.25 230 PRO A N 1
ATOM 1752 C CA . PRO A 1 230 ? 2.553 -38.094 8.414 1 95.25 230 PRO A CA 1
ATOM 1753 C C . PRO A 1 230 ? 2.674 -39.469 7.766 1 95.25 230 PRO A C 1
ATOM 1755 O O . PRO A 1 230 ? 3.072 -39.562 6.605 1 95.25 230 PRO A O 1
ATOM 1758 N N . GLU A 1 231 ? 2.221 -40.469 8.453 1 95.62 231 GLU A N 1
ATOM 1759 C CA . GLU A 1 231 ? 2.387 -41.875 8.062 1 95.62 231 GLU A CA 1
ATOM 1760 C C . GLU A 1 231 ? 1.668 -42.156 6.754 1 95.62 231 GLU A C 1
ATOM 1762 O O . GLU A 1 231 ? 2.17 -42.906 5.922 1 95.62 231 GLU A O 1
ATOM 1767 N N . HIS A 1 232 ? 0.542 -41.656 6.578 1 94.19 232 HIS A N 1
ATOM 1768 C CA . HIS A 1 232 ? -0.228 -41.969 5.375 1 94.19 232 HIS A CA 1
ATOM 1769 C C . HIS A 1 232 ? 0.466 -41.406 4.133 1 94.19 232 HIS A C 1
ATOM 1771 O O . HIS A 1 232 ? 0.435 -42.031 3.07 1 94.19 232 HIS A O 1
ATOM 1777 N N . ALA A 1 233 ? 1.081 -40.312 4.25 1 96.56 233 ALA A N 1
ATOM 1778 C CA . ALA A 1 233 ? 1.832 -39.719 3.137 1 96.56 233 ALA A CA 1
ATOM 1779 C C . ALA A 1 233 ? 3.121 -40.5 2.885 1 96.56 233 ALA A C 1
ATOM 1781 O O . ALA A 1 233 ? 3.537 -40.688 1.736 1 96.56 233 ALA A O 1
ATOM 1782 N N . VAL A 1 234 ? 3.734 -41 3.961 1 96.88 234 VAL A N 1
ATOM 1783 C CA . VAL A 1 234 ? 4.93 -41.812 3.836 1 96.88 234 VAL A CA 1
ATOM 1784 C C . VAL A 1 234 ? 4.594 -43.094 3.098 1 96.88 234 VAL A C 1
ATOM 1786 O O . VAL A 1 234 ? 5.359 -43.562 2.246 1 96.88 234 VAL A O 1
ATOM 1789 N N . ALA A 1 235 ? 3.475 -43.688 3.459 1 97.38 235 ALA A N 1
ATOM 1790 C CA . ALA A 1 235 ? 3.025 -44.906 2.805 1 97.38 235 ALA A CA 1
ATOM 1791 C C . ALA A 1 235 ? 2.807 -44.688 1.311 1 97.38 235 ALA A C 1
ATOM 1793 O O . ALA A 1 235 ? 3.152 -45.531 0.492 1 97.38 235 ALA A O 1
ATOM 1794 N N . MET A 1 236 ? 2.211 -43.594 1.027 1 97.56 236 MET A N 1
ATOM 1795 C CA . MET A 1 236 ? 1.991 -43.25 -0.373 1 97.56 236 MET A CA 1
ATOM 1796 C C . MET A 1 236 ? 3.316 -43.094 -1.111 1 97.56 236 MET A C 1
ATOM 1798 O O . MET A 1 236 ? 3.482 -43.625 -2.215 1 97.56 236 MET A O 1
ATOM 1802 N N . LEU A 1 237 ? 4.277 -42.438 -0.558 1 98.19 237 LEU A N 1
ATOM 1803 C CA . LEU A 1 237 ? 5.59 -42.25 -1.163 1 98.19 237 LEU A CA 1
ATOM 1804 C C . LEU A 1 237 ? 6.281 -43.594 -1.38 1 98.19 237 LEU A C 1
ATOM 1806 O O . LEU A 1 237 ? 6.926 -43.812 -2.41 1 98.19 237 LEU A O 1
ATOM 1810 N N . LYS A 1 238 ? 6.121 -44.469 -0.438 1 98.06 238 LYS A N 1
ATOM 1811 C CA . LYS A 1 238 ? 6.676 -45.812 -0.564 1 98.06 238 LYS A CA 1
ATOM 1812 C C . LYS A 1 238 ? 6.035 -46.562 -1.729 1 98.06 238 LYS A C 1
ATOM 1814 O O . LYS A 1 238 ? 6.723 -47.25 -2.479 1 98.06 238 LYS A O 1
ATOM 1819 N N . GLN A 1 239 ? 4.773 -46.438 -1.839 1 98 239 GLN A N 1
ATOM 1820 C CA . GLN A 1 239 ? 4.059 -47.094 -2.939 1 98 239 GLN A CA 1
ATOM 1821 C C . GLN A 1 239 ? 4.551 -46.562 -4.289 1 98 239 GLN A C 1
ATOM 1823 O O . GLN A 1 239 ? 4.68 -47.344 -5.242 1 98 239 GLN A O 1
ATOM 1828 N N . LEU A 1 240 ? 4.766 -45.25 -4.383 1 98.25 240 LEU A N 1
ATOM 1829 C CA . LEU A 1 240 ? 5.273 -44.656 -5.617 1 98.25 240 LEU A CA 1
ATOM 1830 C C . LEU A 1 240 ? 6.648 -45.219 -5.965 1 98.25 240 LEU A C 1
ATOM 1832 O O . LEU A 1 240 ? 6.918 -45.562 -7.121 1 98.25 240 LEU A O 1
ATOM 1836 N N . ARG A 1 241 ? 7.488 -45.375 -4.98 1 98.25 241 ARG A N 1
ATOM 1837 C CA . ARG A 1 241 ? 8.828 -45.906 -5.199 1 98.25 241 ARG A CA 1
ATOM 1838 C C . ARG A 1 241 ? 8.781 -47.344 -5.637 1 98.25 241 ARG A C 1
ATOM 1840 O O . ARG A 1 241 ? 9.531 -47.75 -6.52 1 98.25 241 ARG A O 1
ATOM 1847 N N . GLU A 1 242 ? 7.91 -48.094 -5.016 1 97.94 242 GLU A N 1
ATOM 1848 C CA . GLU A 1 242 ? 7.746 -49.5 -5.387 1 97.94 242 GLU A CA 1
ATOM 1849 C C . GLU A 1 242 ? 7.242 -49.625 -6.824 1 97.94 242 GLU A C 1
ATOM 1851 O O . GLU A 1 242 ? 7.746 -50.469 -7.586 1 97.94 242 GLU A O 1
ATOM 1856 N N . ALA A 1 243 ? 6.285 -48.844 -7.129 1 97.44 243 ALA A N 1
ATOM 1857 C CA . ALA A 1 243 ? 5.77 -48.875 -8.492 1 97.44 243 ALA A CA 1
ATOM 1858 C C . ALA A 1 243 ? 6.863 -48.5 -9.492 1 97.44 243 ALA A C 1
ATOM 1860 O O . ALA A 1 243 ? 6.949 -49.094 -10.57 1 97.44 243 ALA A O 1
ATOM 1861 N N . ASN A 1 244 ? 7.672 -47.5 -9.188 1 98 244 ASN A N 1
ATOM 1862 C CA . ASN A 1 244 ? 8.789 -47.094 -10.023 1 98 244 ASN A CA 1
ATOM 1863 C C . ASN A 1 244 ? 9.773 -48.219 -10.266 1 98 244 ASN A C 1
ATOM 1865 O O . ASN A 1 244 ? 10.203 -48.469 -11.391 1 98 244 ASN A O 1
ATOM 1869 N N . GLN A 1 245 ? 10.047 -49 -9.211 1 97.31 245 GLN A N 1
ATOM 1870 C CA . GLN A 1 245 ? 10.961 -50.125 -9.305 1 97.31 245 GLN A CA 1
ATOM 1871 C C . GLN A 1 245 ? 10.359 -51.25 -10.141 1 97.31 245 GLN A C 1
ATOM 1873 O O . GLN A 1 245 ? 11.062 -51.875 -10.93 1 97.31 245 GLN A O 1
ATOM 1878 N N . ILE A 1 246 ? 9.117 -51.5 -9.953 1 96.75 246 ILE A N 1
ATOM 1879 C CA . ILE A 1 246 ? 8.414 -52.531 -10.703 1 96.75 246 ILE A CA 1
ATOM 1880 C C . ILE A 1 246 ? 8.422 -52.188 -12.188 1 96.75 246 ILE A C 1
ATOM 1882 O O . ILE A 1 246 ? 8.688 -53.062 -13.031 1 96.75 246 ILE A O 1
ATOM 1886 N N . CYS A 1 247 ? 8.109 -50.938 -12.492 1 96.06 247 CYS A N 1
ATOM 1887 C CA . CYS A 1 247 ? 8.148 -50.5 -13.883 1 96.06 247 CYS A CA 1
ATOM 1888 C C . CYS A 1 247 ? 9.539 -50.688 -14.477 1 96.06 247 CYS A C 1
ATOM 1890 O O . CYS A 1 247 ? 9.672 -51.125 -15.625 1 96.06 247 CYS A O 1
ATOM 1892 N N . GLY A 1 248 ? 10.578 -50.344 -13.703 1 95.25 248 GLY A N 1
ATOM 1893 C CA . GLY A 1 248 ? 11.953 -50.531 -14.148 1 95.25 248 GLY A CA 1
ATOM 1894 C C . GLY A 1 248 ? 12.312 -52 -14.414 1 95.25 248 GLY A C 1
ATOM 1895 O O . GLY A 1 248 ? 13.062 -52.281 -15.344 1 95.25 248 GLY A O 1
ATOM 1896 N N . SER A 1 249 ? 11.75 -52.875 -13.617 1 95.81 249 SER A N 1
ATOM 1897 C CA . SER A 1 249 ? 12.023 -54.281 -13.766 1 95.81 249 SER A CA 1
ATOM 1898 C C . SER A 1 249 ? 11.305 -54.875 -14.984 1 95.81 249 SER A C 1
ATOM 1900 O O . SER A 1 249 ? 11.781 -55.812 -15.602 1 95.81 249 SER A O 1
ATOM 1902 N N . ARG A 1 250 ? 10.211 -54.312 -15.352 1 93.94 250 ARG A N 1
ATOM 1903 C CA . ARG A 1 250 ? 9.391 -54.812 -16.453 1 93.94 250 ARG A CA 1
ATOM 1904 C C . ARG A 1 250 ? 9.844 -54.219 -17.781 1 93.94 250 ARG A C 1
ATOM 1906 O O . ARG A 1 250 ? 9.648 -54.844 -18.844 1 93.94 250 ARG A O 1
ATOM 1913 N N . ASP A 1 251 ? 10.281 -53.062 -17.719 1 93.88 251 ASP A N 1
ATOM 1914 C CA . ASP A 1 251 ? 10.711 -52.344 -18.922 1 93.88 251 ASP A CA 1
ATOM 1915 C C . ASP A 1 251 ? 12.102 -51.75 -18.734 1 93.88 251 ASP A C 1
ATOM 1917 O O . ASP A 1 251 ? 12.281 -50.812 -17.969 1 93.88 251 ASP A O 1
ATOM 1921 N N . VAL A 1 252 ? 13.031 -52.219 -19.453 1 91.81 252 VAL A N 1
ATOM 1922 C CA . VAL A 1 252 ? 14.422 -51.812 -19.344 1 91.81 252 VAL A CA 1
ATOM 1923 C C . VAL A 1 252 ? 14.57 -50.344 -19.734 1 91.81 252 VAL A C 1
ATOM 1925 O O . VAL A 1 252 ? 15.5 -49.656 -19.281 1 91.81 252 VAL A O 1
ATOM 1928 N N . ASN A 1 253 ? 13.656 -49.781 -20.516 1 92.88 253 ASN A N 1
ATOM 1929 C CA . ASN A 1 253 ? 13.734 -48.406 -20.969 1 92.88 253 ASN A CA 1
ATOM 1930 C C . ASN A 1 253 ? 13.141 -47.438 -19.938 1 92.88 253 ASN A C 1
ATOM 1932 O O . ASN A 1 253 ? 13.258 -46.219 -20.078 1 92.88 253 ASN A O 1
ATOM 1936 N N . HIS A 1 254 ? 12.508 -48.062 -18.953 1 94.88 254 HIS A N 1
ATOM 1937 C CA . HIS A 1 254 ? 11.961 -47.219 -17.891 1 94.88 254 HIS A CA 1
ATOM 1938 C C . HIS A 1 254 ? 13.07 -46.469 -17.141 1 94.88 254 HIS A C 1
ATOM 1940 O O . HIS A 1 254 ? 14.07 -47.094 -16.75 1 94.88 254 HIS A O 1
ATOM 1946 N N . GLU A 1 255 ? 12.961 -45.188 -17 1 94.38 255 GLU A N 1
ATOM 1947 C CA . GLU A 1 255 ? 13.984 -44.344 -16.375 1 94.38 255 GLU A CA 1
ATOM 1948 C C . GLU A 1 255 ? 13.734 -44.188 -14.875 1 94.38 255 GLU A C 1
ATOM 1950 O O . GLU A 1 255 ? 13.32 -43.125 -14.422 1 94.38 255 GLU A O 1
ATOM 1955 N N . VAL A 1 256 ? 14.133 -45.156 -14.133 1 96.81 256 VAL A N 1
ATOM 1956 C CA . VAL A 1 256 ? 13.883 -45.25 -12.695 1 96.81 256 VAL A CA 1
ATOM 1957 C C . VAL A 1 256 ? 14.438 -44.031 -11.984 1 96.81 256 VAL A C 1
ATOM 1959 O O . VAL A 1 256 ? 13.805 -43.5 -11.07 1 96.81 256 VAL A O 1
ATOM 1962 N N . HIS A 1 257 ? 15.547 -43.562 -12.406 1 96.75 257 HIS A N 1
ATOM 1963 C CA . HIS A 1 257 ? 16.234 -42.469 -11.719 1 96.75 257 HIS A CA 1
ATOM 1964 C C . HIS A 1 257 ? 15.477 -41.156 -11.898 1 96.75 257 HIS A C 1
ATOM 1966 O O . HIS A 1 257 ? 15.469 -40.312 -10.992 1 96.75 257 HIS A O 1
ATOM 1972 N N . VAL A 1 258 ? 14.875 -40.969 -13.047 1 97.69 258 VAL A N 1
ATOM 1973 C CA . VAL A 1 258 ? 14.117 -39.75 -13.32 1 97.69 258 VAL A CA 1
ATOM 1974 C C . VAL A 1 258 ? 12.914 -39.656 -12.383 1 97.69 258 VAL A C 1
ATOM 1976 O O . VAL A 1 258 ? 12.656 -38.625 -11.773 1 97.69 258 VAL A O 1
ATOM 1979 N N . TYR A 1 259 ? 12.234 -40.781 -12.203 1 98.12 259 TYR A N 1
ATOM 1980 C CA . TYR A 1 259 ? 11.062 -40.812 -11.336 1 98.12 259 TYR A CA 1
ATOM 1981 C C . TYR A 1 259 ? 11.469 -40.719 -9.867 1 98.12 259 TYR A C 1
ATOM 1983 O O . TYR A 1 259 ? 10.766 -40.125 -9.055 1 98.12 259 TYR A O 1
ATOM 1991 N N . GLU A 1 260 ? 12.57 -41.375 -9.578 1 98.06 260 GLU A N 1
ATOM 1992 C CA . GLU A 1 260 ? 13.047 -41.281 -8.203 1 98.06 260 GLU A CA 1
ATOM 1993 C C . GLU A 1 260 ? 13.312 -39.844 -7.816 1 98.06 260 GLU A C 1
ATOM 1995 O O . GLU A 1 260 ? 12.992 -39.406 -6.699 1 98.06 260 GLU A O 1
ATOM 2000 N N . GLY A 1 261 ? 13.93 -39.094 -8.719 1 97.62 261 GLY A N 1
ATOM 2001 C CA . GLY A 1 261 ? 14.141 -37.688 -8.484 1 97.62 261 GLY A CA 1
ATOM 2002 C C . GLY A 1 261 ? 12.852 -36.906 -8.289 1 97.62 261 GLY A C 1
ATOM 2003 O O . GLY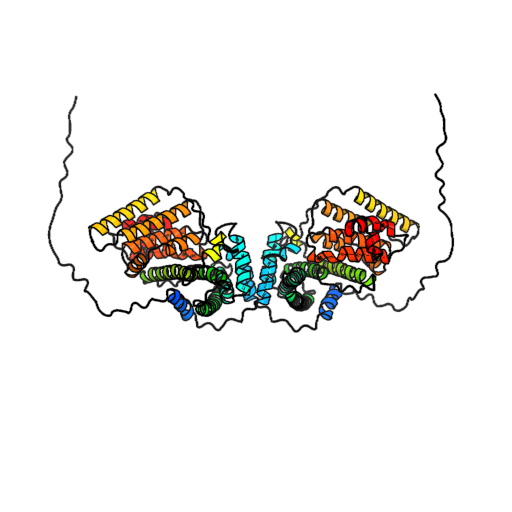 A 1 261 ? 12.766 -36.031 -7.418 1 97.62 261 GLY A O 1
ATOM 2004 N N . ALA A 1 262 ? 11.844 -37.156 -9.07 1 98.19 262 ALA A N 1
ATOM 2005 C CA . ALA A 1 262 ? 10.555 -36.5 -8.977 1 98.19 262 ALA A CA 1
ATOM 2006 C C . ALA A 1 262 ? 9.859 -36.844 -7.66 1 98.19 262 ALA A C 1
ATOM 2008 O O . ALA A 1 262 ? 9.227 -35.969 -7.047 1 98.19 262 ALA A O 1
ATOM 2009 N N . ILE A 1 263 ? 9.953 -38.125 -7.234 1 98.38 263 ILE A N 1
ATOM 2010 C CA . ILE A 1 263 ? 9.336 -38.562 -5.988 1 98.38 263 ILE A CA 1
ATOM 2011 C C . ILE A 1 263 ? 10.023 -37.875 -4.805 1 98.38 263 ILE A C 1
ATOM 2013 O O . ILE A 1 263 ? 9.352 -37.438 -3.871 1 98.38 263 ILE A O 1
ATOM 2017 N N . LEU A 1 264 ? 11.328 -37.781 -4.871 1 97.25 264 LEU A N 1
ATOM 2018 C CA . LEU A 1 264 ? 12.078 -37.062 -3.826 1 97.25 264 LEU A CA 1
ATOM 2019 C C . LEU A 1 264 ? 11.664 -35.594 -3.752 1 97.25 264 LEU A C 1
ATOM 2021 O O . LEU A 1 264 ? 11.562 -35.031 -2.662 1 97.25 264 LEU A O 1
ATOM 2025 N N . ASN A 1 265 ? 11.539 -35 -4.891 1 97 265 ASN A N 1
ATOM 2026 C CA . ASN A 1 265 ? 11.062 -33.625 -4.98 1 97 265 ASN A CA 1
ATOM 2027 C C . ASN A 1 265 ? 9.695 -33.469 -4.332 1 97 265 ASN A C 1
ATOM 2029 O O . ASN A 1 265 ? 9.477 -32.531 -3.551 1 97 265 ASN A O 1
ATOM 2033 N N . LEU A 1 266 ? 8.781 -34.375 -4.637 1 97.69 266 LEU A N 1
ATOM 2034 C CA . LEU A 1 266 ? 7.449 -34.344 -4.039 1 97.69 266 LEU A CA 1
ATOM 2035 C C . LEU A 1 266 ? 7.531 -34.5 -2.523 1 97.69 266 LEU A C 1
ATOM 2037 O O . LEU A 1 266 ? 6.832 -33.812 -1.791 1 97.69 266 LEU A O 1
ATOM 2041 N N . GLU A 1 267 ? 8.375 -35.406 -2.113 1 96.75 267 GLU A N 1
ATOM 2042 C CA . GLU A 1 267 ? 8.562 -35.625 -0.686 1 96.75 267 GLU A CA 1
ATOM 2043 C C . GLU A 1 267 ? 9.031 -34.375 0.028 1 96.75 267 GLU A C 1
ATOM 2045 O O . GLU A 1 267 ? 8.547 -34.062 1.111 1 96.75 267 GLU A O 1
ATOM 2050 N N . GLU A 1 268 ? 9.914 -33.719 -0.551 1 94.5 268 GLU A N 1
ATOM 2051 C CA . GLU A 1 268 ? 10.43 -32.5 0.033 1 94.5 268 GLU A CA 1
ATOM 2052 C C . GLU A 1 268 ? 9.336 -31.422 0.125 1 94.5 268 GLU A C 1
ATOM 2054 O O . GLU A 1 268 ? 9.219 -30.734 1.142 1 94.5 268 GLU A O 1
ATOM 2059 N N . MET A 1 269 ? 8.578 -31.266 -0.939 1 95.31 269 MET A N 1
ATOM 2060 C CA . MET A 1 269 ? 7.512 -30.266 -0.94 1 95.31 269 MET A CA 1
ATOM 2061 C C . MET A 1 269 ? 6.449 -30.609 0.099 1 95.31 269 MET A C 1
ATOM 2063 O O . MET A 1 269 ? 5.918 -29.719 0.769 1 95.31 269 MET A O 1
ATOM 2067 N N . LEU A 1 270 ? 6.145 -31.922 0.194 1 95.69 270 LEU A N 1
ATOM 2068 C CA . LEU A 1 270 ? 5.184 -32.344 1.2 1 95.69 270 LEU A CA 1
ATOM 2069 C C . LEU A 1 270 ? 5.688 -32.031 2.605 1 95.69 270 LEU A C 1
ATOM 2071 O O . LEU A 1 270 ? 4.91 -31.625 3.471 1 95.69 270 LEU A O 1
ATOM 2075 N N . SER A 1 271 ? 6.949 -32.281 2.791 1 94.25 271 SER A N 1
ATOM 2076 C CA . SER A 1 271 ? 7.543 -31.953 4.086 1 94.25 271 SER A CA 1
ATOM 2077 C C . SER A 1 271 ? 7.363 -30.484 4.426 1 94.25 271 SER A C 1
ATOM 2079 O O . SER A 1 271 ? 7.066 -30.125 5.574 1 94.25 271 SER A O 1
ATOM 2081 N N . TRP A 1 272 ? 7.5 -29.594 3.439 1 91.69 272 TRP A N 1
ATOM 2082 C CA . TRP A 1 272 ? 7.27 -28.172 3.631 1 91.69 272 TRP A CA 1
ATOM 2083 C C . TRP A 1 272 ? 5.82 -27.891 4.02 1 91.69 272 TRP A C 1
ATOM 2085 O O . TRP A 1 272 ? 5.555 -27.188 4.996 1 91.69 272 TRP A O 1
ATOM 2095 N N . CYS A 1 273 ? 4.945 -28.516 3.328 1 93 273 CYS A N 1
ATOM 2096 C CA . CYS A 1 273 ? 3.525 -28.297 3.566 1 93 273 CYS A CA 1
ATOM 2097 C C . CYS A 1 273 ? 3.131 -28.734 4.969 1 93 273 CYS A C 1
ATOM 2099 O O . CYS A 1 273 ? 2.402 -28.031 5.668 1 93 273 CYS A O 1
ATOM 2101 N N . TYR A 1 274 ? 3.627 -29.844 5.387 1 92.88 274 TYR A N 1
ATOM 2102 C CA . TYR A 1 274 ? 3.234 -30.375 6.684 1 92.88 274 TYR A CA 1
ATOM 2103 C C . TYR A 1 274 ? 3.922 -29.625 7.816 1 92.88 274 TYR A C 1
ATOM 2105 O O . TYR A 1 274 ? 3.529 -29.75 8.977 1 92.88 274 TYR A O 1
ATOM 2113 N N . SER A 1 275 ? 4.957 -28.875 7.504 1 90.12 275 SER A N 1
ATOM 2114 C CA . SER A 1 275 ? 5.574 -28 8.492 1 90.12 275 SER A CA 1
ATOM 2115 C C . SER A 1 275 ? 4.762 -26.734 8.688 1 90.12 275 SER A C 1
ATOM 2117 O O . SER A 1 275 ? 5.07 -25.922 9.562 1 90.12 275 SER A O 1
ATOM 2119 N N . GLY A 1 276 ? 3.787 -26.531 7.855 1 89.62 276 GLY A N 1
ATOM 2120 C CA . GLY A 1 276 ? 2.908 -25.391 8.008 1 89.62 276 GLY A CA 1
ATOM 2121 C C . GLY A 1 276 ? 3.098 -24.344 6.926 1 89.62 276 GLY A C 1
ATOM 2122 O O . GLY A 1 276 ? 2.344 -23.359 6.855 1 89.62 276 GLY A O 1
ATOM 2123 N N . ILE A 1 277 ? 4.047 -24.547 6.066 1 88.81 277 ILE A N 1
ATOM 2124 C CA . ILE A 1 277 ? 4.281 -23.609 4.98 1 88.81 277 ILE A CA 1
ATOM 2125 C C . ILE A 1 277 ? 3.203 -23.766 3.912 1 88.81 277 ILE A C 1
ATOM 2127 O O . ILE A 1 277 ? 2.91 -24.891 3.484 1 88.81 277 ILE A O 1
ATOM 2131 N N . ARG A 1 278 ? 2.611 -22.688 3.488 1 91.81 278 ARG A N 1
ATOM 2132 C CA . ARG A 1 278 ? 1.556 -22.719 2.48 1 91.81 278 ARG A CA 1
ATOM 2133 C C . ARG A 1 278 ? 1.835 -21.734 1.363 1 91.81 278 ARG A C 1
ATOM 2135 O O . ARG A 1 278 ? 0.916 -21.297 0.662 1 91.81 278 ARG A O 1
ATOM 2142 N N . ALA A 1 279 ? 3.125 -21.422 1.234 1 90.62 279 ALA A N 1
ATOM 2143 C CA . ALA A 1 279 ? 3.543 -20.391 0.29 1 90.62 279 ALA A CA 1
ATOM 2144 C C . ALA A 1 279 ? 3.477 -20.906 -1.146 1 90.62 279 ALA A C 1
ATOM 2146 O O . ALA A 1 279 ? 3.719 -22.078 -1.402 1 90.62 279 ALA A O 1
ATOM 2147 N N . THR A 1 280 ? 3.234 -19.984 -2.074 1 91.69 280 THR A N 1
ATOM 2148 C CA . THR A 1 280 ? 3.141 -20.281 -3.5 1 91.69 280 THR A CA 1
ATOM 2149 C C . THR A 1 280 ? 4.473 -20.797 -4.035 1 91.69 280 THR A C 1
ATOM 2151 O O . THR A 1 280 ? 4.52 -21.453 -5.078 1 91.69 280 THR A O 1
ATOM 2154 N N . THR A 1 281 ? 5.523 -20.516 -3.348 1 89.06 281 THR A N 1
ATOM 2155 C CA . THR A 1 281 ? 6.859 -20.922 -3.764 1 89.06 281 THR A CA 1
ATOM 2156 C C . THR A 1 281 ? 6.941 -22.438 -3.9 1 89.06 281 THR A C 1
ATOM 2158 O O . THR A 1 281 ? 7.738 -22.953 -4.688 1 89.06 281 THR A O 1
ATOM 2161 N N . ILE A 1 282 ? 6.141 -23.156 -3.188 1 91.44 282 ILE A N 1
ATOM 2162 C CA . ILE A 1 282 ? 6.125 -24.625 -3.234 1 91.44 282 ILE A CA 1
ATOM 2163 C C . ILE A 1 282 ? 5.75 -25.078 -4.641 1 91.44 282 ILE A C 1
ATOM 2165 O O . ILE A 1 282 ? 6.406 -25.969 -5.203 1 91.44 282 ILE A O 1
ATOM 2169 N N . ALA A 1 283 ? 4.719 -24.453 -5.223 1 92.62 283 ALA A N 1
ATOM 2170 C CA . ALA A 1 283 ? 4.281 -24.797 -6.574 1 92.62 283 ALA A CA 1
ATOM 2171 C C . ALA A 1 283 ? 5.402 -24.562 -7.586 1 92.62 283 ALA A C 1
ATOM 2173 O O . ALA A 1 283 ? 5.648 -25.406 -8.453 1 92.62 283 ALA A O 1
ATOM 2174 N N . GLY A 1 284 ? 6.062 -23.516 -7.434 1 91.5 284 GLY A N 1
ATOM 2175 C CA . GLY A 1 284 ? 7.137 -23.188 -8.352 1 91.5 284 GLY A CA 1
ATOM 2176 C C . GLY A 1 284 ? 8.367 -24.047 -8.172 1 91.5 284 GLY A C 1
ATOM 2177 O O . GLY A 1 284 ? 8.961 -24.516 -9.148 1 91.5 284 GLY A O 1
ATOM 2178 N N . ARG A 1 285 ? 8.75 -24.25 -6.965 1 90.38 285 ARG A N 1
ATOM 2179 C CA . ARG A 1 285 ? 9.945 -25.031 -6.668 1 90.38 285 ARG A CA 1
ATOM 2180 C C . ARG A 1 285 ? 9.812 -26.453 -7.203 1 90.38 285 ARG A C 1
ATOM 2182 O O . ARG A 1 285 ? 10.766 -27 -7.77 1 90.38 285 ARG A O 1
ATOM 2189 N N . PHE A 1 286 ? 8.672 -27.062 -7.016 1 94.81 286 PHE A N 1
ATOM 2190 C CA . PHE A 1 286 ? 8.438 -28.406 -7.539 1 94.81 286 PHE A CA 1
ATOM 2191 C C . PHE A 1 286 ? 8.68 -28.453 -9.039 1 94.81 286 PHE A C 1
ATOM 2193 O O . PHE A 1 286 ? 9.398 -29.328 -9.531 1 94.81 286 PHE A O 1
ATOM 2200 N N . ALA A 1 287 ? 8.148 -27.516 -9.734 1 93.75 287 ALA A N 1
ATOM 2201 C CA . ALA A 1 287 ? 8.242 -27.469 -11.195 1 93.75 287 ALA A CA 1
ATOM 2202 C C . ALA A 1 287 ? 9.688 -27.266 -11.641 1 93.75 287 ALA A C 1
ATOM 2204 O O . ALA A 1 287 ? 10.164 -27.922 -12.562 1 93.75 287 ALA A O 1
ATOM 2205 N N . ILE A 1 288 ? 10.344 -26.406 -10.977 1 90.12 288 ILE A N 1
ATOM 2206 C CA . ILE A 1 288 ? 11.695 -26 -11.352 1 90.12 288 ILE A CA 1
ATOM 2207 C C . ILE A 1 288 ? 12.664 -27.156 -11.117 1 90.12 288 ILE A C 1
ATOM 2209 O O . ILE A 1 288 ? 13.594 -27.359 -11.891 1 90.12 288 ILE A O 1
ATOM 2213 N N . ARG A 1 289 ? 12.43 -27.938 -10.125 1 92.44 289 ARG A N 1
ATOM 2214 C CA . ARG A 1 289 ? 13.359 -28.984 -9.719 1 92.44 289 ARG A CA 1
ATOM 2215 C C . ARG A 1 289 ? 13.117 -30.266 -10.516 1 92.44 289 ARG A C 1
ATOM 2217 O O . ARG A 1 289 ? 13.914 -31.203 -10.445 1 92.44 289 ARG A O 1
ATOM 2224 N N . LEU A 1 290 ? 12.07 -30.344 -11.258 1 94.81 290 LEU A N 1
ATOM 2225 C CA . LEU A 1 290 ? 11.844 -31.5 -12.109 1 94.81 290 LEU A CA 1
ATOM 2226 C C . LEU A 1 290 ? 12.898 -31.578 -13.203 1 94.81 290 LEU A C 1
ATOM 2228 O O . LEU A 1 290 ? 13.297 -30.562 -13.773 1 94.81 290 LEU A O 1
ATOM 2232 N N . LYS A 1 291 ? 13.391 -32.812 -13.469 1 94.81 291 LYS A N 1
ATOM 2233 C CA . LYS A 1 291 ? 14.32 -33 -14.578 1 94.81 291 LYS A CA 1
ATOM 2234 C C . LYS A 1 291 ? 13.633 -32.781 -15.922 1 94.81 291 LYS A C 1
ATOM 2236 O O . LYS A 1 291 ? 12.453 -33.125 -16.078 1 94.81 291 LYS A O 1
ATOM 2241 N N . PRO A 1 292 ? 14.391 -32.281 -16.922 1 93.62 292 PRO A N 1
ATOM 2242 C CA . PRO A 1 292 ? 13.797 -32.125 -18.25 1 93.62 292 PRO A CA 1
ATOM 2243 C C . PRO A 1 292 ? 13.195 -33.406 -18.812 1 93.62 292 PRO A C 1
ATOM 2245 O O . PRO A 1 292 ? 12.141 -33.344 -19.453 1 93.62 292 PRO A O 1
ATOM 2248 N N . ARG A 1 293 ? 13.844 -34.438 -18.531 1 96.81 293 ARG A N 1
ATOM 2249 C CA . ARG A 1 293 ? 13.344 -35.719 -19.047 1 96.81 293 ARG A CA 1
ATOM 2250 C C . ARG A 1 293 ? 11.977 -36.062 -18.469 1 96.81 293 ARG A C 1
ATOM 2252 O O . ARG A 1 293 ? 11.133 -36.656 -19.141 1 96.81 293 ARG A O 1
ATOM 2259 N N . PHE A 1 294 ? 11.75 -35.719 -17.234 1 97.38 294 PHE A N 1
ATOM 2260 C CA . PHE A 1 294 ? 10.438 -35.969 -16.641 1 97.38 294 PHE A CA 1
ATOM 2261 C C . PHE A 1 294 ? 9.359 -35.219 -17.406 1 97.38 294 PHE A C 1
ATOM 2263 O O . PHE A 1 294 ? 8.258 -35.719 -17.609 1 97.38 294 PHE A O 1
ATOM 2270 N N . MET A 1 295 ? 9.633 -34 -17.812 1 96.12 295 MET A N 1
ATOM 2271 C CA . MET A 1 295 ? 8.688 -33.219 -18.594 1 96.12 295 MET A CA 1
ATOM 2272 C C . MET A 1 295 ? 8.367 -33.875 -19.922 1 96.12 295 MET A C 1
ATOM 2274 O O . MET A 1 295 ? 7.223 -33.844 -20.391 1 96.12 295 MET A O 1
ATOM 2278 N N . GLU A 1 296 ? 9.367 -34.469 -20.484 1 96.88 296 GLU A N 1
ATOM 2279 C CA . GLU A 1 296 ? 9.141 -35.219 -21.703 1 96.88 296 GLU A CA 1
ATOM 2280 C C . GLU A 1 296 ? 8.227 -36.406 -21.469 1 96.88 296 GLU A C 1
ATOM 2282 O O . GLU A 1 296 ? 7.367 -36.719 -22.297 1 96.88 296 GLU A O 1
ATOM 2287 N N . LEU A 1 297 ? 8.461 -37.062 -20.359 1 97.19 297 LEU A N 1
ATOM 2288 C CA . LEU A 1 297 ? 7.629 -38.219 -20.016 1 97.19 297 LEU A CA 1
ATOM 2289 C C . LEU A 1 297 ? 6.176 -37.781 -19.828 1 97.19 297 LEU A C 1
ATOM 2291 O O . LEU A 1 297 ? 5.258 -38.531 -20.188 1 97.19 297 LEU A O 1
ATOM 2295 N N . LEU A 1 298 ? 5.977 -36.656 -19.219 1 96.25 298 LEU A N 1
ATOM 2296 C CA . LEU A 1 298 ? 4.633 -36.094 -19.047 1 96.25 298 LEU A CA 1
ATOM 2297 C C . LEU A 1 298 ? 4.004 -35.781 -20.406 1 96.25 298 LEU A C 1
ATOM 2299 O O . LEU A 1 298 ? 2.824 -36.062 -20.625 1 96.25 298 LEU A O 1
ATOM 2303 N N . ARG A 1 299 ? 4.777 -35.219 -21.25 1 95.25 299 ARG A N 1
ATOM 2304 C CA . ARG A 1 299 ? 4.309 -34.906 -22.594 1 95.25 299 ARG A CA 1
ATOM 2305 C C . ARG A 1 299 ? 3.951 -36.188 -23.359 1 95.25 299 ARG A C 1
ATOM 2307 O O . ARG A 1 299 ? 2.994 -36.188 -24.141 1 95.25 299 ARG A O 1
ATOM 2314 N N . GLU A 1 300 ? 4.734 -37.219 -23.094 1 95.44 300 GLU A N 1
ATOM 2315 C CA . GLU A 1 300 ? 4.512 -38.5 -23.719 1 95.44 300 GLU A CA 1
ATOM 2316 C C . GLU A 1 300 ? 3.357 -39.25 -23.062 1 95.44 300 GLU A C 1
ATOM 2318 O O . GLU A 1 300 ? 3.002 -40.344 -23.484 1 95.44 300 GLU A O 1
ATOM 2323 N N . ARG A 1 301 ? 2.799 -38.656 -22.031 1 95.31 301 ARG A N 1
ATOM 2324 C CA . ARG A 1 301 ? 1.628 -39.188 -21.344 1 95.31 301 ARG A CA 1
ATOM 2325 C C . ARG A 1 301 ? 1.945 -40.531 -20.656 1 95.31 301 ARG A C 1
ATOM 2327 O O . ARG A 1 301 ? 1.147 -41.469 -20.719 1 95.31 301 ARG A O 1
ATOM 2334 N N . ASP A 1 302 ? 3.182 -40.594 -20.172 1 96.38 302 ASP A N 1
ATOM 2335 C CA . ASP A 1 302 ? 3.547 -41.75 -19.375 1 96.38 302 ASP A CA 1
ATOM 2336 C C . ASP A 1 302 ? 2.639 -41.875 -18.156 1 96.38 302 ASP A C 1
ATOM 2338 O O . ASP A 1 302 ? 2.406 -40.906 -17.438 1 96.38 302 ASP A O 1
ATOM 2342 N N . PRO A 1 303 ? 2.117 -43.062 -17.875 1 96.75 303 PRO A N 1
ATOM 2343 C CA . PRO A 1 303 ? 1.134 -43.219 -16.797 1 96.75 303 PRO A CA 1
ATOM 2344 C C . PRO A 1 303 ? 1.682 -42.812 -15.43 1 96.75 303 PRO A C 1
ATOM 2346 O O . PRO A 1 303 ? 0.986 -42.156 -14.648 1 96.75 303 PRO A O 1
ATOM 2349 N N . LEU A 1 304 ? 2.889 -43.25 -15.125 1 97.5 304 LEU A N 1
ATOM 2350 C CA . LEU A 1 304 ? 3.451 -42.938 -13.82 1 97.5 304 LEU A CA 1
ATOM 2351 C C . LEU A 1 304 ? 3.66 -41.438 -13.688 1 97.5 304 LEU A C 1
ATOM 2353 O O . LEU A 1 304 ? 3.51 -40.875 -12.594 1 97.5 304 LEU A O 1
ATOM 2357 N N . ALA A 1 305 ? 4.051 -40.75 -14.781 1 97.75 305 ALA A N 1
ATOM 2358 C CA . ALA A 1 305 ? 4.176 -39.312 -14.773 1 97.75 305 ALA A CA 1
ATOM 2359 C C . ALA A 1 305 ? 2.832 -38.656 -14.477 1 97.75 305 ALA A C 1
ATOM 2361 O O . ALA A 1 305 ? 2.775 -37.625 -13.773 1 97.75 305 ALA A O 1
ATOM 2362 N N . LEU A 1 306 ? 1.767 -39.188 -14.977 1 97.81 306 LEU A N 1
ATOM 2363 C CA . LEU A 1 306 ? 0.427 -38.656 -14.719 1 97.81 306 LEU A CA 1
ATOM 2364 C C . LEU A 1 306 ? 0.04 -38.844 -13.258 1 97.81 306 LEU A C 1
ATOM 2366 O O . LEU A 1 306 ? -0.601 -38 -12.656 1 97.81 306 LEU A O 1
ATOM 2370 N N . VAL A 1 307 ? 0.383 -40.031 -12.75 1 97.69 307 VAL A N 1
ATOM 2371 C CA . VAL A 1 307 ? 0.157 -40.281 -11.328 1 97.69 307 VAL A CA 1
ATOM 2372 C C . VAL A 1 307 ? 0.846 -39.188 -10.5 1 97.69 307 VAL A C 1
ATOM 2374 O O . VAL A 1 307 ? 0.252 -38.625 -9.578 1 97.69 307 VAL A O 1
ATOM 2377 N N . MET A 1 308 ? 2.084 -38.875 -10.836 1 97.69 308 MET A N 1
ATOM 2378 C CA . MET A 1 308 ? 2.852 -37.844 -10.141 1 97.69 308 MET A CA 1
ATOM 2379 C C . MET A 1 308 ? 2.176 -36.469 -10.25 1 97.69 308 MET A C 1
ATOM 2381 O O . MET A 1 308 ? 2.213 -35.688 -9.312 1 97.69 308 MET A O 1
ATOM 2385 N N . LEU A 1 309 ? 1.589 -36.188 -11.391 1 97 309 LEU A N 1
ATOM 2386 C CA . LEU A 1 309 ? 0.885 -34.938 -11.617 1 97 309 LEU A CA 1
ATOM 2387 C C . LEU A 1 309 ? -0.304 -34.812 -10.672 1 97 309 LEU A C 1
ATOM 2389 O O . LEU A 1 309 ? -0.589 -33.719 -10.172 1 97 309 LEU A O 1
ATOM 2393 N N . ALA A 1 310 ? -1.004 -35.875 -10.453 1 96.12 310 ALA A N 1
ATOM 2394 C CA . ALA A 1 310 ? -2.121 -35.875 -9.508 1 96.12 310 ALA A CA 1
ATOM 2395 C C . ALA A 1 310 ? -1.646 -35.531 -8.102 1 96.12 310 ALA A C 1
ATOM 2397 O O . ALA A 1 310 ? -2.32 -34.781 -7.371 1 96.12 310 ALA A O 1
ATOM 2398 N N . HIS A 1 311 ? -0.519 -36.062 -7.711 1 97.31 311 HIS A N 1
ATOM 2399 C CA . HIS A 1 311 ? 0.027 -35.781 -6.391 1 97.31 311 HIS A CA 1
ATOM 2400 C C . HIS A 1 311 ? 0.511 -34.344 -6.312 1 97.31 311 HIS A C 1
ATOM 2402 O O . HIS A 1 311 ? 0.429 -33.688 -5.254 1 97.31 311 HIS A O 1
ATOM 2408 N N . TYR A 1 312 ? 1.023 -33.812 -7.426 1 96.75 312 TYR A N 1
ATOM 2409 C CA . TYR A 1 312 ? 1.313 -32.375 -7.492 1 96.75 312 TYR A CA 1
ATOM 2410 C C . TYR A 1 312 ? 0.055 -31.547 -7.25 1 96.75 312 TYR A C 1
ATOM 2412 O O . TYR A 1 312 ? 0.104 -30.516 -6.59 1 96.75 312 TYR A O 1
ATOM 2420 N N . GLY A 1 313 ? -1.005 -32 -7.797 1 95.25 313 GLY A N 1
ATOM 2421 C CA . GLY A 1 313 ? -2.279 -31.359 -7.531 1 95.25 313 GLY A CA 1
ATOM 2422 C C . GLY A 1 313 ? -2.59 -31.234 -6.051 1 95.25 313 GLY A C 1
ATOM 2423 O O . GLY A 1 313 ? -3.174 -30.25 -5.617 1 95.25 313 GLY A O 1
ATOM 2424 N N . VAL A 1 314 ? -2.225 -32.219 -5.27 1 95.5 314 VAL A N 1
ATOM 2425 C CA . VAL A 1 314 ? -2.451 -32.188 -3.826 1 95.5 314 VAL A CA 1
ATOM 2426 C C . VAL A 1 314 ? -1.64 -31.047 -3.203 1 95.5 314 VAL A C 1
ATOM 2428 O O . VAL A 1 314 ? -2.111 -30.359 -2.289 1 95.5 314 VAL A O 1
ATOM 2431 N N . LEU A 1 315 ? -0.408 -30.859 -3.689 1 95.88 315 LEU A N 1
ATOM 2432 C CA . LEU A 1 315 ? 0.392 -29.734 -3.207 1 95.88 315 LEU A CA 1
ATOM 2433 C C . LEU A 1 315 ? -0.326 -28.406 -3.445 1 95.88 315 LEU A C 1
ATOM 2435 O O . LEU A 1 315 ? -0.379 -27.562 -2.555 1 95.88 315 LEU A O 1
ATOM 2439 N N . LEU A 1 316 ? -0.866 -28.266 -4.656 1 95.5 316 LEU A N 1
ATOM 2440 C CA . LEU A 1 316 ? -1.58 -27.031 -4.996 1 95.5 316 LEU A CA 1
ATOM 2441 C C . LEU A 1 316 ? -2.773 -26.828 -4.07 1 95.5 316 LEU A C 1
ATOM 2443 O O . LEU A 1 316 ? -3.105 -25.688 -3.723 1 95.5 316 LEU A O 1
ATOM 2447 N N . HIS A 1 317 ? -3.348 -27.875 -3.662 1 93.88 317 HIS A N 1
ATOM 2448 C CA . HIS A 1 317 ? -4.492 -27.844 -2.76 1 93.88 317 HIS A CA 1
ATOM 2449 C C . HIS A 1 317 ? -4.098 -27.312 -1.386 1 93.88 317 HIS A C 1
ATOM 2451 O O . HIS A 1 317 ? -4.906 -26.672 -0.707 1 93.88 317 HIS A O 1
ATOM 2457 N N . TYR A 1 318 ? -2.889 -27.609 -0.979 1 94 318 TYR A N 1
ATOM 2458 C CA . TYR A 1 318 ? -2.42 -27.219 0.348 1 94 318 TYR A CA 1
ATOM 2459 C C . TYR A 1 318 ? -2.057 -25.75 0.393 1 94 318 TYR A C 1
ATOM 2461 O O . TYR A 1 318 ? -1.915 -25.172 1.473 1 94 318 TYR A O 1
ATOM 2469 N N . LEU A 1 319 ? -1.94 -25.094 -0.705 1 94 319 LEU A N 1
ATOM 2470 C CA . LEU A 1 319 ? -1.428 -23.734 -0.752 1 94 319 LEU A CA 1
ATOM 2471 C C . LEU A 1 319 ? -2.486 -22.734 -0.288 1 94 319 LEU A C 1
ATOM 2473 O O . LEU A 1 319 ? -3.686 -23 -0.413 1 94 319 LEU A O 1
ATOM 2477 N N . GLU A 1 320 ? -2.043 -21.625 0.211 1 90.12 320 GLU A N 1
ATOM 2478 C CA . GLU A 1 320 ? -2.867 -20.625 0.896 1 90.12 320 GLU A CA 1
ATOM 2479 C C . GLU A 1 320 ? -3.773 -19.891 -0.085 1 90.12 320 GLU A C 1
ATOM 2481 O O . GLU A 1 320 ? -4.945 -19.656 0.208 1 90.12 320 GLU A O 1
ATOM 2486 N N . HIS A 1 321 ? -3.281 -19.531 -1.14 1 91.88 321 HIS A N 1
ATOM 2487 C CA . HIS A 1 321 ? -4 -18.656 -2.057 1 91.88 321 HIS A CA 1
ATOM 2488 C C . HIS A 1 321 ? -4.836 -19.453 -3.047 1 91.88 321 HIS A C 1
ATOM 2490 O O . HIS A 1 321 ? -4.449 -19.609 -4.211 1 91.88 321 HIS A O 1
ATOM 2496 N N . ARG A 1 322 ? -6.02 -19.75 -2.705 1 90.31 322 ARG A N 1
ATOM 2497 C CA . ARG A 1 322 ? -6.91 -20.656 -3.43 1 90.31 322 ARG A CA 1
ATOM 2498 C C . ARG A 1 322 ? -7.41 -20.016 -4.719 1 90.31 322 ARG A C 1
ATOM 2500 O O . ARG A 1 322 ? -7.742 -20.703 -5.68 1 90.31 322 ARG A O 1
ATOM 2507 N N . TRP A 1 323 ? -7.324 -18.703 -4.703 1 92.81 323 TRP A N 1
ATOM 2508 C CA . TRP A 1 323 ? -7.836 -18.047 -5.902 1 92.81 323 TRP A CA 1
ATOM 2509 C C . TRP A 1 323 ? -6.941 -18.328 -7.102 1 92.81 323 TRP A C 1
ATOM 2511 O O . TRP A 1 323 ? -7.391 -18.281 -8.25 1 92.81 323 TRP A O 1
ATOM 2521 N N . CYS A 1 324 ? -5.66 -18.688 -6.863 1 92.12 324 CYS A N 1
ATOM 2522 C CA . CYS A 1 324 ? -4.703 -19 -7.922 1 92.12 324 CYS A CA 1
ATOM 2523 C C . CYS A 1 324 ? -4.715 -20.484 -8.25 1 92.12 324 CYS A C 1
ATOM 2525 O O . CYS A 1 324 ? -4.594 -20.875 -9.414 1 92.12 324 CYS A O 1
ATOM 2527 N N . PHE A 1 325 ? -4.973 -21.297 -7.199 1 90.62 325 PHE A N 1
ATOM 2528 C CA . PHE A 1 325 ? -4.633 -22.703 -7.363 1 90.62 325 PHE A CA 1
ATOM 2529 C C . PHE A 1 325 ? -5.867 -23.594 -7.199 1 90.62 325 PHE A C 1
ATOM 2531 O O . PHE A 1 325 ? -5.852 -24.766 -7.555 1 90.62 325 PHE A O 1
ATOM 2538 N N . GLY A 1 326 ? -6.938 -23.109 -6.68 1 80.19 326 GLY A N 1
ATOM 2539 C CA . GLY A 1 326 ? -8.062 -23.875 -6.168 1 80.19 326 GLY A CA 1
ATOM 2540 C C . GLY A 1 326 ? -8.719 -24.75 -7.227 1 80.19 326 GLY A C 1
ATOM 2541 O O . GLY A 1 326 ? -9.195 -25.844 -6.93 1 80.19 326 GLY A O 1
ATOM 2542 N N . ASP A 1 327 ? -8.68 -24.359 -8.422 1 78.75 327 ASP A N 1
ATOM 2543 C CA . ASP A 1 327 ? -9.398 -25.078 -9.469 1 78.75 327 ASP A CA 1
ATOM 2544 C C . ASP A 1 327 ? -8.578 -26.25 -9.984 1 78.75 327 ASP A C 1
ATOM 2546 O O . ASP A 1 327 ? -9.125 -27.172 -10.602 1 78.75 327 ASP A O 1
ATOM 2550 N N . TRP A 1 328 ? -7.348 -26.312 -9.727 1 85.94 328 TRP A N 1
ATOM 2551 C CA . TRP A 1 328 ? -6.461 -27.266 -10.375 1 85.94 328 TRP A CA 1
ATOM 2552 C C . TRP A 1 328 ? -6.535 -28.625 -9.688 1 85.94 328 TRP A C 1
ATOM 2554 O O . TRP A 1 328 ? -6.656 -29.656 -10.352 1 85.94 328 TRP A O 1
ATOM 2564 N N . CYS A 1 329 ? -6.539 -28.656 -8.383 1 83.75 329 CYS A N 1
ATOM 2565 C CA . CYS A 1 329 ? -6.387 -29.891 -7.637 1 83.75 329 CYS A CA 1
ATOM 2566 C C . CYS A 1 329 ? -7.492 -30.875 -7.988 1 83.75 329 CYS A C 1
ATOM 2568 O O . CYS A 1 329 ? -7.219 -32.031 -8.352 1 83.75 329 CYS A O 1
ATOM 2570 N N . VAL A 1 330 ? -8.68 -30.406 -7.965 1 85.94 330 VAL A N 1
ATOM 2571 C CA . VAL A 1 330 ? -9.82 -31.297 -8.203 1 85.94 330 VAL A CA 1
ATOM 2572 C C . VAL A 1 330 ? -9.867 -31.688 -9.672 1 85.94 330 VAL A C 1
ATOM 2574 O O . VAL A 1 330 ? -10.047 -32.875 -10 1 85.94 330 VAL A O 1
ATOM 2577 N N . ARG A 1 331 ? -9.609 -30.812 -10.5 1 89 331 ARG A N 1
ATOM 2578 C CA . ARG A 1 331 ? -9.695 -31.062 -11.938 1 89 331 ARG A CA 1
ATOM 2579 C C . ARG A 1 331 ? -8.617 -32.031 -12.383 1 89 331 ARG A C 1
ATOM 2581 O O . ARG A 1 331 ? -8.891 -32.969 -13.156 1 89 331 ARG A O 1
ATOM 2588 N N . VAL A 1 332 ? -7.484 -31.812 -11.93 1 91.56 332 VAL A N 1
ATOM 2589 C CA . VAL A 1 332 ? -6.371 -32.656 -12.328 1 91.56 332 VAL A CA 1
ATOM 2590 C C . VAL A 1 332 ? -6.586 -34.094 -11.797 1 91.56 332 VAL A C 1
ATOM 2592 O O . VAL A 1 332 ? -6.391 -35.062 -12.523 1 91.56 332 VAL A O 1
ATOM 2595 N N . SER A 1 333 ? -6.996 -34.188 -10.57 1 90.75 333 SER A N 1
ATOM 2596 C CA . SER A 1 333 ? -7.227 -35.5 -9.969 1 90.75 333 SER A CA 1
ATOM 2597 C C . SER A 1 333 ? -8.305 -36.281 -10.719 1 90.75 333 SER A C 1
ATOM 2599 O O . SER A 1 333 ? -8.133 -37.469 -11.023 1 90.75 333 SER A O 1
ATOM 2601 N N . LYS A 1 334 ? -9.312 -35.594 -11.031 1 90.25 334 LYS A N 1
ATOM 2602 C CA . LYS A 1 334 ? -10.398 -36.25 -11.75 1 90.25 334 LYS A CA 1
ATOM 2603 C C . LYS A 1 334 ? -9.961 -36.625 -13.164 1 90.25 334 LYS A C 1
ATOM 2605 O O . LYS A 1 334 ? -10.32 -37.719 -13.656 1 90.25 334 LYS A O 1
ATOM 2610 N N . ALA A 1 335 ? -9.266 -35.781 -13.797 1 92.94 335 ALA A N 1
ATOM 2611 C CA . ALA A 1 335 ? -8.797 -36.031 -15.156 1 92.94 335 ALA A CA 1
ATOM 2612 C C . ALA A 1 335 ? -7.871 -37.25 -15.18 1 92.94 335 ALA A C 1
ATOM 2614 O O . ALA A 1 335 ? -8.039 -38.156 -16 1 92.94 335 ALA A O 1
ATOM 2615 N N . VAL A 1 336 ? -6.934 -37.281 -14.289 1 95.19 336 VAL A N 1
ATOM 2616 C CA . VAL A 1 336 ? -5.977 -38.375 -14.242 1 95.19 336 VAL A CA 1
ATOM 2617 C C . VAL A 1 336 ? -6.699 -39.688 -13.906 1 95.19 336 VAL A C 1
ATOM 2619 O O . VAL A 1 336 ? -6.395 -40.719 -14.484 1 95.19 336 VAL A O 1
ATOM 2622 N N . TRP A 1 337 ? -7.645 -39.625 -13.023 1 93.81 337 TRP A N 1
ATOM 2623 C CA . TRP A 1 337 ? -8.438 -40.781 -12.664 1 93.81 337 TRP A CA 1
ATOM 2624 C C . TRP A 1 337 ? -9.195 -41.344 -13.867 1 93.81 337 TRP A C 1
ATOM 2626 O O . TRP A 1 337 ? -9.297 -42.531 -14.047 1 93.81 337 TRP A O 1
ATOM 2636 N N . ALA A 1 338 ? -9.672 -40.5 -14.648 1 92.38 338 ALA A N 1
ATOM 2637 C CA . ALA A 1 338 ? -10.438 -40.875 -15.82 1 92.38 338 ALA A CA 1
ATOM 2638 C C . ALA A 1 338 ? -9.531 -41.469 -16.891 1 92.38 338 ALA A C 1
ATOM 2640 O O . ALA A 1 338 ? -9.938 -42.375 -17.641 1 92.38 338 ALA A O 1
ATOM 2641 N N . ILE A 1 339 ? -8.359 -41 -17 1 94.62 339 ILE A N 1
ATOM 2642 C CA . ILE A 1 339 ? -7.434 -41.375 -18.062 1 94.62 339 ILE A CA 1
ATOM 2643 C C . ILE A 1 339 ? -6.766 -42.719 -17.734 1 94.62 339 ILE A C 1
ATOM 2645 O O . ILE A 1 339 ? -6.621 -43.562 -18.594 1 94.62 339 ILE A O 1
ATOM 2649 N N . LEU A 1 340 ? -6.387 -42.844 -16.469 1 95.19 340 LEU A N 1
ATOM 2650 C CA . LEU A 1 340 ? -5.566 -44 -16.109 1 95.19 340 LEU A CA 1
ATOM 2651 C C . LEU A 1 340 ? -6.434 -45.219 -15.836 1 95.19 340 LEU A C 1
ATOM 2653 O O . LEU A 1 340 ? -7.562 -45.094 -15.352 1 95.19 340 LEU A O 1
ATOM 2657 N N . ASP A 1 341 ? -5.922 -46.375 -16.141 1 93.19 341 ASP A N 1
ATOM 2658 C CA . ASP A 1 341 ? -6.648 -47.625 -15.938 1 93.19 341 ASP A CA 1
ATOM 2659 C C . ASP A 1 341 ? -6.488 -48.156 -14.5 1 93.19 341 ASP A C 1
ATOM 2661 O O . ASP A 1 341 ? -5.824 -47.5 -13.688 1 93.19 341 ASP A O 1
ATOM 2665 N N . ASP A 1 342 ? -7.031 -49.281 -14.227 1 92.94 342 ASP A N 1
ATOM 2666 C CA . ASP A 1 342 ? -7.137 -49.812 -12.883 1 92.94 342 ASP A CA 1
ATOM 2667 C C . ASP A 1 342 ? -5.762 -50.188 -12.336 1 92.94 342 ASP A C 1
ATOM 2669 O O . ASP A 1 342 ? -5.566 -50.25 -11.117 1 92.94 342 ASP A O 1
ATOM 2673 N N . ARG A 1 343 ? -4.852 -50.438 -13.219 1 92.62 343 ARG A N 1
ATOM 2674 C CA . ARG A 1 343 ? -3.502 -50.781 -12.797 1 92.62 343 ARG A CA 1
ATOM 2675 C C . ARG A 1 343 ? -2.838 -49.656 -12.039 1 92.62 343 ARG A C 1
ATOM 2677 O O . ARG A 1 343 ? -2.041 -49.875 -11.125 1 92.62 343 ARG A O 1
ATOM 2684 N N . TRP A 1 344 ? -3.205 -48.438 -12.367 1 95.94 344 TRP A N 1
ATOM 2685 C CA . TRP A 1 344 ? -2.516 -47.25 -11.852 1 95.94 344 TRP A CA 1
ATOM 2686 C C . TRP A 1 344 ? -3.354 -46.562 -10.781 1 95.94 344 TRP A C 1
ATOM 2688 O O . TRP A 1 344 ? -2.83 -45.781 -9.984 1 95.94 344 TRP A O 1
ATOM 2698 N N . ARG A 1 345 ? -4.625 -46.781 -10.641 1 94.69 345 ARG A N 1
ATOM 2699 C CA . ARG A 1 345 ? -5.57 -46.062 -9.797 1 94.69 345 ARG A CA 1
ATOM 2700 C C . ARG A 1 345 ? -5.238 -46.219 -8.32 1 94.69 345 ARG A C 1
ATOM 2702 O O . ARG A 1 345 ? -5.438 -45.312 -7.52 1 94.69 345 ARG A O 1
ATOM 2709 N N . PRO A 1 346 ? -4.707 -47.406 -7.91 1 95.12 346 PRO A N 1
ATOM 2710 C CA . PRO A 1 346 ? -4.316 -47.531 -6.508 1 95.12 346 PRO A CA 1
ATOM 2711 C C . PRO A 1 346 ? -3.285 -46.469 -6.086 1 95.12 346 PRO A C 1
ATOM 2713 O O . PRO A 1 346 ? -3.275 -46.031 -4.93 1 95.12 346 PRO A O 1
ATOM 2716 N N . LEU A 1 347 ? -2.447 -46.094 -7.008 1 97.31 347 LEU A N 1
ATOM 2717 C CA . LEU A 1 347 ? -1.407 -45.094 -6.715 1 97.31 347 LEU A CA 1
ATOM 2718 C C . LEU A 1 347 ? -2.002 -43.688 -6.582 1 97.31 347 LEU A C 1
ATOM 2720 O O . LEU A 1 347 ? -1.345 -42.781 -6.074 1 97.31 347 LEU A O 1
ATOM 2724 N N . LEU A 1 348 ? -3.307 -43.562 -6.988 1 96.75 348 LEU A N 1
ATOM 2725 C CA . LEU A 1 348 ? -3.967 -42.25 -6.984 1 96.75 348 LEU A CA 1
ATOM 2726 C C . LEU A 1 348 ? -4.82 -42.094 -5.734 1 96.75 348 LEU A C 1
ATOM 2728 O O . LEU A 1 348 ? -5.262 -40.969 -5.43 1 96.75 348 LEU A O 1
ATOM 2732 N N . GLN A 1 349 ? -4.973 -43.094 -4.996 1 94.88 349 GLN A N 1
ATOM 2733 C CA . GLN A 1 349 ? -5.949 -43.094 -3.912 1 94.88 349 GLN A CA 1
ATOM 2734 C C . GLN A 1 349 ? -5.652 -42 -2.9 1 94.88 349 GLN A C 1
ATOM 2736 O O . GLN A 1 349 ? -6.562 -41.281 -2.461 1 94.88 349 GLN A O 1
ATOM 2741 N N . TRP A 1 350 ? -4.43 -41.906 -2.512 1 96 350 TRP A N 1
ATOM 2742 C CA . TRP A 1 350 ? -4.059 -40.875 -1.537 1 96 350 TRP A CA 1
ATOM 2743 C C . TRP A 1 350 ? -4.371 -39.469 -2.064 1 96 350 TRP A C 1
ATOM 2745 O O . TRP A 1 350 ? -4.953 -38.656 -1.354 1 96 350 TRP A O 1
ATOM 2755 N N . ALA A 1 351 ? -3.965 -39.188 -3.301 1 95.44 351 ALA A N 1
ATOM 2756 C CA . ALA A 1 351 ? -4.211 -37.875 -3.912 1 95.44 351 ALA A CA 1
ATOM 2757 C C . ALA A 1 351 ? -5.707 -37.594 -4.004 1 95.44 351 ALA A C 1
ATOM 2759 O O . ALA A 1 351 ? -6.145 -36.469 -3.744 1 95.44 351 ALA A O 1
ATOM 2760 N N . MET A 1 352 ? -6.469 -38.625 -4.352 1 94.81 352 MET A N 1
ATOM 2761 C CA . MET A 1 352 ? -7.914 -38.469 -4.473 1 94.81 352 MET A CA 1
ATOM 2762 C C . MET A 1 352 ? -8.547 -38.156 -3.117 1 94.81 352 MET A C 1
ATOM 2764 O O . MET A 1 352 ? -9.406 -37.281 -3.01 1 94.81 352 MET A O 1
ATOM 2768 N N . ARG A 1 353 ? -8.125 -38.844 -2.15 1 94.38 353 ARG A N 1
ATOM 2769 C CA . ARG A 1 353 ? -8.664 -38.625 -0.811 1 94.38 353 ARG A CA 1
ATOM 2770 C C . ARG A 1 353 ? -8.305 -37.25 -0.278 1 94.38 353 ARG A C 1
ATOM 2772 O O . ARG A 1 353 ? -9.117 -36.594 0.372 1 94.38 353 ARG A O 1
ATOM 2779 N N . GLU A 1 354 ? -7.055 -36.875 -0.498 1 92.69 354 GLU A N 1
ATOM 2780 C CA . GLU A 1 354 ? -6.582 -35.562 -0.014 1 92.69 354 GLU A CA 1
ATOM 2781 C C . GLU A 1 354 ? -7.328 -34.406 -0.694 1 92.69 354 GLU A C 1
ATOM 2783 O O . GLU A 1 354 ? -7.543 -33.375 -0.089 1 92.69 354 GLU A O 1
ATOM 2788 N N . THR A 1 355 ? -7.742 -34.531 -1.935 1 91.5 355 THR A N 1
ATOM 2789 C CA . THR A 1 355 ? -8.32 -33.438 -2.713 1 91.5 355 THR A CA 1
ATOM 2790 C C . THR A 1 355 ? -9.844 -33.5 -2.648 1 91.5 355 THR A C 1
ATOM 2792 O O . THR A 1 355 ? -10.492 -32.438 -2.512 1 91.5 355 THR A O 1
ATOM 2795 N N . LEU A 1 356 ? -10.438 -34.719 -2.76 1 89.69 356 LEU A N 1
ATOM 2796 C CA . LEU A 1 356 ? -11.883 -34.844 -2.895 1 89.69 356 LEU A CA 1
ATOM 2797 C C . LEU A 1 356 ? -12.5 -35.438 -1.627 1 89.69 356 LEU A C 1
ATOM 2799 O O . LEU A 1 356 ? -13.727 -35.438 -1.473 1 89.69 356 LEU A O 1
ATOM 2803 N N . GLY A 1 357 ? -11.672 -35.875 -0.776 1 89.31 357 GLY A N 1
ATOM 2804 C CA . GLY A 1 357 ? -12.188 -36.469 0.445 1 89.31 357 GLY A CA 1
ATOM 2805 C C . GLY A 1 357 ? -12.305 -38 0.359 1 89.31 357 GLY A C 1
ATOM 2806 O O . GLY A 1 357 ? -12.039 -38.594 -0.689 1 89.3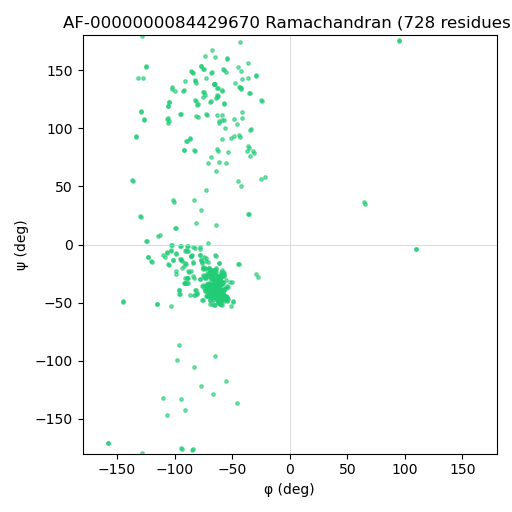1 357 GLY A O 1
ATOM 2807 N N . VAL A 1 358 ? -12.68 -38.625 1.467 1 85.31 358 VAL A N 1
ATOM 2808 C CA . VAL A 1 358 ? -12.727 -40.062 1.604 1 85.31 358 VAL A CA 1
ATOM 2809 C C . VAL A 1 358 ? -13.805 -40.656 0.692 1 85.31 358 VAL A C 1
ATOM 2811 O O . VAL A 1 358 ? -13.68 -41.75 0.191 1 85.31 358 VAL A O 1
ATOM 2814 N N . ASN A 1 359 ? -14.797 -39.844 0.314 1 84.94 359 ASN A N 1
ATOM 2815 C CA . ASN A 1 359 ? -15.891 -40.312 -0.538 1 84.94 359 ASN A CA 1
ATOM 2816 C C . ASN A 1 359 ? -15.688 -39.875 -1.987 1 84.94 359 ASN A C 1
ATOM 2818 O O . ASN A 1 359 ? -16.656 -39.531 -2.68 1 84.94 359 ASN A O 1
ATOM 2822 N N . PHE A 1 360 ? -14.406 -39.906 -2.432 1 85.25 360 PHE A N 1
ATOM 2823 C CA . PHE A 1 360 ? -14.117 -39.344 -3.748 1 85.25 360 PHE A CA 1
ATOM 2824 C C . PHE A 1 360 ? -14.719 -40.219 -4.848 1 85.25 360 PHE A C 1
ATOM 2826 O O . PHE A 1 360 ? -15 -39.719 -5.945 1 85.25 360 PHE A O 1
ATOM 2833 N N . LEU A 1 361 ? -14.969 -41.5 -4.648 1 83.25 361 LEU A N 1
ATOM 2834 C CA . LEU A 1 361 ? -15.523 -42.375 -5.66 1 83.25 361 LEU A CA 1
ATOM 2835 C C . LEU A 1 361 ? -16.906 -41.938 -6.082 1 83.25 361 LEU A C 1
ATOM 2837 O O . LEU A 1 361 ? -17.312 -42.125 -7.23 1 83.25 361 LEU A O 1
ATOM 2841 N N . GLU A 1 362 ? -17.609 -41.281 -5.145 1 82.62 362 GLU A N 1
ATOM 2842 C CA . GLU A 1 362 ? -18.922 -40.719 -5.465 1 82.62 362 GLU A CA 1
ATOM 2843 C C . GLU A 1 362 ? -18.812 -39.531 -6.402 1 82.62 362 GLU A C 1
ATOM 2845 O O . GLU A 1 362 ? -19.734 -39.25 -7.164 1 82.62 362 GLU A O 1
ATOM 2850 N N . GLN A 1 363 ? -17.734 -38.906 -6.32 1 78.56 363 GLN A N 1
ATOM 2851 C CA . GLN A 1 363 ? -17.531 -37.656 -7.066 1 78.56 363 GLN A CA 1
ATOM 2852 C C . GLN A 1 363 ? -16.953 -37.938 -8.453 1 78.56 363 GLN A C 1
ATOM 2854 O O . GLN A 1 363 ? -17.141 -37.125 -9.367 1 78.56 363 GLN A O 1
ATOM 2859 N N . VAL A 1 364 ? -16.219 -38.969 -8.633 1 77 364 VAL A N 1
ATOM 2860 C CA . VAL A 1 364 ? -15.578 -39.25 -9.922 1 77 364 VAL A CA 1
ATOM 2861 C C . VAL A 1 364 ? -16.562 -39.969 -10.852 1 77 364 VAL A C 1
ATOM 2863 O O . VAL A 1 364 ? -16.469 -39.844 -12.07 1 77 364 VAL A O 1
ATOM 2866 N N . ASN A 1 365 ? -17.5 -40.688 -10.344 1 65.12 365 ASN A N 1
ATOM 2867 C CA . ASN A 1 365 ? -18.5 -41.375 -11.141 1 65.12 365 ASN A CA 1
ATOM 2868 C C . ASN A 1 365 ? -19.656 -40.438 -11.508 1 65.12 365 ASN A C 1
ATOM 2870 O O . ASN A 1 365 ? -20.578 -40.844 -12.227 1 65.12 365 ASN A O 1
ATOM 2874 N N . THR A 1 366 ? -19.609 -39.188 -11.023 1 55.78 366 THR A N 1
ATOM 2875 C CA . THR A 1 366 ? -20.656 -38.25 -11.406 1 55.78 366 THR A CA 1
ATOM 2876 C C . THR A 1 366 ? -20.141 -37.281 -12.453 1 55.78 366 THR A C 1
ATOM 2878 O O . THR A 1 366 ? -18.969 -36.875 -12.43 1 55.78 366 THR A O 1
ATOM 2881 N N . MET B 1 1 ? -5.316 -81.812 28.031 1 17.56 1 MET B N 1
ATOM 2882 C CA . MET B 1 1 ? -5.172 -82.812 27.031 1 17.56 1 MET B CA 1
ATOM 2883 C C . MET B 1 1 ? -5.18 -82.25 25.625 1 17.56 1 MET B C 1
ATOM 2885 O O . MET B 1 1 ? -4.309 -82.562 24.812 1 17.56 1 MET B O 1
ATOM 2889 N N . LYS B 1 2 ? -6.418 -82.125 25.156 1 19.5 2 LYS B N 1
ATOM 2890 C CA . LYS B 1 2 ? -6.691 -82.5 23.781 1 19.5 2 LYS B CA 1
ATOM 2891 C C . LYS B 1 2 ? -6.012 -81.562 22.781 1 19.5 2 LYS B C 1
ATOM 2893 O O . LYS B 1 2 ? -5.781 -80.438 23.078 1 19.5 2 LYS B O 1
ATOM 2898 N N . LEU B 1 3 ? -5.984 -82 21.438 1 19.17 3 LEU B N 1
ATOM 2899 C CA . LEU B 1 3 ? -5.266 -82.312 20.203 1 19.17 3 LEU B CA 1
ATOM 2900 C C . LEU B 1 3 ? -5.453 -81.188 19.172 1 19.17 3 LEU B C 1
ATOM 2902 O O . LEU B 1 3 ? -4.496 -80.75 18.516 1 19.17 3 LEU B O 1
ATOM 2906 N N . GLY B 1 4 ? -6.734 -80.75 18.828 1 16.89 4 GLY B N 1
ATOM 2907 C CA . GLY B 1 4 ? -7.086 -81.125 17.484 1 16.89 4 GLY B CA 1
ATOM 2908 C C . GLY B 1 4 ? -6.434 -80.25 16.422 1 16.89 4 GLY B C 1
ATOM 2909 O O . GLY B 1 4 ? -5.293 -80.5 16.016 1 16.89 4 GLY B O 1
ATOM 2910 N N . HIS B 1 5 ? -7.359 -79.562 15.508 1 19.02 5 HIS B N 1
ATOM 2911 C CA . HIS B 1 5 ? -7.555 -79.75 14.078 1 19.02 5 HIS B CA 1
ATOM 2912 C C . HIS B 1 5 ? -6.648 -78.812 13.281 1 19.02 5 HIS B C 1
ATOM 2914 O O . HIS B 1 5 ? -6.398 -77.688 13.695 1 19.02 5 HIS B O 1
ATOM 2920 N N . PRO B 1 6 ? -5.992 -79.188 12.102 1 19.89 6 PRO B N 1
ATOM 2921 C CA . PRO B 1 6 ? -4.914 -78.875 11.172 1 19.89 6 PRO B CA 1
ATOM 2922 C C . PRO B 1 6 ? -5.316 -77.812 10.164 1 19.89 6 PRO B C 1
ATOM 2924 O O . PRO B 1 6 ? -4.535 -77.438 9.266 1 19.89 6 PRO B O 1
ATOM 2927 N N . ALA B 1 7 ? -6.141 -76.688 10.539 1 22.86 7 ALA B N 1
ATOM 2928 C CA . ALA B 1 7 ? -6.949 -76.25 9.406 1 22.86 7 ALA B CA 1
ATOM 2929 C C . ALA B 1 7 ? -6.121 -76.188 8.133 1 22.86 7 ALA B C 1
ATOM 2931 O O . ALA B 1 7 ? -4.949 -75.812 8.156 1 22.86 7 ALA B O 1
ATOM 2932 N N . PRO B 1 8 ? -6.773 -76.375 6.816 1 17.72 8 PRO B N 1
ATOM 2933 C CA . PRO B 1 8 ? -6.453 -76.812 5.441 1 17.72 8 PRO B CA 1
ATOM 2934 C C . PRO B 1 8 ? -5.621 -75.75 4.707 1 17.72 8 PRO B C 1
ATOM 2936 O O . PRO B 1 8 ? -5.629 -74.562 5.09 1 17.72 8 PRO B O 1
ATOM 2939 N N . THR B 1 9 ? -4.543 -76.188 3.762 1 19.98 9 THR B N 1
ATOM 2940 C CA . THR B 1 9 ? -3.467 -75.75 2.865 1 19.98 9 THR B CA 1
ATOM 2941 C C . THR B 1 9 ? -4.031 -75.125 1.605 1 19.98 9 THR B C 1
ATOM 2943 O O . THR B 1 9 ? -3.277 -74.75 0.705 1 19.98 9 THR B O 1
ATOM 2946 N N . ALA B 1 10 ? -5.105 -74.125 1.72 1 21.11 10 ALA B N 1
ATOM 2947 C CA . ALA B 1 10 ? -5.781 -73.938 0.434 1 21.11 10 ALA B CA 1
ATOM 2948 C C . ALA B 1 10 ? -4.77 -73.75 -0.69 1 21.11 10 ALA B C 1
ATOM 2950 O O . ALA B 1 10 ? -3.748 -73.062 -0.499 1 21.11 10 ALA B O 1
ATOM 2951 N N . PRO B 1 11 ? -4.961 -74.375 -1.951 1 17.39 11 PRO B N 1
ATOM 2952 C CA . PRO B 1 11 ? -4.238 -74.688 -3.195 1 17.39 11 PRO B CA 1
ATOM 2953 C C . PRO B 1 11 ? -3.846 -73.438 -3.947 1 17.39 11 PRO B C 1
ATOM 2955 O O . PRO B 1 11 ? -4.387 -72.312 -3.68 1 17.39 11 PRO B O 1
ATOM 2958 N N . SER B 1 12 ? -2.799 -73.438 -4.98 1 18.39 12 SER B N 1
ATOM 2959 C CA . SER B 1 12 ? -1.85 -72.875 -5.922 1 18.39 12 SER B CA 1
ATOM 2960 C C . SER B 1 12 ? -2.555 -72.375 -7.176 1 18.39 12 SER B C 1
ATOM 2962 O O . SER B 1 12 ? -2.586 -73.062 -8.195 1 18.39 12 SER B O 1
ATOM 2964 N N . ALA B 1 13 ? -3.936 -71.875 -7.137 1 18.25 13 ALA B N 1
ATOM 2965 C CA . ALA B 1 13 ? -4.688 -71.875 -8.391 1 18.25 13 ALA B CA 1
ATOM 2966 C C . ALA B 1 13 ? -3.818 -71.375 -9.555 1 18.25 13 ALA B C 1
ATOM 2968 O O . ALA B 1 13 ? -2.906 -70.562 -9.367 1 18.25 13 ALA B O 1
ATOM 2969 N N . ILE B 1 14 ? -4.254 -71.375 -10.898 1 18.31 14 ILE B N 1
ATOM 2970 C CA . ILE B 1 14 ? -4.219 -72 -12.219 1 18.31 14 ILE B CA 1
ATOM 2971 C C . ILE B 1 14 ? -3.471 -71.125 -13.195 1 18.31 14 ILE B C 1
ATOM 2973 O O . ILE B 1 14 ? -3.283 -69.938 -12.938 1 18.31 14 ILE B O 1
ATOM 2977 N N . PRO B 1 15 ? -4.152 -70.812 -14.664 1 19.12 15 PRO B N 1
ATOM 2978 C CA . PRO B 1 15 ? -3.92 -71.375 -16 1 19.12 15 PRO B CA 1
ATOM 2979 C C . PRO B 1 15 ? -3.154 -70.375 -16.906 1 19.12 15 PRO B C 1
ATOM 2981 O O . PRO B 1 15 ? -2.951 -69.25 -16.547 1 19.12 15 PRO B O 1
ATOM 2984 N N . ASN B 1 16 ? -3.604 -70.5 -18.453 1 18.69 16 ASN B N 1
ATOM 2985 C CA . ASN B 1 16 ? -3.162 -70.688 -19.828 1 18.69 16 ASN B CA 1
ATOM 2986 C C . ASN B 1 16 ? -2.889 -69.312 -20.516 1 18.69 16 ASN B C 1
ATOM 2988 O O . ASN B 1 16 ? -3.314 -68.25 -20.047 1 18.69 16 ASN B O 1
ATOM 2992 N N . ALA B 1 17 ? -3.305 -69.25 -22.031 1 22.7 17 ALA B N 1
ATOM 2993 C CA . ALA B 1 17 ? -2.688 -69.062 -23.344 1 22.7 17 ALA B CA 1
ATOM 2994 C C . ALA B 1 17 ? -2.801 -67.562 -23.797 1 22.7 17 ALA B C 1
ATOM 2996 O O . ALA B 1 17 ? -1.802 -66.938 -24.172 1 22.7 17 ALA B O 1
ATOM 2997 N N . GLY B 1 18 ? -4.043 -67.188 -24.5 1 19.2 18 GLY B N 1
ATOM 2998 C CA . GLY B 1 18 ? -4.059 -66.938 -25.938 1 19.2 18 GLY B CA 1
ATOM 2999 C C . GLY B 1 18 ? -3.646 -65.562 -26.359 1 19.2 18 GLY B C 1
ATOM 3000 O O . GLY B 1 18 ? -2.631 -65.375 -27.031 1 19.2 18 GLY B O 1
ATOM 3001 N N . ASP B 1 19 ? -4.727 -64.625 -26.812 1 22.45 19 ASP B N 1
ATOM 3002 C CA . ASP B 1 19 ? -4.844 -64 -28.109 1 22.45 19 ASP B CA 1
ATOM 3003 C C . ASP B 1 19 ? -4.043 -62.719 -28.156 1 22.45 19 ASP B C 1
ATOM 3005 O O . ASP B 1 19 ? -3.846 -62.062 -27.125 1 22.45 19 ASP B O 1
ATOM 3009 N N . PRO B 1 20 ? -3.459 -62.281 -29.406 1 22.98 20 PRO B N 1
ATOM 3010 C CA . PRO B 1 20 ? -2.438 -61.344 -29.828 1 22.98 20 PRO B CA 1
ATOM 3011 C C . PRO B 1 20 ? -2.877 -59.875 -29.641 1 22.98 20 PRO B C 1
ATOM 3013 O O . PRO B 1 20 ? -3.943 -59.5 -30.125 1 22.98 20 PRO B O 1
ATOM 3016 N N . VAL B 1 21 ? -3.023 -59.281 -28.516 1 28.02 21 VAL B N 1
ATOM 3017 C CA . VAL B 1 21 ? -3.52 -57.938 -28.469 1 28.02 21 VAL B CA 1
ATOM 3018 C C . VAL B 1 21 ? -2.885 -57.094 -29.594 1 28.02 21 VAL B C 1
ATOM 3020 O O . VAL B 1 21 ? -1.666 -57.125 -29.766 1 28.02 21 VAL B O 1
ATOM 3023 N N . PRO B 1 22 ? -3.77 -56.781 -30.594 1 24.45 22 PRO B N 1
ATOM 3024 C CA . PRO B 1 22 ? -3.283 -56.094 -31.797 1 24.45 22 PRO B CA 1
ATOM 3025 C C . PRO B 1 22 ? -2.291 -54.969 -31.469 1 24.45 22 PRO B C 1
ATOM 3027 O O . PRO B 1 22 ? -2.273 -54.469 -30.344 1 24.45 22 PRO B O 1
ATOM 3030 N N . ALA B 1 23 ? -1.361 -54.75 -32.406 1 24.92 23 ALA B N 1
ATOM 3031 C CA . ALA B 1 23 ? -0.17 -53.938 -32.625 1 24.92 23 ALA B CA 1
ATOM 3032 C C . ALA B 1 23 ? -0.472 -52.438 -32.438 1 24.92 23 ALA B C 1
ATOM 3034 O O . ALA B 1 23 ? -1.316 -51.875 -33.156 1 24.92 23 ALA B O 1
ATOM 3035 N N . LEU B 1 24 ? -0.724 -52 -31.234 1 25.28 24 LEU B N 1
ATOM 3036 C CA . LEU B 1 24 ? -0.725 -50.562 -31.172 1 25.28 24 LEU B CA 1
ATOM 3037 C C . LEU B 1 24 ? 0.302 -49.969 -32.125 1 25.28 24 LEU B C 1
ATOM 3039 O O . LEU B 1 24 ? 1.501 -50.219 -32 1 25.28 24 LEU B O 1
ATOM 3043 N N . ARG B 1 25 ? -0.043 -49.969 -33.469 1 22.73 25 ARG B N 1
ATOM 3044 C CA . ARG B 1 25 ? 0.711 -49.5 -34.625 1 22.73 25 ARG B CA 1
ATOM 3045 C C . ARG B 1 25 ? 1.53 -48.25 -34.281 1 22.73 25 ARG B C 1
ATOM 3047 O O . ARG B 1 25 ? 1.145 -47.469 -33.406 1 22.73 25 ARG B O 1
ATOM 3054 N N . SER B 1 26 ? 2.795 -48.25 -34.938 1 23.58 26 SER B N 1
ATOM 3055 C CA . SER B 1 26 ? 4.043 -47.5 -35.031 1 23.58 26 SER B CA 1
ATOM 3056 C C . SER B 1 26 ? 3.809 -46.125 -35.594 1 23.58 26 SER B C 1
ATOM 3058 O O . SER B 1 26 ? 4.754 -45.438 -35.969 1 23.58 26 SER B O 1
ATOM 3060 N N . SER B 1 27 ? 2.6 -45.531 -35.656 1 24.08 27 SER B N 1
ATOM 3061 C CA . SER B 1 27 ? 2.736 -44.438 -36.594 1 24.08 27 SER B CA 1
ATOM 3062 C C . SER B 1 27 ? 3.984 -43.594 -36.281 1 24.08 27 SER B C 1
ATOM 3064 O O . SER B 1 27 ? 4.098 -43 -35.219 1 24.08 27 SER B O 1
ATOM 3066 N N . LEU B 1 28 ? 5.238 -43.875 -36.938 1 22.92 28 LEU B N 1
ATOM 3067 C CA . LEU B 1 28 ? 6.605 -43.375 -36.969 1 22.92 28 LEU B CA 1
ATOM 3068 C C . LEU B 1 28 ? 6.613 -41.875 -37.188 1 22.92 28 LEU B C 1
ATOM 3070 O O . LEU B 1 28 ? 7.605 -41.188 -36.906 1 22.92 28 LEU B O 1
ATOM 3074 N N . SER B 1 29 ? 5.883 -41.406 -38.312 1 22.23 29 SER B N 1
ATOM 3075 C CA . SER B 1 29 ? 6.715 -40.625 -39.25 1 22.23 29 SER B CA 1
ATOM 3076 C C . SER B 1 29 ? 7.406 -39.469 -38.531 1 22.23 29 SER B C 1
ATOM 3078 O O . SER B 1 29 ? 8.633 -39.344 -38.625 1 22.23 29 SER B O 1
ATOM 3080 N N . SER B 1 30 ? 7.016 -38.156 -39 1 26.25 30 SER B N 1
ATOM 3081 C CA . SER B 1 30 ? 7.895 -37.062 -39.375 1 26.25 30 SER B CA 1
ATOM 3082 C C . SER B 1 30 ? 8.516 -36.375 -38.156 1 26.25 30 SER B C 1
ATOM 3084 O O . SER B 1 30 ? 7.898 -36.312 -37.094 1 26.25 30 SER B O 1
ATOM 3086 N N . THR B 1 31 ? 9.852 -36.281 -38.188 1 25.98 31 THR B N 1
ATOM 3087 C CA . THR B 1 31 ? 10.836 -35.688 -37.281 1 25.98 31 THR B CA 1
ATOM 3088 C C . THR B 1 31 ? 10.398 -34.312 -36.812 1 25.98 31 THR B C 1
ATOM 3090 O O . THR B 1 31 ? 10.391 -33.375 -37.625 1 25.98 31 THR B O 1
ATOM 3093 N N . PRO B 1 32 ? 9.242 -34.125 -36.25 1 28.34 32 PRO B N 1
ATOM 3094 C CA . PRO B 1 32 ? 9.18 -32.688 -36 1 28.34 32 PRO B CA 1
ATOM 3095 C C . PRO B 1 32 ? 10.469 -32.125 -35.375 1 28.34 32 PRO B C 1
ATOM 3097 O O . PRO B 1 32 ? 11.109 -32.812 -34.562 1 28.34 32 PRO B O 1
ATOM 3100 N N . GLY B 1 33 ? 11.336 -31.406 -36.188 1 26.16 33 GLY B N 1
ATOM 3101 C CA . GLY B 1 33 ? 12.508 -30.656 -35.75 1 26.16 33 GLY B CA 1
ATOM 3102 C C . GLY B 1 33 ? 12.43 -30.203 -34.312 1 26.16 33 GLY B C 1
ATOM 3103 O O . GLY B 1 33 ? 11.336 -30.078 -33.75 1 26.16 33 GLY B O 1
ATOM 3104 N N . THR B 1 34 ? 13.43 -30.578 -33.531 1 31.69 34 THR B N 1
ATOM 3105 C CA . THR B 1 34 ? 13.789 -30.203 -32.188 1 31.69 34 THR B CA 1
ATOM 3106 C C . THR B 1 34 ? 13.469 -28.734 -31.922 1 31.69 34 THR B C 1
ATOM 3108 O O . THR B 1 34 ? 14.312 -27.859 -32.156 1 31.69 34 THR B O 1
ATOM 3111 N N . GLY B 1 35 ? 12.492 -28.203 -32.656 1 30 35 GLY B N 1
ATOM 3112 C CA . GLY B 1 35 ? 12.352 -26.797 -32.312 1 30 35 GLY B CA 1
ATOM 3113 C C . GLY B 1 35 ? 12.422 -26.531 -30.828 1 30 35 GLY B C 1
ATOM 3114 O O . GLY B 1 35 ? 11.781 -27.219 -30.047 1 30 35 GLY B O 1
ATOM 3115 N N . THR B 1 36 ? 13.602 -26.234 -30.312 1 35 36 THR B N 1
ATOM 3116 C CA . THR B 1 36 ? 13.75 -25.594 -29.016 1 35 36 THR B CA 1
ATOM 3117 C C . THR B 1 36 ? 12.492 -24.797 -28.656 1 35 36 THR B C 1
ATOM 3119 O O . THR B 1 36 ? 12.242 -23.734 -29.219 1 35 36 THR B O 1
ATOM 3122 N N . GLY B 1 37 ? 11.43 -25.438 -28.656 1 36.94 37 GLY B N 1
ATOM 3123 C CA . GLY B 1 37 ? 10.219 -24.734 -28.25 1 36.94 37 GLY B CA 1
ATOM 3124 C C . GLY B 1 37 ? 10.469 -23.688 -27.172 1 36.94 37 GLY B C 1
ATOM 3125 O O . GLY B 1 37 ? 11.148 -23.969 -26.188 1 36.94 37 GLY B O 1
ATOM 3126 N N . ASP B 1 38 ? 10.57 -22.453 -27.609 1 46.19 38 ASP B N 1
ATOM 3127 C CA . ASP B 1 38 ? 10.719 -21.266 -26.781 1 46.19 38 ASP B CA 1
ATOM 3128 C C . ASP B 1 38 ? 9.914 -21.391 -25.484 1 46.19 38 ASP B C 1
ATOM 3130 O O . ASP B 1 38 ? 8.688 -21.516 -25.531 1 46.19 38 ASP B O 1
ATOM 3134 N N . PRO B 1 39 ? 10.523 -22.031 -24.516 1 50.78 39 PRO B N 1
ATOM 3135 C CA . PRO B 1 39 ? 9.797 -22.156 -23.25 1 50.78 39 PRO B CA 1
ATOM 3136 C C . PRO B 1 39 ? 8.844 -20.984 -23.016 1 50.78 39 PRO B C 1
ATOM 3138 O O . PRO B 1 39 ? 7.871 -21.125 -22.266 1 50.78 39 PRO B O 1
ATOM 3141 N N . LEU B 1 40 ? 9.258 -19.891 -23.672 1 55.03 40 LEU B N 1
ATOM 3142 C CA . LEU B 1 40 ? 8.414 -18.719 -23.516 1 55.03 40 LEU B CA 1
ATOM 3143 C C . LEU B 1 40 ? 7.355 -18.656 -24.609 1 55.03 40 LEU B C 1
ATOM 3145 O O . LEU B 1 40 ? 6.582 -17.688 -24.688 1 55.03 40 LEU B O 1
ATOM 3149 N N . GLY B 1 41 ? 7.492 -19.625 -25.547 1 54.59 41 GLY B N 1
ATOM 3150 C CA . GLY B 1 41 ? 6.477 -19.703 -26.578 1 54.59 41 GLY B CA 1
ATOM 3151 C C . GLY B 1 41 ? 5.062 -19.703 -26.031 1 54.59 41 GLY B C 1
ATOM 3152 O O . GLY B 1 41 ? 4.145 -19.188 -26.672 1 54.59 41 GLY B O 1
ATOM 3153 N N . ILE B 1 42 ? 5.051 -20.297 -24.875 1 54.97 42 ILE B N 1
ATOM 3154 C CA . ILE B 1 42 ? 3.744 -20.328 -24.234 1 54.97 42 ILE B CA 1
ATOM 3155 C C . ILE B 1 42 ? 3.289 -18.906 -23.891 1 54.97 42 ILE B C 1
ATOM 3157 O O . ILE B 1 42 ? 2.096 -18.609 -23.953 1 54.97 42 ILE B O 1
ATOM 3161 N N . LEU B 1 43 ? 4.293 -18.094 -23.625 1 59 43 LEU B N 1
ATOM 3162 C CA . LEU B 1 43 ? 3.949 -16.703 -23.375 1 59 43 LEU B CA 1
ATOM 3163 C C . LEU B 1 43 ? 3.27 -16.078 -24.578 1 59 43 LEU B C 1
ATOM 3165 O O . LEU B 1 43 ? 2.381 -15.234 -24.438 1 59 43 LEU B O 1
ATOM 3169 N N . GLY B 1 44 ? 3.838 -16.469 -25.734 1 55.53 44 GLY B N 1
ATOM 3170 C CA . GLY B 1 44 ? 3.211 -16.016 -26.969 1 55.53 44 GLY B CA 1
ATOM 3171 C C . GLY B 1 44 ? 1.776 -16.5 -27.109 1 55.53 44 GLY B C 1
ATOM 3172 O O . GLY B 1 44 ? 0.914 -15.742 -27.578 1 55.53 44 GLY B O 1
ATOM 3173 N N . GLN B 1 45 ? 1.607 -17.672 -26.766 1 53.81 45 GLN B N 1
ATOM 3174 C CA . GLN B 1 45 ? 0.26 -18.234 -26.844 1 53.81 45 GLN B CA 1
ATOM 3175 C C . GLN B 1 45 ? -0.678 -17.531 -25.859 1 53.81 45 GLN B C 1
ATOM 3177 O O . GLN B 1 45 ? -1.837 -17.266 -26.172 1 53.81 45 GLN B O 1
ATOM 3182 N N . LEU B 1 46 ? -0.166 -17.312 -24.688 1 56.12 46 LEU B N 1
ATOM 3183 C CA . LEU B 1 46 ? -0.948 -16.594 -23.688 1 56.12 46 LEU B CA 1
ATOM 3184 C C . LEU B 1 46 ? -1.283 -15.188 -24.172 1 56.12 46 LEU B C 1
ATOM 3186 O O . LEU B 1 46 ? -2.385 -14.695 -23.938 1 56.12 46 LEU B O 1
ATOM 3190 N N . GLY B 1 47 ? -0.331 -14.594 -24.875 1 53.56 47 GLY B N 1
ATOM 3191 C CA . GLY B 1 47 ? -0.522 -13.266 -25.422 1 53.56 47 GLY B CA 1
ATOM 3192 C C . GLY B 1 47 ? -1.401 -13.25 -26.656 1 53.56 47 GLY B C 1
ATOM 3193 O O . GLY B 1 47 ? -2.182 -12.32 -26.859 1 53.56 47 GLY B O 1
ATOM 3194 N N . ASN B 1 48 ? -1.15 -14.133 -27.609 1 49.09 48 ASN B N 1
ATOM 3195 C CA . ASN B 1 48 ? -1.862 -14.18 -28.891 1 49.09 48 ASN B CA 1
ATOM 3196 C C . ASN B 1 48 ? -3.334 -14.539 -28.688 1 49.09 48 ASN B C 1
ATOM 3198 O O . ASN B 1 48 ? -4.199 -14.047 -29.422 1 49.09 48 ASN B O 1
ATOM 3202 N N . GLU B 1 49 ? -3.541 -15.469 -27.922 1 47.62 49 GLU B N 1
ATOM 3203 C CA . GLU B 1 49 ? -4.941 -15.852 -27.766 1 47.62 49 GLU B CA 1
ATOM 3204 C C . GLU B 1 49 ? -5.777 -14.688 -27.25 1 47.62 49 GLU B C 1
ATOM 3206 O O . GLU B 1 49 ? -6.98 -14.625 -27.5 1 47.62 49 GLU B O 1
ATOM 3211 N N . ASN B 1 50 ? -5.133 -13.852 -26.578 1 48.12 50 ASN B N 1
ATOM 3212 C CA . ASN B 1 50 ? -5.91 -12.773 -25.969 1 48.12 50 ASN B CA 1
ATOM 3213 C C . ASN B 1 50 ? -5.578 -11.422 -26.578 1 48.12 50 ASN B C 1
ATOM 3215 O O . ASN B 1 50 ? -5.863 -10.375 -25.984 1 48.12 50 ASN B O 1
ATOM 3219 N N . ALA B 1 51 ? -4.762 -11.484 -27.672 1 43.25 51 ALA B N 1
ATOM 3220 C CA . ALA B 1 51 ? -4.227 -10.297 -28.328 1 43.25 51 ALA B CA 1
ATOM 3221 C C . ALA B 1 51 ? -5.352 -9.367 -28.781 1 43.25 51 ALA B C 1
ATOM 3223 O O . ALA B 1 51 ? -5.098 -8.25 -29.234 1 43.25 51 ALA B O 1
ATOM 3224 N N . ALA B 1 52 ? -6.508 -9.82 -29 1 41.69 52 ALA B N 1
ATOM 3225 C CA . ALA B 1 52 ? -7.402 -8.891 -29.672 1 41.69 52 ALA B CA 1
ATOM 3226 C C . ALA B 1 52 ? -7.629 -7.633 -28.844 1 41.69 52 ALA B C 1
ATOM 3228 O O . ALA B 1 52 ? -8.492 -6.816 -29.156 1 41.69 52 ALA B O 1
ATOM 3229 N N . THR B 1 53 ? -7.328 -7.602 -27.594 1 44.94 53 THR B N 1
ATOM 3230 C CA . THR B 1 53 ? -7.898 -6.441 -26.922 1 44.94 53 THR B CA 1
ATOM 3231 C C . THR B 1 53 ? -7.055 -5.195 -27.188 1 44.94 53 THR B C 1
ATOM 3233 O O . THR B 1 53 ? -5.832 -5.23 -27.047 1 44.94 53 THR B O 1
ATOM 3236 N N . PRO B 1 54 ? -7.559 -4.168 -27.75 1 45.69 54 PRO B N 1
ATOM 3237 C CA . PRO B 1 54 ? -6.953 -2.852 -27.969 1 45.69 54 PRO B CA 1
ATOM 3238 C C . PRO B 1 54 ? -6.02 -2.426 -26.844 1 45.69 54 PRO B C 1
ATOM 3240 O O . PRO B 1 54 ? -6.188 -2.867 -25.703 1 45.69 54 PRO B O 1
ATOM 3243 N N . GLY B 1 55 ? -4.793 -1.977 -27.219 1 48.69 55 GLY B N 1
ATOM 3244 C CA . GLY B 1 55 ? -3.766 -1.356 -26.391 1 48.69 55 GLY B CA 1
ATOM 3245 C C . GLY B 1 55 ? -4.332 -0.558 -25.234 1 48.69 55 GLY B C 1
ATOM 3246 O O . GLY B 1 55 ? -5.094 0.391 -25.453 1 48.69 55 GLY B O 1
ATOM 3247 N N . GLY B 1 56 ? -4.719 -1.151 -24.234 1 52.97 56 GLY B N 1
ATOM 3248 C CA . GLY B 1 56 ? -5.16 -0.42 -23.047 1 52.97 56 GLY B CA 1
ATOM 3249 C C . GLY B 1 56 ? -4.477 0.923 -22.891 1 52.97 56 GLY B C 1
ATOM 3250 O O . GLY B 1 56 ? -3.477 1.199 -23.562 1 52.97 56 GLY B O 1
ATOM 3251 N N . PRO B 1 57 ? -5.164 1.897 -22.391 1 59.25 57 PRO B N 1
ATOM 3252 C CA . PRO B 1 57 ? -4.586 3.229 -22.188 1 59.25 57 PRO B CA 1
ATOM 3253 C C . PRO B 1 57 ? -3.166 3.174 -21.625 1 59.25 57 PRO B C 1
ATOM 3255 O O . PRO B 1 57 ? -2.801 2.203 -20.953 1 59.25 57 PRO B O 1
ATOM 3258 N N . SER B 1 58 ? -2.32 3.928 -22.188 1 78.62 58 SER B N 1
ATOM 3259 C CA . SER B 1 58 ? -0.938 4.113 -21.766 1 78.62 58 SER B CA 1
ATOM 3260 C C . SER B 1 58 ? -0.84 4.262 -20.25 1 78.62 58 SER B C 1
ATOM 3262 O O . SER B 1 58 ? -1.739 4.82 -19.625 1 78.62 58 SER B O 1
ATOM 3264 N N . LEU B 1 59 ? 0.098 3.588 -19.688 1 85.75 59 LEU B N 1
ATOM 3265 C CA . LEU B 1 59 ? 0.349 3.633 -18.266 1 85.75 59 LEU B CA 1
ATOM 3266 C C . LEU B 1 59 ? 0.607 5.062 -17.797 1 85.75 59 LEU B C 1
ATOM 3268 O O . LEU B 1 59 ? 1.41 5.777 -18.391 1 85.75 59 LEU B O 1
ATOM 3272 N N . ASN B 1 60 ? -0.16 5.574 -16.891 1 92.31 60 ASN B N 1
ATOM 3273 C CA . ASN B 1 60 ? 0.198 6.793 -16.172 1 92.31 60 ASN B CA 1
ATOM 3274 C C . ASN B 1 60 ? 1.141 6.508 -15.008 1 92.31 60 ASN B C 1
ATOM 3276 O O . ASN B 1 60 ? 0.714 6.484 -13.852 1 92.31 60 ASN B O 1
ATOM 3280 N N . LEU B 1 61 ? 2.402 6.363 -15.32 1 94 61 LEU B N 1
ATOM 3281 C CA . LEU B 1 61 ? 3.396 5.957 -14.336 1 94 61 LEU B CA 1
ATOM 3282 C C . LEU B 1 61 ? 3.561 7.023 -13.258 1 94 61 LEU B C 1
ATOM 3284 O O . LEU B 1 61 ? 3.9 6.707 -12.109 1 94 61 LEU B O 1
ATOM 3288 N N . GLN B 1 62 ? 3.223 8.219 -13.625 1 94.31 62 GLN B N 1
ATOM 3289 C CA . GLN B 1 62 ? 3.361 9.305 -12.664 1 94.31 62 GLN B CA 1
ATOM 3290 C C . GLN B 1 62 ? 2.35 9.164 -11.531 1 94.31 62 GLN B C 1
ATOM 3292 O O . GLN B 1 62 ? 2.713 9.242 -10.352 1 94.31 62 GLN B O 1
ATOM 3297 N N . ASP B 1 63 ? 1.11 8.922 -11.914 1 96.25 63 ASP B N 1
ATOM 3298 C CA . ASP B 1 63 ? 0.083 8.758 -10.891 1 96.25 63 ASP B CA 1
ATOM 3299 C C . ASP B 1 63 ? 0.294 7.461 -10.117 1 96.25 63 ASP B C 1
ATOM 3301 O O . ASP B 1 63 ? 0.019 7.398 -8.914 1 96.25 63 ASP B O 1
ATOM 3305 N N . LEU B 1 64 ? 0.768 6.453 -10.789 1 97.38 64 LEU B N 1
ATOM 3306 C CA . LEU B 1 64 ? 1.02 5.188 -10.117 1 97.38 64 LEU B CA 1
ATOM 3307 C C . LEU B 1 64 ? 2.131 5.336 -9.078 1 97.38 64 LEU B C 1
ATOM 3309 O O . LEU B 1 64 ? 2.047 4.77 -7.988 1 97.38 64 LEU B O 1
ATOM 3313 N N . GLU B 1 65 ? 3.123 6.109 -9.445 1 97.06 65 GLU B N 1
ATOM 3314 C CA . GLU B 1 65 ? 4.199 6.383 -8.5 1 97.06 65 GLU B CA 1
ATOM 3315 C C . GLU B 1 65 ? 3.672 7.066 -7.238 1 97.06 65 GLU B C 1
ATOM 3317 O O . GLU B 1 65 ? 4.074 6.727 -6.125 1 97.06 65 GLU B O 1
ATOM 3322 N N . LEU B 1 66 ? 2.809 7.973 -7.484 1 97.88 66 LEU B N 1
ATOM 3323 C CA . LEU B 1 66 ? 2.254 8.727 -6.363 1 97.88 66 LEU B CA 1
ATOM 3324 C C . LEU B 1 66 ? 1.377 7.828 -5.492 1 97.88 66 LEU B C 1
ATOM 3326 O O . LEU B 1 66 ? 1.373 7.957 -4.266 1 97.88 66 LEU B O 1
ATOM 3330 N N . MET B 1 67 ? 0.616 6.93 -6.129 1 97.94 67 MET B N 1
ATOM 3331 C CA . MET B 1 67 ? -0.202 5.992 -5.363 1 97.94 67 MET B CA 1
ATOM 3332 C C . MET B 1 67 ? 0.672 5.035 -4.559 1 97.94 67 MET B C 1
ATOM 3334 O O . MET B 1 67 ? 0.369 4.73 -3.404 1 97.94 67 MET B O 1
ATOM 3338 N N . ILE B 1 68 ? 1.758 4.559 -5.195 1 97.25 68 ILE B N 1
ATOM 3339 C CA . ILE B 1 68 ? 2.719 3.715 -4.496 1 97.25 68 ILE B CA 1
ATOM 3340 C C . ILE B 1 68 ? 3.268 4.457 -3.277 1 97.25 68 ILE B C 1
ATOM 3342 O O . ILE B 1 68 ? 3.35 3.895 -2.186 1 97.25 68 ILE B O 1
ATOM 3346 N N . GLN B 1 69 ? 3.613 5.723 -3.451 1 97.12 69 GLN B N 1
ATOM 3347 C CA . GLN B 1 69 ? 4.125 6.559 -2.371 1 97.12 69 GLN B CA 1
ATOM 3348 C C . GLN B 1 69 ? 3.111 6.68 -1.239 1 97.12 69 GLN B C 1
ATOM 3350 O O . GLN B 1 69 ? 3.475 6.621 -0.063 1 97.12 69 GLN B O 1
ATOM 3355 N N . TRP B 1 70 ? 1.863 6.852 -1.584 1 98.12 70 TRP B N 1
ATOM 3356 C CA . TRP B 1 70 ? 0.821 6.945 -0.567 1 98.12 70 TRP B CA 1
ATOM 3357 C C . TRP B 1 70 ? 0.759 5.672 0.27 1 98.12 70 TRP B C 1
ATOM 3359 O O . TRP B 1 70 ? 0.831 5.723 1.5 1 98.12 70 TRP B O 1
ATOM 3369 N N . CYS B 1 71 ? 0.68 4.566 -0.468 1 95.75 71 CYS B N 1
ATOM 3370 C CA . CYS B 1 71 ? 0.463 3.277 0.181 1 95.75 71 CYS B CA 1
ATOM 3371 C C . CYS B 1 71 ? 1.667 2.883 1.028 1 95.75 71 CYS B C 1
ATOM 3373 O O . CYS B 1 71 ? 1.519 2.219 2.055 1 95.75 71 CYS B O 1
ATOM 3375 N N . ASN B 1 72 ? 2.84 3.361 0.622 1 94.25 72 ASN B N 1
ATOM 3376 C CA . ASN B 1 72 ? 4.055 2.934 1.311 1 94.25 72 ASN B CA 1
ATOM 3377 C C . ASN B 1 72 ? 4.41 3.877 2.457 1 94.25 72 ASN B C 1
ATOM 3379 O O . ASN B 1 72 ? 4.945 3.445 3.479 1 94.25 72 ASN B O 1
ATOM 3383 N N . THR B 1 73 ? 4.09 5.238 2.295 1 95.56 73 THR B N 1
ATOM 3384 C CA . THR B 1 73 ? 4.734 6.125 3.258 1 95.56 73 THR B CA 1
ATOM 3385 C C . THR B 1 73 ? 3.811 7.277 3.633 1 95.56 73 THR B C 1
ATOM 3387 O O . THR B 1 73 ? 3.613 7.566 4.816 1 95.56 73 THR B O 1
ATOM 3390 N N . THR B 1 74 ? 3.197 7.984 2.686 1 97.62 74 THR B N 1
ATOM 3391 C CA . THR B 1 74 ? 2.551 9.273 2.896 1 97.62 74 THR B CA 1
ATOM 3392 C C . THR B 1 74 ? 1.353 9.133 3.832 1 97.62 74 THR B C 1
ATOM 3394 O O . THR B 1 74 ? 1.07 10.031 4.625 1 97.62 74 THR B O 1
ATOM 3397 N N . PHE B 1 75 ? 0.654 8.016 3.74 1 97.06 75 PHE B N 1
ATOM 3398 C CA . PHE B 1 75 ? -0.548 7.84 4.543 1 97.06 75 PHE B CA 1
ATOM 3399 C C . PHE B 1 75 ? -0.234 7.984 6.027 1 97.06 75 PHE B C 1
ATOM 3401 O O . PHE B 1 75 ? -1.099 8.375 6.816 1 97.06 75 PHE B O 1
ATOM 3408 N N . HIS B 1 76 ? 1.035 7.699 6.461 1 96.12 76 HIS B N 1
ATOM 3409 C CA . HIS B 1 76 ? 1.438 7.75 7.863 1 96.12 76 HIS B CA 1
ATOM 3410 C C . HIS B 1 76 ? 1.285 9.156 8.43 1 96.12 76 HIS B C 1
ATOM 3412 O O . HIS B 1 76 ? 1.119 9.328 9.641 1 96.12 76 HIS B O 1
ATOM 3418 N N . THR B 1 77 ? 1.371 10.086 7.602 1 96.44 77 THR B N 1
ATOM 3419 C CA . THR B 1 77 ? 1.287 11.477 8.055 1 96.44 77 THR B CA 1
ATOM 3420 C C . THR B 1 77 ? -0.08 11.766 8.664 1 96.44 77 THR B C 1
ATOM 3422 O O . THR B 1 77 ? -0.203 12.609 9.555 1 96.44 77 THR B O 1
ATOM 3425 N N . LEU B 1 78 ? -1.082 11.031 8.203 1 95.75 78 LEU B N 1
ATOM 3426 C CA . LEU B 1 78 ? -2.439 11.266 8.68 1 95.75 78 LEU B CA 1
ATOM 3427 C C . LEU B 1 78 ? -2.836 10.227 9.727 1 95.75 78 LEU B C 1
ATOM 3429 O O . LEU B 1 78 ? -3.832 10.398 10.438 1 95.75 78 LEU B O 1
ATOM 3433 N N . SER B 1 79 ? -1.99 9.18 9.781 1 93.12 79 SER B N 1
ATOM 3434 C CA . SER B 1 79 ? -2.283 8.109 10.734 1 93.12 79 SER B CA 1
ATOM 3435 C C . SER B 1 79 ? -1.784 8.461 12.133 1 93.12 79 SER B C 1
ATOM 3437 O O . SER B 1 79 ? -0.709 9.047 12.281 1 93.12 79 SER B O 1
ATOM 3439 N N . ARG B 1 80 ? -2.514 8.125 13.164 1 87.62 80 ARG B N 1
ATOM 3440 C CA . ARG B 1 80 ? -2.135 8.398 14.547 1 87.62 80 ARG B CA 1
ATOM 3441 C C . ARG B 1 80 ? -1.467 7.184 15.18 1 87.62 80 ARG B C 1
ATOM 3443 O O . ARG B 1 80 ? -0.543 7.324 15.984 1 87.62 80 ARG B O 1
ATOM 3450 N N . ASN B 1 81 ? -1.943 6.078 14.891 1 87.81 81 ASN B N 1
ATOM 3451 C CA . ASN B 1 81 ? -1.468 4.824 15.469 1 87.81 81 ASN B CA 1
ATOM 3452 C C . ASN B 1 81 ? -1.821 3.631 14.578 1 87.81 81 ASN B C 1
ATOM 3454 O O . ASN B 1 81 ? -2.277 3.805 13.453 1 87.81 81 ASN B O 1
ATOM 3458 N N . GLU B 1 82 ? -1.611 2.457 15.102 1 90 82 GLU B N 1
ATOM 3459 C CA . GLU B 1 82 ? -1.806 1.224 14.352 1 90 82 GLU B CA 1
ATOM 3460 C C . GLU B 1 82 ? -3.285 0.979 14.062 1 90 82 GLU B C 1
ATOM 3462 O O . GLU B 1 82 ? -3.631 0.285 13.102 1 90 82 GLU B O 1
ATOM 3467 N N . ILE B 1 83 ? -4.105 1.58 14.859 1 90.38 83 ILE B N 1
ATOM 3468 C CA . ILE B 1 83 ? -5.543 1.389 14.695 1 90.38 83 ILE B CA 1
ATOM 3469 C C . ILE B 1 83 ? -6.043 2.195 13.5 1 90.38 83 ILE B C 1
ATOM 3471 O O . ILE B 1 83 ? -6.914 1.739 12.758 1 90.38 83 ILE B O 1
ATOM 3475 N N . THR B 1 84 ? -5.48 3.357 13.281 1 93.88 84 THR B N 1
ATOM 3476 C CA . THR B 1 84 ? -5.965 4.23 12.219 1 93.88 84 THR B CA 1
ATOM 3477 C C . THR B 1 84 ? -5.16 4.02 10.938 1 93.88 84 THR B C 1
ATOM 3479 O O . THR B 1 84 ? -5.578 4.453 9.859 1 93.88 84 THR B O 1
ATOM 3482 N N . ASP B 1 85 ? -4.059 3.336 10.977 1 94.75 85 ASP B N 1
ATOM 3483 C CA . ASP B 1 85 ? -3.186 3.088 9.836 1 94.75 85 ASP B CA 1
ATOM 3484 C C . ASP B 1 85 ? -3.961 2.453 8.68 1 94.75 85 ASP B C 1
ATOM 3486 O O . ASP B 1 85 ? -3.936 2.961 7.559 1 94.75 85 ASP B O 1
ATOM 3490 N N . PRO B 1 86 ? -4.742 1.414 8.969 1 94.5 86 PRO B N 1
ATOM 3491 C CA . PRO B 1 86 ? -5.418 0.749 7.855 1 94.5 86 PRO B CA 1
ATOM 3492 C C . PRO B 1 86 ? -6.484 1.627 7.203 1 94.5 86 PRO B C 1
ATOM 3494 O O . PRO B 1 86 ? -6.809 1.44 6.031 1 94.5 86 PRO B O 1
ATOM 3497 N N . ILE B 1 87 ? -6.996 2.516 7.961 1 96.44 87 ILE B N 1
ATOM 3498 C CA . ILE B 1 87 ? -8.023 3.391 7.406 1 96.44 87 ILE B CA 1
ATOM 3499 C C . ILE B 1 87 ? -7.406 4.312 6.355 1 96.44 87 ILE B C 1
ATOM 3501 O O . ILE B 1 87 ? -7.84 4.324 5.203 1 96.44 87 ILE B O 1
ATOM 3505 N N . TRP B 1 88 ? -6.34 4.977 6.707 1 97.5 88 TRP B N 1
ATOM 3506 C CA . TRP B 1 88 ? -5.723 5.938 5.797 1 97.5 88 TRP B CA 1
ATOM 3507 C C . TRP B 1 88 ? -4.992 5.219 4.664 1 97.5 88 TRP B C 1
ATOM 3509 O O . TRP B 1 88 ? -4.918 5.73 3.543 1 97.5 88 TRP B O 1
ATOM 3519 N N . ARG B 1 89 ? -4.535 4.082 4.93 1 96.31 89 ARG B N 1
ATOM 3520 C CA . ARG B 1 89 ? -3.736 3.35 3.955 1 96.31 89 ARG B CA 1
ATOM 3521 C C . ARG B 1 89 ? -4.625 2.637 2.941 1 96.31 89 ARG B C 1
ATOM 3523 O O . ARG B 1 89 ? -4.312 2.604 1.75 1 96.31 89 ARG B O 1
ATOM 3530 N N . ASN B 1 90 ? -5.758 2.074 3.416 1 95.19 90 ASN B N 1
ATOM 3531 C CA . ASN B 1 90 ? -6.547 1.186 2.572 1 95.19 90 ASN B CA 1
ATOM 3532 C C . ASN B 1 90 ? -7.926 1.771 2.277 1 95.19 90 ASN B C 1
ATOM 3534 O O . ASN B 1 90 ? -8.32 1.885 1.116 1 95.19 90 ASN B O 1
ATOM 3538 N N . ILE B 1 91 ? -8.633 2.172 3.277 1 96.81 91 ILE B N 1
ATOM 3539 C CA . ILE B 1 91 ? -10.039 2.523 3.15 1 96.81 91 ILE B CA 1
ATOM 3540 C C . ILE B 1 91 ? -10.172 3.861 2.426 1 96.81 91 ILE B C 1
ATOM 3542 O O . ILE B 1 91 ? -11.047 4.023 1.565 1 96.81 91 ILE B O 1
ATOM 3546 N N . VAL B 1 92 ? -9.273 4.801 2.752 1 98.12 92 VAL B N 1
ATOM 3547 C CA . VAL B 1 92 ? -9.352 6.129 2.154 1 98.12 92 VAL B CA 1
ATOM 3548 C C . VAL B 1 92 ? -9.07 6.039 0.656 1 98.12 92 VAL B C 1
ATOM 3550 O O . VAL B 1 92 ? -9.82 6.578 -0.157 1 98.12 92 VAL B O 1
ATOM 3553 N N . PRO B 1 93 ? -8.016 5.34 0.229 1 98.12 93 PRO B N 1
ATOM 3554 C CA . PRO B 1 93 ? -7.828 5.195 -1.217 1 98.12 93 PRO B CA 1
ATOM 3555 C C . PRO B 1 93 ? -8.992 4.477 -1.896 1 98.12 93 PRO B C 1
ATOM 3557 O O . PRO B 1 93 ? -9.352 4.812 -3.029 1 98.12 93 PRO B O 1
ATOM 3560 N N . GLU B 1 94 ? -9.586 3.533 -1.231 1 96.38 94 GLU B N 1
ATOM 3561 C CA . GLU B 1 94 ? -10.75 2.854 -1.797 1 96.38 94 GLU B CA 1
ATOM 3562 C C . GLU B 1 94 ? -11.922 3.816 -1.983 1 96.38 94 GLU B C 1
ATOM 3564 O O . GLU B 1 94 ? -12.602 3.779 -3.008 1 96.38 94 GLU B O 1
ATOM 3569 N N . GLU B 1 95 ? -12.133 4.664 -0.967 1 97.12 95 GLU B N 1
ATOM 3570 C CA . GLU B 1 95 ? -13.156 5.703 -1.067 1 97.12 95 GLU B CA 1
ATOM 3571 C C . GLU B 1 95 ? -12.867 6.645 -2.234 1 97.12 95 GLU B C 1
ATOM 3573 O O . GLU B 1 95 ? -13.797 7.125 -2.893 1 97.12 95 GLU B O 1
ATOM 3578 N N . ALA B 1 96 ? -11.633 6.871 -2.484 1 98.19 96 ALA B N 1
ATOM 3579 C CA . ALA B 1 96 ? -11.211 7.828 -3.502 1 98.19 96 ALA B CA 1
ATOM 3580 C C . ALA B 1 96 ? -11.523 7.312 -4.906 1 98.19 96 ALA B C 1
ATOM 3582 O O . ALA B 1 96 ? -11.562 8.086 -5.863 1 98.19 96 ALA B O 1
ATOM 3583 N N . LEU B 1 97 ? -11.711 6.016 -5.039 1 96.31 97 LEU B N 1
ATOM 3584 C CA . LEU B 1 97 ? -12.016 5.445 -6.344 1 96.31 97 LEU B CA 1
ATOM 3585 C C . LEU B 1 97 ? -13.359 5.961 -6.863 1 96.31 97 LEU B C 1
ATOM 3587 O O . LEU B 1 97 ? -13.562 6.059 -8.07 1 96.31 97 LEU B O 1
ATOM 3591 N N . SER B 1 98 ? -14.242 6.352 -5.961 1 96.44 98 SER B N 1
ATOM 3592 C CA . SER B 1 98 ? -15.555 6.863 -6.348 1 96.44 98 SER B CA 1
ATOM 3593 C C . SER B 1 98 ? -15.617 8.383 -6.234 1 96.44 98 SER B C 1
ATOM 3595 O O . SER B 1 98 ? -16.625 9 -6.566 1 96.44 98 SER B O 1
ATOM 3597 N N . HIS B 1 99 ? -14.594 8.961 -5.738 1 97.06 99 HIS B N 1
ATOM 3598 C CA . HIS B 1 99 ? -14.562 10.398 -5.508 1 97.06 99 HIS B CA 1
ATOM 3599 C C . HIS B 1 99 ? -13.258 11.016 -6.008 1 97.06 99 HIS B C 1
ATOM 3601 O O . HIS B 1 99 ? -12.328 11.219 -5.23 1 97.06 99 HIS B O 1
ATOM 3607 N N . PRO B 1 100 ? -13.242 11.492 -7.238 1 96.88 100 PRO B N 1
ATOM 3608 C CA . PRO B 1 100 ? -12.008 11.938 -7.887 1 96.88 100 PRO B CA 1
ATOM 3609 C C . PRO B 1 100 ? -11.312 13.055 -7.117 1 96.88 100 PRO B C 1
ATOM 3611 O O . PRO B 1 100 ? -10.078 13.141 -7.121 1 96.88 100 PRO B O 1
ATOM 3614 N N . PHE B 1 101 ? -12.078 13.961 -6.453 1 95.62 101 PHE B N 1
ATOM 3615 C CA . PHE B 1 101 ? -11.414 15.023 -5.703 1 95.62 101 PHE B CA 1
ATOM 3616 C C . PHE B 1 101 ? -10.523 14.445 -4.613 1 95.62 101 PHE B C 1
ATOM 3618 O O . PHE B 1 101 ? -9.422 14.945 -4.367 1 95.62 101 PHE B O 1
ATOM 3625 N N . LEU B 1 102 ? -10.977 13.383 -3.963 1 97.94 102 LEU B N 1
ATOM 3626 C CA . LEU B 1 102 ? -10.18 12.734 -2.926 1 97.94 102 LEU B CA 1
ATOM 3627 C C . LEU B 1 102 ? -8.945 12.078 -3.523 1 97.94 102 LEU B C 1
ATOM 3629 O O . LEU B 1 102 ? -7.855 12.141 -2.943 1 97.94 102 LEU B O 1
ATOM 3633 N N . MET B 1 103 ? -9.117 11.43 -4.699 1 98.5 103 MET B N 1
ATOM 3634 C CA . MET B 1 103 ? -7.977 10.805 -5.355 1 98.5 103 MET B CA 1
ATOM 3635 C C . MET B 1 103 ? -6.922 11.844 -5.723 1 98.5 103 MET B C 1
ATOM 3637 O O . MET B 1 103 ? -5.734 11.648 -5.461 1 98.5 103 MET B O 1
ATOM 3641 N N . HIS B 1 104 ? -7.367 12.938 -6.266 1 97.81 104 HIS B N 1
ATOM 3642 C CA . HIS B 1 104 ? -6.445 14.023 -6.562 1 97.81 104 HIS B CA 1
ATOM 3643 C C . HIS B 1 104 ? -5.742 14.508 -5.301 1 97.81 104 HIS B C 1
ATOM 3645 O O . HIS B 1 104 ? -4.547 14.82 -5.328 1 97.81 104 HIS B O 1
ATOM 3651 N N . GLY B 1 105 ? -6.5 14.609 -4.23 1 98 105 GLY B N 1
ATOM 3652 C CA . GLY B 1 105 ? -5.902 15.023 -2.975 1 98 105 GLY B CA 1
ATOM 3653 C C . GLY B 1 105 ? -4.809 14.086 -2.494 1 98 105 GLY B C 1
ATOM 3654 O O . GLY B 1 105 ? -3.744 14.539 -2.061 1 98 105 GLY B O 1
ATOM 3655 N N . ILE B 1 106 ? -5.102 12.781 -2.592 1 98.62 106 ILE B N 1
ATOM 3656 C CA . ILE B 1 106 ? -4.148 11.75 -2.199 1 98.62 106 ILE B CA 1
ATOM 3657 C C . ILE B 1 106 ? -2.879 11.875 -3.037 1 98.62 106 ILE B C 1
ATOM 3659 O O . ILE B 1 106 ? -1.77 11.906 -2.496 1 98.62 106 ILE B O 1
ATOM 3663 N N . LEU B 1 107 ? -3.066 12.023 -4.305 1 98.5 107 LEU B N 1
ATOM 3664 C CA . LEU B 1 107 ? -1.931 12.109 -5.215 1 98.5 107 LEU B CA 1
ATOM 3665 C C . LEU B 1 107 ? -1.163 13.406 -5.012 1 98.5 107 LEU B C 1
ATOM 3667 O O . LEU B 1 107 ? 0.068 13.43 -5.082 1 98.5 107 LEU B O 1
ATOM 3671 N N . ALA B 1 108 ? -1.878 14.469 -4.73 1 97.94 108 ALA B N 1
ATOM 3672 C CA . ALA B 1 108 ? -1.244 15.766 -4.484 1 97.94 108 ALA B CA 1
ATOM 3673 C C . ALA B 1 108 ? -0.331 15.703 -3.262 1 97.94 108 ALA B C 1
ATOM 3675 O O . ALA B 1 108 ? 0.815 16.156 -3.312 1 97.94 108 ALA B O 1
ATOM 3676 N N . LEU B 1 109 ? -0.817 15.117 -2.229 1 98.38 109 LEU B N 1
ATOM 3677 C CA . LEU B 1 109 ? -0.04 15.07 -0.996 1 98.38 109 LEU B CA 1
ATOM 3678 C C . LEU B 1 109 ? 1.17 14.148 -1.154 1 98.38 109 LEU B C 1
ATOM 3680 O O . LEU B 1 109 ? 2.246 14.438 -0.626 1 98.38 109 LEU B O 1
ATOM 3684 N N . SER B 1 110 ? 0.957 13.047 -1.86 1 98.31 110 SER B N 1
ATOM 3685 C CA . SER B 1 110 ? 2.074 12.148 -2.141 1 98.31 110 SER B CA 1
ATOM 3686 C C . SER B 1 110 ? 3.162 12.859 -2.941 1 98.31 110 SER B C 1
ATOM 3688 O O . SER B 1 110 ? 4.352 12.695 -2.662 1 98.31 110 SER B O 1
ATOM 3690 N N . ALA B 1 111 ? 2.721 13.586 -3.959 1 97.88 111 ALA B N 1
ATOM 3691 C CA . ALA B 1 111 ? 3.678 14.328 -4.777 1 97.88 111 ALA B CA 1
ATOM 3692 C C . ALA B 1 111 ? 4.441 15.344 -3.936 1 97.88 111 ALA B C 1
ATOM 3694 O O . ALA B 1 111 ? 5.656 15.492 -4.082 1 97.88 111 ALA B O 1
ATOM 3695 N N . LEU B 1 112 ? 3.723 16 -3.086 1 96.94 112 LEU B N 1
ATOM 3696 C CA . LEU B 1 112 ? 4.352 16.984 -2.217 1 96.94 112 LEU B CA 1
ATOM 3697 C C . LEU B 1 112 ? 5.34 16.312 -1.265 1 96.94 112 LEU B C 1
ATOM 3699 O O . LEU B 1 112 ? 6.422 16.859 -1.014 1 96.94 112 LEU B O 1
ATOM 3703 N N . HIS B 1 113 ? 4.953 15.227 -0.706 1 97.75 113 HIS B N 1
ATOM 3704 C CA . HIS B 1 113 ? 5.836 14.461 0.165 1 97.75 113 HIS B CA 1
ATOM 3705 C C . HIS B 1 113 ? 7.133 14.094 -0.548 1 97.75 113 HIS B C 1
ATOM 3707 O O . HIS B 1 113 ? 8.219 14.242 0.017 1 97.75 113 HIS B O 1
ATOM 3713 N N . LEU B 1 114 ? 7.012 13.656 -1.759 1 97.12 114 LEU B N 1
ATOM 3714 C CA . LEU B 1 114 ? 8.18 13.289 -2.551 1 97.12 114 LEU B CA 1
ATOM 3715 C C . LEU B 1 114 ? 9.031 14.516 -2.873 1 97.12 114 LEU B C 1
ATOM 3717 O O . LEU B 1 114 ? 10.258 14.438 -2.904 1 97.12 114 LEU B O 1
ATOM 3721 N N . ALA B 1 115 ? 8.414 15.609 -3.16 1 95.44 115 ALA B N 1
ATOM 3722 C CA . ALA B 1 115 ? 9.141 16.844 -3.457 1 95.44 115 ALA B CA 1
ATOM 3723 C C . ALA B 1 115 ? 9.977 17.281 -2.262 1 95.44 115 ALA B C 1
ATOM 3725 O O . ALA B 1 115 ? 11.078 17.812 -2.432 1 95.44 115 ALA B O 1
ATOM 3726 N N . ARG B 1 116 ? 9.422 17.031 -1.123 1 94.25 116 ARG B N 1
ATOM 3727 C CA . ARG B 1 116 ? 10.047 17.547 0.092 1 94.25 116 ARG B CA 1
ATOM 3728 C C . ARG B 1 116 ? 11.078 16.562 0.632 1 94.25 116 ARG B C 1
ATOM 3730 O O . ARG B 1 116 ? 12.07 16.969 1.248 1 94.25 116 ARG B O 1
ATOM 3737 N N . THR B 1 117 ? 10.914 15.289 0.41 1 94.25 117 THR B N 1
ATOM 3738 C CA . THR B 1 117 ? 11.742 14.305 1.097 1 94.25 117 THR B CA 1
ATOM 3739 C C . THR B 1 117 ? 12.477 13.422 0.092 1 94.25 117 THR B C 1
ATOM 3741 O O . THR B 1 117 ? 13.367 12.656 0.467 1 94.25 117 THR B O 1
ATOM 3744 N N . GLY B 1 118 ? 12.148 13.484 -1.094 1 90.62 118 GLY B N 1
ATOM 3745 C CA . GLY B 1 118 ? 12.727 12.594 -2.088 1 90.62 118 GLY B CA 1
ATOM 3746 C C . GLY B 1 118 ? 14.242 12.68 -2.164 1 90.62 118 GLY B C 1
ATOM 3747 O O . GLY B 1 118 ? 14.82 13.734 -1.898 1 90.62 118 GLY B O 1
ATOM 3748 N N . PRO B 1 119 ? 14.867 11.578 -2.539 1 85.06 119 PRO B N 1
ATOM 3749 C CA . PRO B 1 119 ? 16.328 11.523 -2.562 1 85.06 119 PRO B CA 1
ATOM 3750 C C . PRO B 1 119 ? 16.922 12.281 -3.744 1 85.06 119 PRO B C 1
ATOM 3752 O O . PRO B 1 119 ? 18.094 12.695 -3.695 1 85.06 119 PRO B O 1
ATOM 3755 N N . ASP B 1 120 ? 16.188 12.555 -4.773 1 89.12 120 ASP B N 1
ATOM 3756 C CA . ASP B 1 120 ? 16.688 13.18 -5.988 1 89.12 120 ASP B CA 1
ATOM 3757 C C . ASP B 1 120 ? 16.234 14.641 -6.086 1 89.12 120 ASP B C 1
ATOM 3759 O O . ASP B 1 120 ? 15.125 14.922 -6.547 1 89.12 120 ASP B O 1
ATOM 3763 N N . PRO B 1 121 ? 17.141 15.547 -5.902 1 90 121 PRO B N 1
ATOM 3764 C CA . PRO B 1 121 ? 16.766 16.969 -5.93 1 90 121 PRO B CA 1
ATOM 3765 C C . PRO B 1 121 ? 16.344 17.438 -7.32 1 90 121 PRO B C 1
ATOM 3767 O O . PRO B 1 121 ? 15.57 18.391 -7.445 1 90 121 PRO B O 1
ATOM 3770 N N . THR B 1 122 ? 16.766 16.75 -8.336 1 92.38 122 THR B N 1
ATOM 3771 C CA . THR B 1 122 ? 16.453 17.172 -9.703 1 92.38 122 THR B CA 1
ATOM 3772 C C . THR B 1 122 ? 14.984 16.922 -10.023 1 92.38 122 THR B C 1
ATOM 3774 O O . THR B 1 122 ? 14.453 17.5 -10.977 1 92.38 122 THR B O 1
ATOM 3777 N N . ARG B 1 123 ? 14.336 16.156 -9.203 1 94.06 123 ARG B N 1
ATOM 3778 C CA . ARG B 1 123 ? 12.938 15.82 -9.477 1 94.06 123 ARG B CA 1
ATOM 3779 C C . ARG B 1 123 ? 12 16.641 -8.594 1 94.06 123 ARG B C 1
ATOM 3781 O O . ARG B 1 123 ? 10.781 16.562 -8.734 1 94.06 123 ARG B O 1
ATOM 3788 N N . ARG B 1 124 ? 12.539 17.453 -7.77 1 94.25 124 ARG B N 1
ATOM 3789 C CA . ARG B 1 124 ? 11.75 18.188 -6.789 1 94.25 124 ARG B CA 1
ATOM 3790 C C . ARG B 1 124 ? 10.75 19.109 -7.48 1 94.25 124 ARG B C 1
ATOM 3792 O O . ARG B 1 124 ? 9.57 19.141 -7.117 1 94.25 124 ARG B O 1
ATOM 3799 N N . ALA B 1 125 ? 11.211 19.812 -8.438 1 93 125 ALA B N 1
ATOM 3800 C CA . ALA B 1 125 ? 10.344 20.766 -9.133 1 93 125 ALA B CA 1
ATOM 3801 C C . ALA B 1 125 ? 9.211 20.031 -9.859 1 93 125 ALA B C 1
ATOM 3803 O O . ALA B 1 125 ? 8.078 20.516 -9.891 1 93 125 ALA B O 1
ATOM 3804 N N . SER B 1 126 ? 9.555 18.922 -10.445 1 95.31 126 SER B N 1
ATOM 3805 C CA . SER B 1 126 ? 8.539 18.141 -11.156 1 95.31 126 SER B CA 1
ATOM 3806 C C . SER B 1 126 ? 7.469 17.641 -10.195 1 95.31 126 SER B C 1
ATOM 3808 O O . SER B 1 126 ? 6.277 17.719 -10.492 1 95.31 126 SER B O 1
ATOM 3810 N N . TYR B 1 127 ? 7.871 17.109 -9.055 1 95.81 127 TYR B N 1
ATOM 3811 C CA . TYR B 1 127 ? 6.93 16.625 -8.047 1 95.81 127 TYR B CA 1
ATOM 3812 C C . TYR B 1 127 ? 6.062 17.766 -7.531 1 95.81 127 TYR B C 1
ATOM 3814 O O . TYR B 1 127 ? 4.859 17.594 -7.32 1 95.81 127 TYR B O 1
ATOM 3822 N N . LEU B 1 128 ? 6.695 18.906 -7.332 1 94.44 128 LEU B N 1
ATOM 3823 C CA . LEU B 1 128 ? 5.953 20.062 -6.844 1 94.44 128 LEU B CA 1
ATOM 3824 C C . LEU B 1 128 ? 4.891 20.484 -7.855 1 94.44 128 LEU B C 1
ATOM 3826 O O . LEU B 1 128 ? 3.762 20.812 -7.477 1 94.44 128 LEU B O 1
ATOM 3830 N N . ASN B 1 129 ? 5.238 20.5 -9.078 1 94.38 129 ASN B N 1
ATOM 3831 C CA . ASN B 1 129 ? 4.281 20.844 -10.125 1 94.38 129 ASN B CA 1
ATOM 3832 C C . ASN B 1 129 ? 3.117 19.859 -10.172 1 94.38 129 ASN B C 1
ATOM 3834 O O . ASN B 1 129 ? 1.966 20.25 -10.352 1 94.38 129 ASN B O 1
ATOM 3838 N N . ARG B 1 130 ? 3.432 18.594 -9.969 1 94.94 130 ARG B N 1
ATOM 3839 C CA . ARG B 1 130 ? 2.383 17.578 -9.93 1 94.94 130 ARG B CA 1
ATOM 3840 C C . ARG B 1 130 ? 1.48 17.766 -8.719 1 94.94 130 ARG B C 1
ATOM 3842 O O . ARG B 1 130 ? 0.263 17.594 -8.812 1 94.94 130 ARG B O 1
ATOM 3849 N N . ALA B 1 131 ? 2.129 18.062 -7.609 1 96.06 131 ALA B N 1
ATOM 3850 C CA . ALA B 1 131 ? 1.362 18.312 -6.391 1 96.06 131 ALA B CA 1
ATOM 3851 C C . ALA B 1 131 ? 0.364 19.453 -6.594 1 96.06 131 ALA B C 1
ATOM 3853 O O . ALA B 1 131 ? -0.821 19.297 -6.281 1 96.06 131 ALA B O 1
ATOM 3854 N N . VAL B 1 132 ? 0.852 20.516 -7.184 1 93.44 132 VAL B N 1
ATOM 3855 C CA . VAL B 1 132 ? 0.017 21.688 -7.41 1 93.44 132 VAL B CA 1
ATOM 3856 C C . VAL B 1 132 ? -1.09 21.359 -8.406 1 93.44 132 VAL B C 1
ATOM 3858 O O . VAL B 1 132 ? -2.248 21.719 -8.203 1 93.44 132 VAL B O 1
ATOM 3861 N N . GLY B 1 133 ? -0.743 20.641 -9.445 1 93.31 133 GLY B N 1
ATOM 3862 C CA . GLY B 1 133 ? -1.734 20.25 -10.43 1 93.31 133 GLY B CA 1
ATOM 3863 C C . GLY B 1 133 ? -2.861 19.422 -9.844 1 93.31 133 GLY B C 1
ATOM 3864 O O . GLY B 1 133 ? -4.039 19.719 -10.055 1 93.31 133 GLY B O 1
ATOM 3865 N N . HIS B 1 134 ? -2.564 18.375 -9.125 1 96.25 134 HIS B N 1
ATOM 3866 C CA . HIS B 1 134 ? -3.562 17.516 -8.492 1 96.25 134 HIS B CA 1
ATOM 3867 C C . HIS B 1 134 ? -4.363 18.281 -7.449 1 96.25 134 HIS B C 1
ATOM 3869 O O . HIS B 1 134 ? -5.578 18.109 -7.34 1 96.25 134 HIS B O 1
ATOM 3875 N N . GLN B 1 135 ? -3.654 19.125 -6.719 1 94.38 135 GLN B N 1
ATOM 3876 C CA . GLN B 1 135 ? -4.336 19.891 -5.684 1 94.38 135 GLN B CA 1
ATOM 3877 C C . GLN B 1 135 ? -5.371 20.828 -6.293 1 94.38 135 GLN B C 1
ATOM 3879 O O . GLN B 1 135 ? -6.484 20.953 -5.777 1 94.38 135 GLN B O 1
ATOM 3884 N N . ASN B 1 136 ? -4.996 21.516 -7.348 1 92.38 136 ASN B N 1
ATOM 3885 C CA . ASN B 1 136 ? -5.922 22.422 -8.016 1 92.38 136 ASN B CA 1
ATOM 3886 C C . ASN B 1 136 ? -7.168 21.688 -8.508 1 92.38 136 ASN B C 1
ATOM 3888 O O . ASN B 1 136 ? -8.289 22.188 -8.344 1 92.38 136 ASN B O 1
ATOM 3892 N N . GLN B 1 137 ? -6.949 20.531 -9.062 1 94.19 137 GLN B N 1
ATOM 3893 C CA . GLN B 1 137 ? -8.078 19.734 -9.531 1 94.19 137 GLN B CA 1
ATOM 3894 C C . GLN B 1 137 ? -8.93 19.25 -8.367 1 94.19 137 GLN B C 1
ATOM 3896 O O . GLN B 1 137 ? -10.156 19.266 -8.438 1 94.19 137 GLN B O 1
ATOM 3901 N N . ALA B 1 138 ? -8.297 18.828 -7.316 1 95.25 138 ALA B N 1
ATOM 3902 C CA . ALA B 1 138 ? -9 18.344 -6.129 1 95.25 138 ALA B CA 1
ATOM 3903 C C . ALA B 1 138 ? -9.891 19.438 -5.543 1 95.25 138 ALA B C 1
ATOM 3905 O O . ALA B 1 138 ? -11.07 19.203 -5.266 1 95.25 138 ALA B O 1
ATOM 3906 N N . LEU B 1 139 ? -9.336 20.609 -5.43 1 91.5 139 LEU B N 1
ATOM 3907 C CA . LEU B 1 139 ? -10.062 21.719 -4.816 1 91.5 139 LEU B CA 1
ATOM 3908 C C . LEU B 1 139 ? -11.227 22.156 -5.691 1 91.5 139 LEU B C 1
ATOM 3910 O O . LEU B 1 139 ? -12.305 22.5 -5.184 1 91.5 139 LEU B O 1
ATOM 3914 N N . ALA B 1 140 ? -11.008 22.172 -6.996 1 90.88 140 ALA B N 1
ATOM 3915 C CA . ALA B 1 140 ? -12.078 22.547 -7.918 1 90.88 140 ALA B CA 1
ATOM 3916 C C . ALA B 1 140 ? -13.281 21.609 -7.777 1 90.88 140 ALA B C 1
ATOM 3918 O O . ALA B 1 140 ? -14.422 22.062 -7.664 1 90.88 140 ALA B O 1
ATOM 3919 N N . LEU B 1 141 ? -13.016 20.359 -7.715 1 92.25 141 LEU B N 1
ATOM 3920 C CA . LEU B 1 141 ? -14.078 19.375 -7.59 1 92.25 141 LEU B CA 1
ATOM 3921 C C . LEU B 1 141 ? -14.703 19.406 -6.199 1 92.25 141 LEU B C 1
ATOM 3923 O O . LEU B 1 141 ? -15.922 19.281 -6.062 1 92.25 141 LEU B O 1
ATOM 3927 N N . PHE B 1 142 ? -13.938 19.625 -5.238 1 90.62 142 PHE B N 1
ATOM 3928 C CA . PHE B 1 142 ? -14.391 19.672 -3.854 1 90.62 142 PHE B CA 1
ATOM 3929 C C . PHE B 1 142 ? -15.359 20.844 -3.65 1 90.62 142 PHE B C 1
ATOM 3931 O O . PHE B 1 142 ? -16.406 20.672 -3.012 1 90.62 142 PHE B O 1
ATOM 3938 N N . ARG B 1 143 ? -14.984 21.938 -4.18 1 86.94 143 ARG B N 1
ATOM 3939 C CA . ARG B 1 143 ? -15.797 23.141 -4.043 1 86.94 143 ARG B CA 1
ATOM 3940 C C . ARG B 1 143 ? -17.188 22.938 -4.637 1 86.94 143 ARG B C 1
ATOM 3942 O O . ARG B 1 143 ? -18.172 23.453 -4.117 1 86.94 143 ARG B O 1
ATOM 3949 N N . GLU B 1 144 ? -17.219 22.156 -5.637 1 88.81 144 GLU B N 1
ATOM 3950 C CA . GLU B 1 144 ? -18.5 21.875 -6.273 1 88.81 144 GLU B CA 1
ATOM 3951 C C . GLU B 1 144 ? -19.406 21.031 -5.363 1 88.81 144 GLU B C 1
ATOM 3953 O O . GLU B 1 144 ? -20.625 21.094 -5.477 1 88.81 144 GLU B O 1
ATOM 3958 N N . LEU B 1 145 ? -18.828 20.359 -4.422 1 87.62 145 LEU B N 1
ATOM 3959 C CA . LEU B 1 145 ? -19.578 19.406 -3.619 1 87.62 145 LEU B CA 1
ATOM 3960 C C . LEU B 1 145 ? -19.828 19.953 -2.215 1 87.62 145 LEU B C 1
ATOM 3962 O O . LEU B 1 145 ? -20.578 19.359 -1.439 1 87.62 145 LEU B O 1
ATOM 3966 N N . LEU B 1 146 ? -19.281 21.031 -1.847 1 82.25 146 LEU B N 1
ATOM 3967 C CA . LEU B 1 146 ? -19.359 21.594 -0.502 1 82.25 146 LEU B CA 1
ATOM 3968 C C . LEU B 1 146 ? -20.797 21.859 -0.101 1 82.25 146 LEU B C 1
ATOM 3970 O O . LEU B 1 146 ? -21.156 21.734 1.074 1 82.25 146 LEU B O 1
ATOM 3974 N N . GLY B 1 147 ? -21.625 22.188 -1.053 1 81.19 147 GLY B N 1
ATOM 3975 C CA . GLY B 1 147 ? -23.031 22.484 -0.76 1 81.19 147 GLY B CA 1
ATOM 3976 C C . GLY B 1 147 ? -23.906 21.25 -0.804 1 81.19 147 GLY B C 1
ATOM 3977 O O . GLY B 1 147 ? -25.109 21.328 -0.502 1 81.19 147 GLY B O 1
ATOM 3978 N N . ASP B 1 148 ? -23.297 20.125 -1.118 1 86.44 148 ASP B N 1
ATOM 3979 C CA . ASP B 1 148 ? -24.094 18.906 -1.302 1 86.44 148 ASP B CA 1
ATOM 3980 C C . ASP B 1 148 ? -23.422 17.719 -0.631 1 86.44 148 ASP B C 1
ATOM 3982 O O . ASP B 1 148 ? -23.188 16.688 -1.273 1 86.44 148 ASP B O 1
ATOM 3986 N N . VAL B 1 149 ? -23.156 17.875 0.636 1 88.12 149 VAL B N 1
ATOM 3987 C CA . VAL B 1 149 ? -22.578 16.766 1.384 1 88.12 149 VAL B CA 1
ATOM 3988 C C . VAL B 1 149 ? -23.688 15.797 1.828 1 88.12 149 VAL B C 1
ATOM 3990 O O . VAL B 1 149 ? -24.688 16.219 2.412 1 88.12 149 VAL B O 1
ATOM 3993 N N . THR B 1 150 ? -23.547 14.617 1.471 1 89.38 150 THR B N 1
ATOM 3994 C CA . THR B 1 150 ? -24.469 13.547 1.835 1 89.38 150 THR B CA 1
ATOM 3995 C C . THR B 1 150 ? -23.703 12.359 2.43 1 89.38 150 THR B C 1
ATOM 3997 O O . THR B 1 150 ? -22.469 12.391 2.533 1 89.38 150 THR B O 1
ATOM 4000 N N . GLU B 1 151 ? -24.438 11.352 2.781 1 89.62 151 GLU B N 1
ATOM 4001 C CA . GLU B 1 151 ? -23.797 10.164 3.332 1 89.62 151 GLU B CA 1
ATOM 4002 C C . GLU B 1 151 ? -22.922 9.477 2.291 1 89.62 151 GLU B C 1
ATOM 4004 O O . GLU B 1 151 ? -21.953 8.789 2.639 1 89.62 151 GLU B O 1
ATOM 4009 N N . SER B 1 152 ? -23.203 9.727 1.056 1 92.31 152 SER B N 1
ATOM 4010 C CA . SER B 1 152 ? -22.5 9.055 -0.027 1 92.31 152 SER B CA 1
ATOM 4011 C C . SER B 1 152 ? -21.094 9.633 -0.195 1 92.31 152 SER B C 1
ATOM 4013 O O . SER B 1 152 ? -20.188 8.938 -0.657 1 92.31 152 SER B O 1
ATOM 4015 N N . ASN B 1 153 ? -20.938 10.891 0.206 1 93.25 153 ASN B N 1
ATOM 4016 C CA . ASN B 1 153 ? -19.625 11.484 -0.038 1 93.25 153 ASN B CA 1
ATOM 4017 C C . ASN B 1 153 ? -19.016 12.031 1.247 1 93.25 153 ASN B C 1
ATOM 4019 O O . ASN B 1 153 ? -17.906 12.562 1.231 1 93.25 153 ASN B O 1
ATOM 4023 N N . ALA B 1 154 ? -19.656 11.875 2.375 1 92.19 154 ALA B N 1
ATOM 4024 C CA . ALA B 1 154 ? -19.234 12.461 3.643 1 92.19 154 ALA B CA 1
ATOM 4025 C C . ALA B 1 154 ? -17.859 11.938 4.062 1 92.19 154 ALA B C 1
ATOM 4027 O O . ALA B 1 154 ? -17.016 12.703 4.543 1 92.19 154 ALA B O 1
ATOM 4028 N N . LYS B 1 155 ? -17.625 10.648 3.926 1 94 155 LYS B N 1
ATOM 4029 C CA . LYS B 1 155 ? -16.328 10.07 4.266 1 94 155 LYS B CA 1
ATOM 4030 C C . LYS B 1 155 ? -15.211 10.68 3.426 1 94 155 LYS B C 1
ATOM 4032 O O . LYS B 1 155 ? -14.156 11.047 3.953 1 94 155 LYS B O 1
ATOM 4037 N N . ALA B 1 156 ? -15.547 10.773 2.133 1 95.44 156 ALA B N 1
ATOM 4038 C CA . ALA B 1 156 ? -14.555 11.336 1.217 1 95.44 156 ALA B CA 1
ATOM 4039 C C . ALA B 1 156 ? -14.281 12.797 1.531 1 95.44 156 ALA B C 1
ATOM 4041 O O . ALA B 1 156 ? -13.125 13.242 1.513 1 95.44 156 ALA B O 1
ATOM 4042 N N . MET B 1 157 ? -15.328 13.516 1.817 1 92.44 157 MET B N 1
ATOM 4043 C CA . MET B 1 157 ? -15.203 14.93 2.158 1 92.44 157 MET B CA 1
ATOM 4044 C C . MET B 1 157 ? -14.375 15.117 3.42 1 92.44 157 MET B C 1
ATOM 4046 O O . MET B 1 157 ? -13.508 15.992 3.477 1 92.44 157 MET B O 1
ATOM 4050 N N . PHE B 1 158 ? -14.617 14.281 4.324 1 92 158 PHE B N 1
ATOM 4051 C CA . PHE B 1 158 ? -13.891 14.328 5.586 1 92 158 PHE B CA 1
ATOM 4052 C C . PHE B 1 158 ? -12.414 14.023 5.363 1 92 158 PHE B C 1
ATOM 4054 O O . PHE B 1 158 ? -11.539 14.75 5.852 1 92 158 PHE B O 1
ATOM 4061 N N . ALA B 1 159 ? -12.125 12.953 4.711 1 95.31 159 ALA B N 1
ATOM 4062 C CA . ALA B 1 159 ? -10.742 12.555 4.457 1 95.31 159 ALA B CA 1
ATOM 4063 C C . ALA B 1 159 ? -9.984 13.633 3.689 1 95.31 159 ALA B C 1
ATOM 4065 O O . ALA B 1 159 ? -8.852 13.969 4.031 1 95.31 159 ALA B O 1
ATOM 4066 N N . PHE B 1 160 ? -10.656 14.141 2.727 1 95.62 160 PHE B N 1
ATOM 4067 C CA . PHE B 1 160 ? -10.008 15.164 1.918 1 95.62 160 PHE B CA 1
ATOM 4068 C C . PHE B 1 160 ? -9.727 16.422 2.748 1 95.62 160 PHE B C 1
ATOM 4070 O O . PHE B 1 160 ? -8.695 17.062 2.58 1 95.62 160 PHE B O 1
ATOM 4077 N N . ALA B 1 161 ? -10.586 16.766 3.533 1 91.06 161 ALA B N 1
ATOM 4078 C CA . ALA B 1 161 ? -10.383 17.922 4.41 1 91.06 161 ALA B CA 1
ATOM 4079 C C . ALA B 1 161 ? -9.102 17.766 5.227 1 91.06 161 ALA B C 1
ATOM 4081 O O . ALA B 1 161 ? -8.305 18.703 5.336 1 91.06 161 ALA B O 1
ATOM 4082 N N . GLY B 1 162 ? -8.945 16.578 5.789 1 92.5 162 GLY B N 1
ATOM 4083 C CA . GLY B 1 162 ? -7.715 16.312 6.516 1 92.5 162 GLY B CA 1
ATOM 4084 C C . GLY B 1 162 ? -6.477 16.391 5.641 1 92.5 162 GLY B C 1
ATOM 4085 O O . GLY B 1 162 ? -5.453 16.938 6.055 1 92.5 162 GLY B O 1
ATOM 4086 N N . ILE B 1 163 ? -6.578 15.883 4.453 1 96.06 163 ILE B N 1
ATOM 4087 C CA . ILE B 1 163 ? -5.453 15.859 3.521 1 96.06 163 ILE B CA 1
ATOM 4088 C C . ILE B 1 163 ? -5.078 17.281 3.127 1 96.06 163 ILE B C 1
ATOM 4090 O O . ILE B 1 163 ? -3.893 17.625 3.064 1 96.06 163 ILE B O 1
ATOM 4094 N N . VAL B 1 164 ? -6.055 18.125 2.898 1 93.62 164 VAL B N 1
ATOM 4095 C CA . VAL B 1 164 ? -5.812 19.484 2.461 1 93.62 164 VAL B CA 1
ATOM 4096 C C . VAL B 1 164 ? -5.109 20.266 3.568 1 93.62 164 VAL B C 1
ATOM 4098 O O . VAL B 1 164 ? -4.238 21.094 3.295 1 93.62 164 VAL B O 1
ATOM 4101 N N . VAL B 1 165 ? -5.465 20.016 4.746 1 92.69 165 VAL B N 1
ATOM 4102 C CA . VAL B 1 165 ? -4.832 20.688 5.879 1 92.69 165 VAL B CA 1
ATOM 4103 C C . VAL B 1 165 ? -3.348 20.344 5.922 1 92.69 165 VAL B C 1
ATOM 4105 O O . VAL B 1 165 ? -2.494 21.219 6.016 1 92.69 165 VAL B O 1
ATOM 4108 N N . ILE B 1 166 ? -3.006 19.094 5.844 1 94.88 166 ILE B N 1
ATOM 4109 C CA . ILE B 1 166 ? -1.615 18.656 5.879 1 94.88 166 ILE B CA 1
ATOM 4110 C C . ILE B 1 166 ? -0.863 19.219 4.68 1 94.88 166 ILE B C 1
ATOM 4112 O O . ILE B 1 166 ? 0.276 19.672 4.812 1 94.88 166 ILE B O 1
ATOM 4116 N N . TYR B 1 167 ? -1.558 19.156 3.59 1 94.94 167 TYR B N 1
ATOM 4117 C CA . TYR B 1 167 ? -0.968 19.703 2.377 1 94.94 167 TYR B CA 1
ATOM 4118 C C . TYR B 1 167 ? -0.578 21.172 2.578 1 94.94 167 TYR B C 1
ATOM 4120 O O . TYR B 1 167 ? 0.512 21.594 2.182 1 94.94 167 TYR B O 1
ATOM 4128 N N . THR B 1 168 ? -1.406 21.922 3.141 1 91.75 168 THR B N 1
ATOM 4129 C CA . THR B 1 168 ? -1.182 23.359 3.332 1 91.75 168 THR B CA 1
ATOM 4130 C C . THR B 1 168 ? -0.047 23.594 4.324 1 91.75 168 THR B C 1
ATOM 4132 O O . THR B 1 168 ? 0.732 24.531 4.164 1 91.75 168 THR B O 1
ATOM 4135 N N . PHE B 1 169 ? 0.044 22.781 5.359 1 92.19 169 PHE B N 1
ATOM 4136 C CA . PHE B 1 169 ? 1.17 22.891 6.281 1 92.19 169 PHE B CA 1
ATOM 4137 C C . PHE B 1 169 ? 2.482 22.594 5.566 1 92.19 169 PHE B C 1
ATOM 4139 O O . PHE B 1 169 ? 3.51 23.203 5.867 1 92.19 169 PHE B O 1
ATOM 4146 N N . ALA B 1 170 ? 2.4 21.672 4.648 1 93.56 170 ALA B N 1
ATOM 4147 C CA . ALA B 1 170 ? 3.623 21.125 4.066 1 93.56 170 ALA B CA 1
ATOM 4148 C C . ALA B 1 170 ? 4.078 21.953 2.867 1 93.56 170 ALA B C 1
ATOM 4150 O O . ALA B 1 170 ? 5.242 21.906 2.469 1 93.56 170 ALA B O 1
ATOM 4151 N N . PHE B 1 171 ? 3.168 22.656 2.281 1 90.12 171 PHE B N 1
ATOM 4152 C CA . PHE B 1 171 ? 3.488 23.391 1.064 1 90.12 171 PHE B CA 1
ATOM 4153 C C . PHE B 1 171 ? 4.539 24.453 1.338 1 90.12 171 PHE B C 1
ATOM 4155 O O . PHE B 1 171 ? 4.473 25.156 2.352 1 90.12 171 PHE B O 1
ATOM 4162 N N . PRO B 1 172 ? 5.496 24.5 0.444 1 80.62 172 PRO B N 1
ATOM 4163 C CA . PRO B 1 172 ? 6.578 25.453 0.663 1 80.62 172 PRO B CA 1
ATOM 4164 C C . PRO B 1 172 ? 6.09 26.906 0.632 1 80.62 172 PRO B C 1
ATOM 4166 O O . PRO B 1 172 ? 5.273 27.266 -0.22 1 80.62 172 PRO B O 1
ATOM 4169 N N . HIS B 1 173 ? 6.41 27.594 1.685 1 72.69 173 HIS B N 1
ATOM 4170 C CA . HIS B 1 173 ? 6.086 29.016 1.785 1 72.69 173 HIS B CA 1
ATOM 4171 C C . HIS B 1 173 ? 7.328 29.875 1.58 1 72.69 173 HIS B C 1
ATOM 4173 O O . HIS B 1 173 ? 8.391 29.578 2.117 1 72.69 173 HIS B O 1
ATOM 4179 N N . THR B 1 174 ? 7.398 30.484 0.446 1 60.91 174 THR B N 1
ATOM 4180 C CA . THR B 1 174 ? 8.547 31.344 0.216 1 60.91 174 THR B CA 1
ATOM 4181 C C . THR B 1 174 ? 8.609 32.438 1.271 1 60.91 174 THR B C 1
ATOM 4183 O O . THR B 1 174 ? 7.684 33.25 1.399 1 60.91 174 THR B O 1
ATOM 4186 N N . PRO B 1 175 ? 9.539 32.25 2.115 1 58.53 175 PRO B N 1
ATOM 4187 C CA . PRO B 1 175 ? 9.664 33.312 3.117 1 58.53 175 PRO B CA 1
ATOM 4188 C C . PRO B 1 175 ? 9.984 34.688 2.496 1 58.53 175 PRO B C 1
ATOM 4190 O O . PRO B 1 175 ? 10.773 34.781 1.554 1 58.53 175 PRO B O 1
ATOM 4193 N N . ASP B 1 176 ? 8.992 35.531 2.48 1 62.28 176 ASP B N 1
ATOM 4194 C CA . ASP B 1 176 ? 9.484 36.906 2.311 1 62.28 176 ASP B CA 1
ATOM 4195 C C . ASP B 1 176 ? 10.344 37.312 3.496 1 62.28 176 ASP B C 1
ATOM 4197 O O . ASP B 1 176 ? 9.82 37.688 4.551 1 62.28 176 ASP B O 1
ATOM 4201 N N . VAL B 1 177 ? 11.562 36.938 3.486 1 62.12 177 VAL B N 1
ATOM 4202 C CA . VAL B 1 177 ? 12.516 37.125 4.574 1 62.12 177 VAL B CA 1
ATOM 4203 C C . VAL B 1 177 ? 12.398 38.562 5.109 1 62.12 177 VAL B C 1
ATOM 4205 O O . VAL B 1 177 ? 12.586 38.812 6.305 1 62.12 177 VAL B O 1
ATOM 4208 N N . GLN B 1 178 ? 11.812 39.344 4.359 1 68 178 GLN B N 1
ATOM 4209 C CA . GLN B 1 178 ? 11.922 40.75 4.762 1 68 178 GLN B CA 1
ATOM 4210 C C . GLN B 1 178 ? 10.727 41.156 5.617 1 68 178 GLN B C 1
ATOM 4212 O O . GLN B 1 178 ? 10.812 42.125 6.371 1 68 178 GLN B O 1
ATOM 4217 N N . ASP B 1 179 ? 9.711 40.312 5.594 1 84.94 179 ASP B N 1
ATOM 4218 C CA . ASP B 1 179 ? 8.539 40.75 6.359 1 84.94 179 ASP B CA 1
ATOM 4219 C C . ASP B 1 179 ? 8.109 39.688 7.355 1 84.94 179 ASP B C 1
ATOM 4221 O O . ASP B 1 179 ? 7.512 38.688 6.969 1 84.94 179 ASP B O 1
ATOM 4225 N N . PRO B 1 180 ? 8.352 39.906 8.617 1 86.81 180 PRO B N 1
ATOM 4226 C CA . PRO B 1 180 ? 7.988 38.938 9.641 1 86.81 180 PRO B CA 1
ATOM 4227 C C . PRO B 1 180 ? 6.492 38.625 9.672 1 86.81 180 PRO B C 1
ATOM 4229 O O . PRO B 1 180 ? 6.078 37.562 10.102 1 86.81 180 PRO B O 1
ATOM 4232 N N . TRP B 1 181 ? 5.695 39.531 9.148 1 90.62 181 TRP B N 1
ATOM 4233 C CA . TRP B 1 181 ? 4.25 39.344 9.203 1 90.62 181 TRP B CA 1
ATOM 4234 C C . TRP B 1 181 ? 3.801 38.312 8.188 1 90.62 181 TRP B C 1
ATOM 4236 O O . TRP B 1 181 ? 2.736 37.688 8.336 1 90.62 181 TRP B O 1
ATOM 4246 N N . SER B 1 182 ? 4.613 38.094 7.195 1 87.81 182 SER B N 1
ATOM 4247 C CA . SER B 1 182 ? 4.246 37.156 6.152 1 87.81 182 SER B CA 1
ATOM 4248 C C . SER B 1 182 ? 4.062 35.75 6.723 1 87.81 182 SER B C 1
ATOM 4250 O O . SER B 1 182 ? 3.098 35.062 6.387 1 87.81 182 SER B O 1
ATOM 4252 N N . CYS B 1 183 ? 4.965 35.344 7.57 1 88.62 183 CYS B N 1
ATOM 4253 C CA . CYS B 1 183 ? 4.898 34.031 8.18 1 88.62 183 CYS B CA 1
ATOM 4254 C C . CYS B 1 183 ? 3.684 33.906 9.094 1 88.62 183 CYS B C 1
ATOM 4256 O O . CYS B 1 183 ? 3.018 32.875 9.109 1 88.62 183 CYS B O 1
ATOM 4258 N N . ILE B 1 184 ? 3.424 34.938 9.812 1 92.31 184 ILE B N 1
ATOM 4259 C CA . ILE B 1 184 ? 2.297 34.938 10.734 1 92.31 184 ILE B CA 1
ATOM 4260 C C . ILE B 1 184 ? 0.987 34.875 9.953 1 92.31 184 ILE B C 1
ATOM 4262 O O . ILE B 1 184 ? 0.093 34.094 10.305 1 92.31 184 ILE B O 1
ATOM 4266 N N . ASP B 1 185 ? 0.957 35.625 8.898 1 90.38 185 ASP B N 1
ATOM 4267 C CA . ASP B 1 185 ? -0.242 35.625 8.062 1 90.38 185 ASP B CA 1
ATOM 4268 C C . ASP B 1 185 ? -0.476 34.281 7.43 1 90.38 185 ASP B C 1
ATOM 4270 O O . ASP B 1 185 ? -1.615 33.812 7.336 1 90.38 185 ASP B O 1
ATOM 4274 N N . ASP B 1 186 ? 0.581 33.656 6.992 1 88.06 186 ASP B N 1
ATOM 4275 C CA . ASP B 1 186 ? 0.484 32.344 6.402 1 88.06 186 ASP B CA 1
ATOM 4276 C C . ASP B 1 186 ? -0.061 31.312 7.41 1 88.06 186 ASP B C 1
ATOM 4278 O O . ASP B 1 186 ? -0.939 30.516 7.082 1 88.06 186 ASP B O 1
ATOM 4282 N N . LEU B 1 187 ? 0.488 31.312 8.578 1 92 187 LEU B N 1
ATOM 4283 C CA . LEU B 1 187 ? 0.045 30.375 9.594 1 92 187 LEU B CA 1
ATOM 4284 C C . LEU B 1 187 ? -1.402 30.641 9.992 1 92 187 LEU B C 1
ATOM 4286 O O . LEU B 1 187 ? -2.16 29.703 10.258 1 92 187 LEU B O 1
ATOM 4290 N N . TYR B 1 188 ? -1.712 31.938 10.086 1 92.88 188 TYR B N 1
ATOM 4291 C CA . TYR B 1 188 ? -3.098 32.312 10.344 1 92.88 188 TYR B CA 1
ATOM 4292 C C . TYR B 1 188 ? -4.035 31.688 9.32 1 92.88 188 TYR B C 1
ATOM 4294 O O . TYR B 1 188 ? -5.074 31.125 9.68 1 92.88 188 TYR B O 1
ATOM 4302 N N . GLN B 1 189 ? -3.635 31.781 8.102 1 89.44 189 GLN B N 1
ATOM 4303 C CA . GLN B 1 189 ? -4.453 31.203 7.031 1 89.44 189 GLN B CA 1
ATOM 4304 C C . GLN B 1 189 ? -4.586 29.688 7.188 1 89.44 189 GLN B C 1
ATOM 4306 O O . GLN B 1 189 ? -5.648 29.125 6.922 1 89.44 189 GLN B O 1
ATOM 4311 N N . VAL B 1 190 ? -3.57 29.047 7.559 1 91.19 190 VAL B N 1
ATOM 4312 C CA . VAL B 1 190 ? -3.588 27.609 7.777 1 91.19 190 VAL B CA 1
ATOM 4313 C C . VAL B 1 190 ? -4.566 27.266 8.898 1 91.19 190 VAL B C 1
ATOM 4315 O O . VAL B 1 190 ? -5.32 26.297 8.805 1 91.19 190 VAL B O 1
ATOM 4318 N N . LEU B 1 191 ? -4.555 28.047 9.969 1 93.69 191 LEU B N 1
ATOM 4319 C CA . LEU B 1 191 ? -5.465 27.828 11.086 1 93.69 191 LEU B CA 1
ATOM 4320 C C . LEU B 1 191 ? -6.914 28.016 10.648 1 93.69 191 LEU B C 1
ATOM 4322 O O . LEU B 1 191 ? -7.789 27.234 11.031 1 93.69 191 LEU B O 1
ATOM 4326 N N . VAL B 1 192 ? -7.102 29.047 9.852 1 91.5 192 VAL B N 1
ATOM 4327 C CA . VAL B 1 192 ? -8.438 29.328 9.344 1 91.5 192 VAL B CA 1
ATOM 4328 C C . VAL B 1 192 ? -8.922 28.141 8.508 1 91.5 192 VAL B C 1
ATOM 4330 O O . VAL B 1 192 ? -10.055 27.688 8.656 1 91.5 192 VAL B O 1
ATOM 4333 N N . LEU B 1 193 ? -8.086 27.641 7.684 1 88.25 193 LEU B N 1
ATOM 4334 C CA . LEU B 1 193 ? -8.414 26.5 6.832 1 88.25 193 LEU B CA 1
ATOM 4335 C C . LEU B 1 193 ? -8.727 25.266 7.672 1 88.25 193 LEU B C 1
ATOM 4337 O O . LEU B 1 193 ? -9.695 24.562 7.406 1 88.25 193 LEU B O 1
ATOM 4341 N N . THR B 1 194 ? -7.906 25.016 8.586 1 90.62 194 THR B N 1
ATOM 4342 C CA . THR B 1 194 ? -8.078 23.859 9.453 1 90.62 194 THR B CA 1
ATOM 4343 C C . THR B 1 194 ? -9.438 23.891 10.148 1 90.62 194 THR B C 1
ATOM 4345 O O . THR B 1 194 ? -10.133 22.875 10.211 1 90.62 194 THR B O 1
ATOM 4348 N N . ARG B 1 195 ? -9.781 25.016 10.625 1 88.44 195 ARG B N 1
ATOM 4349 C CA . ARG B 1 195 ? -11.07 25.188 11.289 1 88.44 195 ARG B CA 1
ATOM 4350 C C . ARG B 1 195 ? -12.219 25.062 10.297 1 88.44 195 ARG B C 1
ATOM 4352 O O . ARG B 1 195 ? -13.266 24.484 10.617 1 88.44 195 ARG B O 1
ATOM 4359 N N . GLY B 1 196 ? -12.07 25.594 9.102 1 80.12 196 GLY B N 1
ATOM 4360 C CA . GLY B 1 196 ? -13.086 25.578 8.062 1 80.12 196 GLY B CA 1
ATOM 4361 C C . GLY B 1 196 ? -13.43 24.188 7.59 1 80.12 196 GLY B C 1
ATOM 4362 O O . GLY B 1 196 ? -14.609 23.844 7.41 1 80.12 196 GLY B O 1
ATOM 4363 N N . VAL B 1 197 ? -12.445 23.406 7.41 1 76.94 197 VAL B N 1
ATOM 4364 C CA . VAL B 1 197 ? -12.664 22.078 6.859 1 76.94 197 VAL B CA 1
ATOM 4365 C C . VAL B 1 197 ? -13.414 21.203 7.871 1 76.94 197 VAL B C 1
ATOM 4367 O O . VAL B 1 197 ? -14.18 20.328 7.492 1 76.94 197 VAL B O 1
ATOM 4370 N N . GLN B 1 198 ? -13.227 21.5 9.078 1 73.62 198 GLN B N 1
ATOM 4371 C CA . GLN B 1 198 ? -13.977 20.766 10.094 1 73.62 198 GLN B CA 1
ATOM 4372 C C . GLN B 1 198 ? -15.461 21.094 10.023 1 73.62 198 GLN B C 1
ATOM 4374 O O . GLN B 1 198 ? -16.312 20.25 10.328 1 73.62 198 GLN B O 1
ATOM 4379 N N . GLN B 1 199 ? -15.688 22.281 9.594 1 74.31 199 GLN B N 1
ATOM 4380 C CA . GLN B 1 199 ? -17.078 22.719 9.492 1 74.31 199 GLN B CA 1
ATOM 4381 C C . GLN B 1 199 ? -17.797 22.016 8.352 1 74.31 199 GLN B C 1
ATOM 4383 O O . GLN B 1 199 ? -19.016 21.859 8.391 1 74.31 199 GLN B O 1
ATOM 4388 N N . VAL B 1 200 ? -17.047 21.578 7.395 1 71.62 200 VAL B N 1
ATOM 4389 C CA . VAL B 1 200 ? -17.609 20.875 6.242 1 71.62 200 VAL B CA 1
ATOM 4390 C C . VAL B 1 200 ? -18.328 19.609 6.707 1 71.62 200 VAL B C 1
ATOM 4392 O O . VAL B 1 200 ? -19.375 19.25 6.148 1 71.62 200 VAL B O 1
ATOM 4395 N N . ILE B 1 201 ? -17.828 19.062 7.789 1 70.56 201 ILE B N 1
ATOM 4396 C CA . ILE B 1 201 ? -18.406 17.797 8.219 1 70.56 201 ILE B CA 1
ATOM 4397 C C . ILE B 1 201 ? -19.516 18.047 9.234 1 70.56 201 ILE B C 1
ATOM 4399 O O . ILE B 1 201 ? -20.391 17.203 9.453 1 70.56 201 ILE B O 1
ATOM 4403 N N . HIS B 1 202 ? -19.453 19.156 9.773 1 72.31 202 HIS B N 1
ATOM 4404 C CA . HIS B 1 202 ? -20.422 19.438 10.844 1 72.31 202 HIS B CA 1
ATOM 4405 C C . HIS B 1 202 ? -21.594 20.25 10.32 1 72.31 202 HIS B C 1
ATOM 4407 O O . HIS B 1 202 ? -22.672 20.234 10.922 1 72.31 202 HIS B O 1
ATOM 4413 N N . SER B 1 203 ? -21.5 20.953 9.297 1 66.81 203 SER B N 1
ATOM 4414 C CA . SER B 1 203 ? -22.562 21.828 8.797 1 66.81 203 SER B CA 1
ATOM 4415 C C . SER B 1 203 ? -22.781 21.625 7.305 1 66.81 203 SER B C 1
ATOM 4417 O O . SER B 1 203 ? -21.828 21.484 6.543 1 66.81 203 SER B O 1
ATOM 4419 N N . PRO B 1 204 ? -23.875 21.672 6.84 1 63.94 204 PRO B N 1
ATOM 4420 C CA . PRO B 1 204 ? -25.141 21.969 7.52 1 63.94 204 PRO B CA 1
ATOM 4421 C C . PRO B 1 204 ? -25.688 20.797 8.305 1 63.94 204 PRO B C 1
ATOM 4423 O O . PRO B 1 204 ? -26.531 20.969 9.188 1 63.94 204 PRO B O 1
ATOM 4426 N N . ARG B 1 205 ? -25.359 19.656 7.797 1 76.75 205 ARG B N 1
ATOM 4427 C CA . ARG B 1 205 ? -25.719 18.438 8.523 1 76.75 205 ARG B CA 1
ATOM 4428 C C . ARG B 1 205 ? -24.516 17.859 9.258 1 76.75 205 ARG B C 1
ATOM 4430 O O . ARG B 1 205 ? -23.391 17.938 8.773 1 76.75 205 ARG B O 1
ATOM 4437 N N . ASN B 1 206 ? -24.859 17.516 10.461 1 81.06 206 ASN B N 1
ATOM 4438 C CA . ASN B 1 206 ? -23.797 16.922 11.273 1 81.06 206 ASN B CA 1
ATOM 4439 C C . ASN B 1 206 ? -23.609 15.445 10.953 1 81.06 206 ASN B C 1
ATOM 4441 O O . ASN B 1 206 ? -24.484 14.625 11.242 1 81.06 206 ASN B O 1
ATOM 4445 N N . PHE B 1 207 ? -22.5 15.18 10.352 1 83.19 207 PHE B N 1
ATOM 4446 C CA . PHE B 1 207 ? -22.234 13.805 9.922 1 83.19 207 PHE B CA 1
ATOM 4447 C C . PHE B 1 207 ? -21.328 13.094 10.914 1 83.19 207 PHE B C 1
ATOM 4449 O O . PHE B 1 207 ? -20.812 12.016 10.617 1 83.19 207 PHE B O 1
ATOM 4456 N N . THR B 1 208 ? -21.188 13.656 12.031 1 84.25 208 THR B N 1
ATOM 4457 C CA . THR B 1 208 ? -20.266 13.102 13.016 1 84.25 208 THR B CA 1
ATOM 4458 C C . THR B 1 208 ? -20.703 11.695 13.422 1 84.25 208 THR B C 1
ATOM 4460 O O . THR B 1 208 ? -19.891 10.773 13.484 1 84.25 208 THR B O 1
ATOM 4463 N N . ASP B 1 209 ? -21.938 11.562 13.586 1 87.62 209 ASP B N 1
ATOM 4464 C CA . ASP B 1 209 ? -22.453 10.25 13.992 1 87.62 209 ASP B CA 1
ATOM 4465 C C . ASP B 1 209 ? -22.312 9.234 12.867 1 87.62 209 ASP B C 1
ATOM 4467 O O . ASP B 1 209 ? -21.938 8.078 13.109 1 87.62 209 ASP B O 1
ATOM 4471 N N . PHE B 1 210 ? -22.672 9.68 11.703 1 91.12 210 PHE B N 1
ATOM 4472 C CA . PHE B 1 210 ? -22.531 8.805 10.547 1 91.12 210 PHE B CA 1
ATOM 4473 C C . PHE B 1 210 ? -21.094 8.336 10.391 1 91.12 210 PHE B C 1
ATOM 4475 O O . PHE B 1 210 ? -20.828 7.152 10.172 1 91.12 210 PHE B O 1
ATOM 4482 N N . LEU B 1 211 ? -20.125 9.234 10.562 1 91.31 211 LEU B N 1
ATOM 4483 C CA . LEU B 1 211 ? -18.719 8.922 10.422 1 91.31 211 LEU B CA 1
ATOM 4484 C C . LEU B 1 211 ? -18.25 8.008 11.555 1 91.31 211 LEU B C 1
ATOM 4486 O O . LEU B 1 211 ? -17.469 7.086 11.328 1 91.31 211 LEU B O 1
ATOM 4490 N N . ARG B 1 212 ? -18.766 8.266 12.734 1 90.06 212 ARG B N 1
ATOM 4491 C CA . ARG B 1 212 ? -18.391 7.473 13.898 1 90.06 212 ARG B CA 1
ATOM 4492 C C . ARG B 1 212 ? -18.844 6.023 13.742 1 90.06 212 ARG B C 1
ATOM 4494 O O . ARG B 1 212 ? -18.141 5.102 14.188 1 90.06 212 ARG B O 1
ATOM 4501 N N . ASP B 1 213 ? -19.875 5.879 13.117 1 92.75 213 ASP B N 1
ATOM 4502 C CA . ASP B 1 213 ? -20.438 4.543 12.945 1 92.75 213 ASP B CA 1
ATOM 4503 C C . ASP B 1 213 ? -19.891 3.865 11.695 1 92.75 213 ASP B C 1
ATOM 4505 O O . ASP B 1 213 ? -20.156 2.684 11.461 1 92.75 213 ASP B O 1
ATOM 4509 N N . SER B 1 214 ? -19.156 4.551 10.961 1 93.69 214 SER B N 1
ATOM 4510 C CA . SER B 1 214 ? -18.594 4.016 9.727 1 93.69 214 SER B CA 1
ATOM 4511 C C . SER B 1 214 ? -17.203 3.453 9.953 1 93.69 214 SER B C 1
ATOM 4513 O O . SER B 1 214 ? -16.734 3.359 11.086 1 93.69 214 SER B O 1
ATOM 4515 N N . SER B 1 215 ? -16.547 3.021 8.867 1 94 215 SER B N 1
ATOM 4516 C CA . SER B 1 215 ? -15.18 2.506 8.906 1 94 215 SER B CA 1
ATOM 4517 C C . SER B 1 215 ? -14.188 3.59 9.312 1 94 215 SER B C 1
ATOM 4519 O O . SER B 1 215 ? -13.039 3.293 9.656 1 94 215 SER B O 1
ATOM 4521 N N . PHE B 1 216 ? -14.633 4.836 9.391 1 93.38 216 PHE B N 1
ATOM 4522 C CA . PHE B 1 216 ? -13.758 5.945 9.742 1 93.38 216 PHE B CA 1
ATOM 4523 C C . PHE B 1 216 ? -13.836 6.238 11.234 1 93.38 216 PHE B C 1
ATOM 4525 O O . PHE B 1 216 ? -13.102 7.094 11.742 1 93.38 216 PHE B O 1
ATOM 4532 N N . GLY B 1 217 ? -14.633 5.531 11.945 1 91.81 217 GLY B N 1
ATOM 4533 C CA . GLY B 1 217 ? -14.906 5.754 13.359 1 91.81 217 GLY B CA 1
ATOM 4534 C C . GLY B 1 217 ? -13.656 5.902 14.195 1 91.81 217 GLY B C 1
ATOM 4535 O O . GLY B 1 217 ? -13.516 6.863 14.961 1 91.81 217 GLY B O 1
ATOM 4536 N N . PRO B 1 218 ? -12.734 5.031 14.039 1 91.5 218 PRO B N 1
ATOM 4537 C CA . PRO B 1 218 ? -11.523 5.078 14.852 1 91.5 218 PRO B CA 1
ATOM 4538 C C . PRO B 1 218 ? -10.75 6.387 14.688 1 91.5 218 PRO B C 1
ATOM 4540 O O . PRO B 1 218 ? -10.047 6.816 15.602 1 91.5 218 PRO B O 1
ATOM 4543 N N . ILE B 1 219 ? -10.875 7.055 13.555 1 89.75 219 ILE B N 1
ATOM 4544 C CA . ILE B 1 219 ? -10.18 8.32 13.32 1 89.75 219 ILE B CA 1
ATOM 4545 C C . ILE B 1 219 ? -10.727 9.391 14.258 1 89.75 219 ILE B C 1
ATOM 4547 O O . ILE B 1 219 ? -9.984 10.258 14.719 1 89.75 219 ILE B O 1
ATOM 4551 N N . LEU B 1 220 ? -12.023 9.258 14.602 1 85.5 220 LEU B N 1
ATOM 4552 C CA . LEU B 1 220 ? -12.703 10.281 15.391 1 85.5 220 LEU B CA 1
ATOM 4553 C C . LEU B 1 220 ? -12.57 9.984 16.875 1 85.5 220 LEU B C 1
ATOM 4555 O O . LEU B 1 220 ? -12.828 10.859 17.719 1 85.5 220 LEU B O 1
ATOM 4559 N N . ARG B 1 221 ? -12.188 8.719 17.125 1 80.56 221 ARG B N 1
ATOM 4560 C CA . ARG B 1 221 ? -12.062 8.336 18.531 1 80.56 221 ARG B CA 1
ATOM 4561 C C . ARG B 1 221 ? -10.68 8.672 19.078 1 80.56 221 ARG B C 1
ATOM 4563 O O . ARG B 1 221 ? -9.68 8.117 18.625 1 80.56 221 ARG B O 1
ATOM 4570 N N . THR B 1 222 ? -10.555 9.867 19.625 1 73.19 222 THR B N 1
ATOM 4571 C CA . THR B 1 222 ? -9.266 10.242 20.203 1 73.19 222 THR B CA 1
ATOM 4572 C C . THR B 1 222 ? -9.242 9.953 21.703 1 73.19 222 THR B C 1
ATOM 4574 O O . THR B 1 222 ? -10.148 10.359 22.438 1 73.19 222 THR B O 1
ATOM 4577 N N . ASP B 1 223 ? -8.406 8.977 22 1 66 223 ASP B N 1
ATOM 4578 C CA . ASP B 1 223 ? -8.273 8.711 23.422 1 66 223 ASP B CA 1
ATOM 4579 C C . ASP B 1 223 ? -7.562 9.859 24.141 1 66 223 ASP B C 1
ATOM 4581 O O . ASP B 1 223 ? -6.551 10.367 23.641 1 66 223 ASP B O 1
ATOM 4585 N N . GLU B 1 224 ? -8.258 10.32 25.078 1 68.88 224 GLU B N 1
ATOM 4586 C CA . GLU B 1 224 ? -7.664 11.367 25.891 1 68.88 224 GLU B CA 1
ATOM 4587 C C . GLU B 1 224 ? -6.582 10.805 26.812 1 68.88 224 GLU B C 1
ATOM 4589 O O . GLU B 1 224 ? -6.797 9.789 27.484 1 68.88 224 GLU B O 1
ATOM 4594 N N . VAL B 1 225 ? -5.43 11.242 26.453 1 71.81 225 VAL B N 1
ATOM 4595 C CA . VAL B 1 225 ? -4.34 10.836 27.344 1 71.81 225 VAL B CA 1
ATOM 4596 C C . VAL B 1 225 ? -3.904 12.016 28.203 1 71.81 225 VAL B C 1
ATOM 4598 O O . VAL B 1 225 ? -3.852 13.156 27.719 1 71.81 225 VAL B O 1
ATOM 4601 N N . GLU B 1 226 ? -3.967 11.82 29.422 1 76.81 226 GLU B N 1
ATOM 4602 C CA . GLU B 1 226 ? -3.443 12.852 30.312 1 76.81 226 GLU B CA 1
ATOM 4603 C C . GLU B 1 226 ? -2.111 12.43 30.922 1 76.81 226 GLU B C 1
ATOM 4605 O O . GLU B 1 226 ? -1.999 11.336 31.484 1 76.81 226 GLU B O 1
ATOM 4610 N N . SER B 1 227 ? -1.151 13.266 30.594 1 82.56 227 SER B N 1
ATOM 4611 C CA . SER B 1 227 ? 0.159 13.055 31.203 1 82.56 227 SER B CA 1
ATOM 4612 C C . SER B 1 227 ? 0.645 14.305 31.922 1 82.56 227 SER B C 1
ATOM 4614 O O . SER B 1 227 ? 0.25 15.422 31.578 1 82.56 227 SER B O 1
ATOM 4616 N N . PRO B 1 228 ? 1.468 14.031 32.875 1 89.5 228 PRO B N 1
ATOM 4617 C CA . PRO B 1 228 ? 2.043 15.195 33.562 1 89.5 228 PRO B CA 1
ATOM 4618 C C . PRO B 1 228 ? 2.943 16.031 32.656 1 89.5 228 PRO B C 1
ATOM 4620 O O . PRO B 1 228 ? 3.672 15.469 31.828 1 89.5 228 PRO B O 1
ATOM 4623 N N . ILE B 1 229 ? 2.779 17.297 32.812 1 93.12 229 ILE B N 1
ATOM 4624 C CA . ILE B 1 229 ? 3.582 18.266 32.094 1 93.12 229 ILE B CA 1
ATOM 4625 C C . ILE B 1 229 ? 4.812 18.656 32.906 1 93.12 229 ILE B C 1
ATOM 4627 O O . ILE B 1 229 ? 4.715 18.859 34.125 1 93.12 229 ILE B O 1
ATOM 4631 N N . PRO B 1 230 ? 5.941 18.672 32.344 1 95.25 230 PRO B N 1
ATOM 4632 C CA . PRO B 1 230 ? 7.148 19.062 33.062 1 95.25 230 PRO B CA 1
ATOM 4633 C C . PRO B 1 230 ? 7.031 20.438 33.719 1 95.25 230 PRO B C 1
ATOM 4635 O O . PRO B 1 230 ? 6.27 21.281 33.25 1 95.25 230 PRO B O 1
ATOM 4638 N N . GLU B 1 231 ? 7.855 20.703 34.688 1 95.62 231 GLU B N 1
ATOM 4639 C CA . GLU B 1 231 ? 7.797 21.891 35.5 1 95.62 231 GLU B CA 1
ATOM 4640 C C . GLU B 1 231 ? 8.039 23.156 34.656 1 95.62 231 GLU B C 1
ATOM 4642 O O . GLU B 1 231 ? 7.41 24.188 34.906 1 95.62 231 GLU B O 1
ATOM 4647 N N . HIS B 1 232 ? 8.93 23.125 33.812 1 94.19 232 HIS B N 1
ATOM 4648 C CA . HIS B 1 232 ? 9.25 24.297 33.031 1 94.19 232 HIS B CA 1
ATOM 4649 C C . HIS B 1 232 ? 8.086 24.719 32.125 1 94.19 232 HIS B C 1
ATOM 4651 O O . HIS B 1 232 ? 7.836 25.906 31.938 1 94.19 232 HIS B O 1
ATOM 4657 N N . ALA B 1 233 ? 7.387 23.781 31.641 1 96.56 233 ALA B N 1
ATOM 4658 C CA . ALA B 1 233 ? 6.203 24.078 30.828 1 96.56 233 ALA B CA 1
ATOM 4659 C C . ALA B 1 233 ? 5.055 24.578 31.703 1 96.56 233 ALA B C 1
ATOM 4661 O O . ALA B 1 233 ? 4.289 25.453 31.297 1 96.56 233 ALA B O 1
ATOM 4662 N N . VAL B 1 234 ? 4.957 24.031 32.906 1 96.94 234 VAL B N 1
ATOM 4663 C CA . VAL B 1 234 ? 3.945 24.484 33.844 1 96.94 234 VAL B CA 1
ATOM 4664 C C . VAL B 1 234 ? 4.207 25.953 34.219 1 96.94 234 VAL B C 1
ATOM 4666 O O . VAL B 1 234 ? 3.27 26.75 34.312 1 96.94 234 VAL B O 1
ATOM 4669 N N . ALA B 1 235 ? 5.449 26.25 34.438 1 97.38 235 ALA B N 1
ATOM 4670 C CA . ALA B 1 235 ? 5.836 27.625 34.781 1 97.38 235 ALA B CA 1
ATOM 4671 C C . ALA B 1 235 ? 5.469 28.578 33.625 1 97.38 235 ALA B C 1
ATOM 4673 O O . ALA B 1 235 ? 5 29.688 33.875 1 97.38 235 ALA B O 1
ATOM 4674 N N . MET B 1 236 ? 5.734 28.156 32.469 1 97.56 236 MET B N 1
ATOM 4675 C CA . MET B 1 236 ? 5.383 28.953 31.312 1 97.56 236 MET B CA 1
ATOM 4676 C C . MET B 1 236 ? 3.875 29.172 31.234 1 97.56 236 MET B C 1
ATOM 4678 O O . MET B 1 236 ? 3.416 30.281 31 1 97.56 236 MET B O 1
ATOM 4682 N N . LEU B 1 237 ? 3.096 28.172 31.438 1 98.19 237 LEU B N 1
ATOM 4683 C CA . LEU B 1 237 ? 1.64 28.281 31.422 1 98.19 237 LEU B CA 1
ATOM 4684 C C . LEU B 1 237 ? 1.145 29.234 32.5 1 98.19 237 LEU B C 1
ATOM 4686 O O . LEU B 1 237 ? 0.221 30.016 32.25 1 98.19 237 LEU B O 1
ATOM 4690 N N . LYS B 1 238 ? 1.759 29.156 33.625 1 98.06 238 LYS B N 1
ATOM 4691 C CA . LYS B 1 238 ? 1.423 30.078 34.719 1 98.06 238 LYS B CA 1
ATOM 4692 C C . LYS B 1 238 ? 1.719 31.516 34.312 1 98.06 238 LYS B C 1
ATOM 4694 O O . LYS B 1 238 ? 0.932 32.438 34.625 1 98.06 238 LYS B O 1
ATOM 4699 N N . GLN B 1 239 ? 2.814 31.719 33.719 1 98 239 GLN B N 1
ATOM 4700 C CA . GLN B 1 239 ? 3.184 33.062 33.25 1 98 239 GLN B CA 1
ATOM 4701 C C . GLN B 1 239 ? 2.168 33.594 32.25 1 98 239 GLN B C 1
ATOM 4703 O O . GLN B 1 239 ? 1.833 34.781 32.281 1 98 239 GLN B O 1
ATOM 4708 N N . LEU B 1 240 ? 1.717 32.75 31.344 1 98.25 240 LEU B N 1
ATOM 4709 C CA . LEU B 1 240 ? 0.716 33.156 30.359 1 98.25 240 LEU B CA 1
ATOM 4710 C C . LEU B 1 240 ? -0.584 33.562 31.047 1 98.25 240 LEU B C 1
ATOM 4712 O O . LEU B 1 240 ? -1.195 34.562 30.688 1 98.25 240 LEU B O 1
ATOM 4716 N N . ARG B 1 241 ? -0.972 32.812 32.031 1 98.25 241 ARG B N 1
ATOM 4717 C CA . ARG B 1 241 ? -2.201 33.125 32.75 1 98.25 241 ARG B CA 1
ATOM 4718 C C . ARG B 1 241 ? -2.076 34.438 33.531 1 98.25 241 ARG B C 1
ATOM 4720 O O . ARG B 1 241 ? -3.02 35.219 33.562 1 98.25 241 ARG B O 1
ATOM 4727 N N . GLU B 1 242 ? -0.929 34.625 34.125 1 97.94 242 GLU B N 1
ATOM 4728 C CA . GLU B 1 242 ? -0.684 35.875 34.844 1 97.94 242 GLU B CA 1
ATOM 4729 C C . GLU B 1 242 ? -0.716 37.062 33.906 1 97.94 242 GLU B C 1
ATOM 4731 O O . GLU B 1 242 ? -1.313 38.094 34.219 1 97.94 242 GLU B O 1
ATOM 4736 N N . ALA B 1 243 ? -0.078 36.906 32.812 1 97.44 243 ALA B N 1
ATOM 4737 C CA . ALA B 1 243 ? -0.092 37.969 31.812 1 97.44 243 ALA B CA 1
ATOM 4738 C C . ALA B 1 243 ? -1.514 38.281 31.344 1 97.44 243 ALA B C 1
ATOM 4740 O O . ALA B 1 243 ? -1.883 39.438 31.156 1 97.44 243 ALA B O 1
ATOM 4741 N N . ASN B 1 244 ? -2.291 37.25 31.125 1 98 244 ASN B N 1
ATOM 4742 C CA . ASN B 1 244 ? -3.688 37.406 30.719 1 98 244 ASN B CA 1
ATOM 4743 C C . ASN B 1 244 ? -4.488 38.188 31.75 1 98 244 ASN B C 1
ATOM 4745 O O . ASN B 1 244 ? -5.254 39.094 31.406 1 98 244 ASN B O 1
ATOM 4749 N N . GLN B 1 245 ? -4.254 37.875 33.031 1 97.31 245 GLN B N 1
ATOM 4750 C CA . GLN B 1 245 ? -4.949 38.562 34.094 1 97.31 245 GLN B CA 1
ATOM 4751 C C . GLN B 1 245 ? -4.512 40.031 34.188 1 97.31 245 GLN B C 1
ATOM 4753 O O . GLN B 1 245 ? -5.336 40.906 34.438 1 97.31 245 GLN B O 1
ATOM 4758 N N . ILE B 1 246 ? -3.264 40.281 34.031 1 96.75 246 ILE B N 1
ATOM 4759 C CA . ILE B 1 246 ? -2.721 41.625 34.094 1 96.75 246 ILE B CA 1
ATOM 4760 C C . ILE B 1 246 ? -3.312 42.469 32.969 1 96.75 246 ILE B C 1
ATOM 4762 O O . ILE B 1 246 ? -3.711 43.594 33.188 1 96.75 246 ILE B O 1
ATOM 4766 N N . CYS B 1 247 ? -3.35 41.875 31.766 1 96.19 247 CYS B N 1
ATOM 4767 C CA . CYS B 1 247 ? -3.951 42.594 30.625 1 96.19 247 CYS B CA 1
ATOM 4768 C C . CYS B 1 247 ? -5.414 42.906 30.906 1 96.19 247 CYS B C 1
ATOM 4770 O O . CYS B 1 247 ? -5.879 44 30.578 1 96.19 247 CYS B O 1
ATOM 4772 N N . GLY B 1 248 ? -6.129 41.969 31.516 1 95.25 248 GLY B N 1
ATOM 4773 C CA . GLY B 1 248 ? -7.523 42.188 31.859 1 95.25 248 GLY B CA 1
ATOM 4774 C C . GLY B 1 248 ? -7.711 43.312 32.875 1 95.25 248 GLY B C 1
ATOM 4775 O O . GLY B 1 248 ? -8.68 44.062 32.812 1 95.25 248 GLY B O 1
ATOM 4776 N N . SER B 1 249 ? -6.777 43.406 33.781 1 95.94 249 SER B N 1
ATOM 4777 C CA . SER B 1 249 ? -6.855 44.438 34.812 1 95.94 249 SER B CA 1
ATOM 4778 C C . SER B 1 249 ? -6.539 45.812 34.25 1 95.94 249 SER B C 1
ATOM 4780 O O . SER B 1 249 ? -7.039 46.812 34.75 1 95.94 249 SER B O 1
ATOM 4782 N N . ARG B 1 250 ? -5.758 45.875 33.219 1 93.94 250 ARG B N 1
ATOM 4783 C CA . ARG B 1 250 ? -5.32 47.125 32.656 1 93.94 250 ARG B CA 1
ATOM 4784 C C . ARG B 1 250 ? -6.309 47.625 31.594 1 93.94 250 ARG B C 1
ATOM 4786 O O . ARG B 1 250 ? -6.402 48.812 31.328 1 93.94 250 ARG B O 1
ATOM 4793 N N . ASP B 1 251 ? -6.859 46.719 30.953 1 93.94 251 ASP B N 1
ATOM 4794 C CA . ASP B 1 251 ? -7.797 47.031 29.875 1 93.94 251 ASP B CA 1
ATOM 4795 C C . ASP B 1 251 ? -9.109 46.25 30.047 1 93.94 251 ASP B C 1
ATOM 4797 O O . ASP B 1 251 ? -9.148 45.031 29.891 1 93.94 251 ASP B O 1
ATOM 4801 N N . VAL B 1 252 ? -10.141 46.969 30.281 1 91.88 252 VAL B N 1
ATOM 4802 C CA . VAL B 1 252 ? -11.445 46.375 30.562 1 91.88 252 VAL B CA 1
ATOM 4803 C C . VAL B 1 252 ? -11.961 45.656 29.328 1 91.88 252 VAL B C 1
ATOM 4805 O O . VAL B 1 252 ? -12.758 44.719 29.438 1 91.88 252 VAL B O 1
ATOM 4808 N N . ASN B 1 253 ? -11.5 45.969 28.125 1 92.88 253 ASN B N 1
ATOM 4809 C CA . ASN B 1 253 ? -11.953 45.344 26.891 1 92.88 253 ASN B CA 1
ATOM 4810 C C . ASN B 1 253 ? -11.188 44.062 26.609 1 92.88 253 ASN B C 1
ATOM 4812 O O . ASN B 1 253 ? -11.547 43.312 25.688 1 92.88 253 ASN B O 1
ATOM 4816 N N . HIS B 1 254 ? -10.156 43.875 27.391 1 94.94 254 HIS B N 1
ATOM 4817 C CA . HIS B 1 254 ? -9.406 42.625 27.25 1 94.94 254 HIS B CA 1
ATOM 4818 C C . HIS B 1 254 ? -10.281 41.406 27.562 1 94.94 254 HIS B C 1
ATOM 4820 O O . HIS B 1 254 ? -10.961 41.375 28.594 1 94.94 254 HIS B O 1
ATOM 4826 N N . GLU B 1 255 ? -10.32 40.438 26.672 1 94.5 255 GLU B N 1
ATOM 4827 C CA . GLU B 1 255 ? -11.18 39.25 26.812 1 94.5 255 GLU B CA 1
ATOM 4828 C C . GLU B 1 255 ? -10.445 38.125 27.5 1 94.5 255 GLU B C 1
ATOM 4830 O O . GLU B 1 255 ? -10.07 37.125 26.859 1 94.5 255 GLU B O 1
ATOM 4835 N N . VAL B 1 256 ? -10.391 38.188 28.781 1 96.81 256 VAL B N 1
ATOM 4836 C CA . VAL B 1 256 ? -9.633 37.281 29.625 1 96.81 256 VAL B CA 1
ATOM 4837 C C . VAL B 1 256 ? -10.086 35.844 29.375 1 96.81 256 VAL B C 1
ATOM 4839 O O . VAL B 1 256 ? -9.266 34.906 29.312 1 96.81 256 VAL B O 1
ATOM 4842 N N . HIS B 1 257 ? -11.344 35.625 29.172 1 96.75 257 HIS B N 1
ATOM 4843 C CA . HIS B 1 257 ? -11.898 34.281 29.047 1 96.75 257 HIS B CA 1
ATOM 4844 C C . HIS B 1 257 ? -11.484 33.656 27.734 1 96.75 257 HIS B C 1
ATOM 4846 O O . HIS B 1 257 ? -11.289 32.438 27.656 1 96.75 257 HIS B O 1
ATOM 4852 N N . VAL B 1 258 ? -11.359 34.438 26.688 1 97.69 258 VAL B N 1
ATOM 4853 C CA . VAL B 1 258 ? -10.953 33.938 25.375 1 97.69 258 VAL B CA 1
ATOM 4854 C C . VAL B 1 258 ? -9.523 33.406 25.453 1 97.69 258 VAL B C 1
ATOM 4856 O O . VAL B 1 258 ? -9.242 32.281 24.984 1 97.69 258 VAL B O 1
ATOM 4859 N N . TYR B 1 259 ? -8.664 34.125 26.125 1 98.12 259 TYR B N 1
ATOM 4860 C CA . TYR B 1 259 ? -7.27 33.719 26.25 1 98.12 259 TYR B CA 1
ATOM 4861 C C . TYR B 1 259 ? -7.137 32.562 27.219 1 98.12 259 TYR B C 1
ATOM 4863 O O . TYR B 1 259 ? -6.297 31.672 27.016 1 98.12 259 TYR B O 1
ATOM 4871 N N . GLU B 1 260 ? -7.938 32.625 28.25 1 98.06 260 GLU B N 1
ATOM 4872 C CA . GLU B 1 260 ? -7.906 31.484 29.172 1 98.06 260 GLU B CA 1
ATOM 4873 C C . GLU B 1 260 ? -8.242 30.172 28.453 1 98.06 260 GLU B C 1
ATOM 4875 O O . GLU B 1 260 ? -7.625 29.141 28.719 1 98.06 260 GLU B O 1
ATOM 4880 N N . GLY B 1 261 ? -9.242 30.219 27.609 1 97.69 261 GLY B N 1
ATOM 4881 C CA . GLY B 1 261 ? -9.578 29.062 26.812 1 97.69 261 GLY B CA 1
ATOM 4882 C C . GLY B 1 261 ? -8.445 28.609 25.906 1 97.69 261 GLY B C 1
ATOM 4883 O O . GLY B 1 261 ? -8.211 27.406 25.766 1 97.69 261 GLY B O 1
ATOM 4884 N N . ALA B 1 262 ? -7.773 29.5 25.266 1 98.19 262 ALA B N 1
ATOM 4885 C CA . ALA B 1 262 ? -6.656 29.172 24.375 1 98.19 262 ALA B CA 1
ATOM 4886 C C . ALA B 1 262 ? -5.496 28.562 25.156 1 98.19 262 ALA B C 1
ATOM 4888 O O . ALA B 1 262 ? -4.832 27.641 24.688 1 98.19 262 ALA B O 1
ATOM 4889 N N . ILE B 1 263 ? -5.219 29.125 26.375 1 98.38 263 ILE B N 1
ATOM 4890 C CA . ILE B 1 263 ? -4.137 28.625 27.219 1 98.38 263 ILE B CA 1
ATOM 4891 C C . ILE B 1 263 ? -4.457 27.203 27.672 1 98.38 263 ILE B C 1
ATOM 4893 O O . ILE B 1 263 ? -3.58 26.328 27.688 1 98.38 263 ILE B O 1
ATOM 4897 N N . LEU B 1 264 ? -5.699 26.969 28.031 1 97.25 264 LEU B N 1
ATOM 4898 C CA . LEU B 1 264 ? -6.125 25.625 28.422 1 97.25 264 LEU B CA 1
ATOM 4899 C C . LEU B 1 264 ? -5.965 24.641 27.266 1 97.25 264 LEU B C 1
ATOM 4901 O O . LEU B 1 264 ? -5.574 23.5 27.469 1 97.25 264 LEU B O 1
ATOM 4905 N N . ASN B 1 265 ? -6.352 25.078 26.109 1 97 265 ASN B N 1
ATOM 4906 C CA . ASN B 1 265 ? -6.168 24.281 24.891 1 97 265 ASN B CA 1
ATOM 4907 C C . ASN B 1 265 ? -4.703 23.922 24.672 1 97 265 ASN B C 1
ATOM 4909 O O . ASN B 1 265 ? -4.375 22.766 24.406 1 97 265 ASN B O 1
ATOM 4913 N N . LEU B 1 266 ? -3.832 24.891 24.797 1 97.75 266 LEU B N 1
ATOM 4914 C CA . LEU B 1 266 ? -2.395 24.672 24.672 1 97.75 266 LEU B CA 1
ATOM 4915 C C . LEU B 1 266 ? -1.905 23.672 25.719 1 97.75 266 LEU B C 1
ATOM 4917 O O . LEU B 1 266 ? -1.114 22.781 25.406 1 97.75 266 LEU B O 1
ATOM 4921 N N . GLU B 1 267 ? -2.379 23.859 26.922 1 96.75 267 GLU B N 1
ATOM 4922 C CA . GLU B 1 267 ? -2.006 22.969 28.016 1 96.75 267 GLU B CA 1
ATOM 4923 C C . GLU B 1 267 ? -2.387 21.516 27.703 1 96.75 267 GLU B C 1
ATOM 4925 O O . GLU B 1 267 ? -1.603 20.594 27.938 1 96.75 267 GLU B O 1
ATOM 4930 N N . GLU B 1 268 ? -3.518 21.359 27.203 1 94.56 268 GLU B N 1
ATOM 4931 C CA . GLU B 1 268 ? -3.98 20.016 26.859 1 94.56 268 GLU B CA 1
ATOM 4932 C C . GLU B 1 268 ? -3.115 19.406 25.75 1 94.56 268 GLU B C 1
ATOM 4934 O O . GLU B 1 268 ? -2.756 18.219 25.828 1 94.56 268 GLU B O 1
ATOM 4939 N N . MET B 1 269 ? -2.816 20.156 24.719 1 95.31 269 MET B N 1
ATOM 4940 C CA . MET B 1 269 ? -1.993 19.656 23.625 1 95.31 269 MET B CA 1
ATOM 4941 C C . MET B 1 269 ? -0.59 19.312 24.109 1 95.31 269 MET B C 1
ATOM 4943 O O . MET B 1 269 ? -0.008 18.312 23.688 1 95.31 269 MET B O 1
ATOM 4947 N N . LEU B 1 270 ? -0.062 20.188 25 1 95.81 270 LEU B N 1
ATOM 4948 C CA . LEU B 1 270 ? 1.253 19.922 25.578 1 95.81 270 LEU B CA 1
ATOM 4949 C C . LEU B 1 270 ? 1.239 18.625 26.375 1 95.81 270 LEU B C 1
ATOM 4951 O O . LEU B 1 270 ? 2.195 17.844 26.312 1 95.81 270 LEU B O 1
ATOM 4955 N N . SER B 1 271 ? 0.172 18.438 27.109 1 94.31 271 SER B N 1
ATOM 4956 C CA . SER B 1 271 ? 0.036 17.203 27.859 1 94.31 271 SER B CA 1
ATOM 4957 C C . SER B 1 271 ? 0.085 15.984 26.938 1 94.31 271 SER B C 1
ATOM 4959 O O . SER B 1 271 ? 0.709 14.969 27.266 1 94.31 271 SER B O 1
ATOM 4961 N N . TRP B 1 272 ? -0.526 16.062 25.766 1 91.75 272 TRP B N 1
ATOM 4962 C CA . TRP B 1 272 ? -0.478 15 24.766 1 91.75 272 TRP B CA 1
ATOM 4963 C C . TRP B 1 272 ? 0.951 14.766 24.297 1 91.75 272 TRP B C 1
ATOM 4965 O O . TRP B 1 272 ? 1.427 13.625 24.266 1 91.75 272 TRP B O 1
ATOM 4975 N N . CYS B 1 273 ? 1.602 15.812 24.016 1 93.06 273 CYS B N 1
ATOM 4976 C CA . CYS B 1 273 ? 2.961 15.719 23.484 1 93.06 273 CYS B CA 1
ATOM 4977 C C . CYS B 1 273 ? 3.893 15.07 24.5 1 93.06 273 CYS B C 1
ATOM 4979 O O . CYS B 1 273 ? 4.699 14.211 24.156 1 93.06 273 CYS B O 1
ATOM 4981 N N . TYR B 1 274 ? 3.77 15.445 25.734 1 92.94 274 TYR B N 1
ATOM 4982 C CA . TYR B 1 274 ? 4.68 14.945 26.75 1 92.94 274 TYR B CA 1
ATOM 4983 C C . TYR B 1 274 ? 4.328 13.516 27.141 1 92.94 274 TYR B C 1
ATOM 4985 O O . TYR B 1 274 ? 5.125 12.828 27.781 1 92.94 274 TYR B O 1
ATOM 4993 N N . SER B 1 275 ? 3.146 13.062 26.781 1 90.12 275 SER B N 1
ATOM 4994 C CA . SER B 1 275 ? 2.793 11.664 26.953 1 90.12 275 SER B CA 1
ATOM 4995 C C . SER B 1 275 ? 3.406 10.789 25.875 1 90.12 275 SER B C 1
ATOM 4997 O O . SER B 1 275 ? 3.316 9.562 25.922 1 90.12 275 SER B O 1
ATOM 4999 N N . GLY B 1 276 ? 3.971 11.406 24.891 1 89.56 276 GLY B N 1
ATOM 5000 C CA . GLY B 1 276 ? 4.652 10.664 23.844 1 89.56 276 GLY B CA 1
ATOM 5001 C C . GLY B 1 276 ? 3.926 10.703 22.516 1 89.56 276 GLY B C 1
ATOM 5002 O O . GLY B 1 276 ? 4.445 10.219 21.5 1 89.56 276 GLY B O 1
ATOM 5003 N N . ILE B 1 277 ? 2.773 11.305 22.469 1 88.75 277 ILE B N 1
ATOM 5004 C CA . ILE B 1 277 ? 2.02 11.406 21.234 1 88.75 277 ILE B CA 1
ATOM 5005 C C . ILE B 1 277 ? 2.656 12.461 20.328 1 88.75 277 ILE B C 1
ATOM 5007 O O . ILE B 1 277 ? 2.949 13.578 20.766 1 88.75 277 ILE B O 1
ATOM 5011 N N . ARG B 1 278 ? 2.871 12.133 19.078 1 91.81 278 ARG B N 1
ATOM 5012 C CA . ARG B 1 278 ? 3.484 13.047 18.125 1 91.81 278 ARG B CA 1
ATOM 5013 C C . ARG B 1 278 ? 2.666 13.125 16.844 1 91.81 278 ARG B C 1
ATOM 5015 O O . ARG B 1 278 ? 3.193 13.477 15.789 1 91.81 278 ARG B O 1
ATOM 5022 N N . ALA B 1 279 ? 1.384 12.812 17.016 1 90.62 279 ALA B N 1
ATOM 5023 C CA . ALA B 1 279 ? 0.492 12.719 15.859 1 90.62 279 ALA B CA 1
ATOM 5024 C C . ALA B 1 279 ? 0.122 14.109 15.344 1 90.62 279 ALA B C 1
ATOM 5026 O O . ALA B 1 279 ? 0.002 15.055 16.125 1 90.62 279 ALA B O 1
ATOM 5027 N N . THR B 1 280 ? -0.145 14.195 14.047 1 91.69 280 THR B N 1
ATOM 5028 C CA . THR B 1 280 ? -0.522 15.43 13.375 1 91.69 280 THR B CA 1
ATOM 5029 C C . THR B 1 280 ? -1.857 15.953 13.898 1 91.69 280 THR B C 1
ATOM 5031 O O . THR B 1 280 ? -2.164 17.141 13.766 1 91.69 280 THR B O 1
ATOM 5034 N N . THR B 1 281 ? -2.615 15.102 14.492 1 89 281 THR B N 1
ATOM 5035 C CA . THR B 1 281 ? -3.926 15.469 15.023 1 89 281 THR B CA 1
ATOM 5036 C C . THR B 1 281 ? -3.801 16.578 16.062 1 89 281 THR B C 1
ATOM 5038 O O . THR B 1 281 ? -4.734 17.359 16.25 1 89 281 THR B O 1
ATOM 5041 N N . ILE B 1 282 ? -2.691 16.688 16.703 1 91.5 282 ILE B N 1
ATOM 5042 C CA . ILE B 1 282 ? -2.457 17.703 17.703 1 91.5 282 ILE B CA 1
ATOM 5043 C C . ILE B 1 282 ? -2.539 19.094 17.078 1 91.5 282 ILE B C 1
ATOM 5045 O O . ILE B 1 282 ? -3.203 19.984 17.594 1 91.5 282 ILE B O 1
ATOM 5049 N N . ALA B 1 283 ? -1.9 19.234 15.898 1 92.56 283 ALA B N 1
ATOM 5050 C CA . ALA B 1 283 ? -1.927 20.516 15.188 1 92.56 283 ALA B CA 1
ATOM 5051 C C . ALA B 1 283 ? -3.355 20.906 14.812 1 92.56 283 ALA B C 1
ATOM 5053 O O . ALA B 1 283 ? -3.754 22.062 14.977 1 92.56 283 ALA B O 1
ATOM 5054 N N . GLY B 1 284 ? -4.078 19.969 14.383 1 91.5 284 GLY B N 1
ATOM 5055 C CA . GLY B 1 284 ? -5.449 20.234 13.984 1 91.5 284 GLY B CA 1
ATOM 5056 C C . GLY B 1 284 ? -6.371 20.5 15.156 1 91.5 284 GLY B C 1
ATOM 5057 O O . GLY B 1 284 ? -7.199 21.422 15.102 1 91.5 284 GLY B O 1
ATOM 5058 N N . ARG B 1 285 ? -6.254 19.719 16.156 1 90.31 285 ARG B N 1
ATOM 5059 C CA . ARG B 1 285 ? -7.121 19.844 17.328 1 90.31 285 ARG B CA 1
ATOM 5060 C C . ARG B 1 285 ? -6.961 21.219 17.984 1 90.31 285 ARG B C 1
ATOM 5062 O O . ARG B 1 285 ? -7.945 21.844 18.375 1 90.31 285 ARG B O 1
ATOM 5069 N N . PHE B 1 286 ? -5.746 21.688 18.125 1 94.81 286 PHE B N 1
ATOM 5070 C CA . PHE B 1 286 ? -5.5 23 18.688 1 94.81 286 PHE B CA 1
ATOM 5071 C C . PHE B 1 286 ? -6.254 24.078 17.906 1 94.81 286 PHE B C 1
ATOM 5073 O O . PHE B 1 286 ? -6.945 24.906 18.5 1 94.81 286 PHE B O 1
ATOM 5080 N N . ALA B 1 287 ? -6.172 24.016 16.625 1 93.69 287 ALA B N 1
ATOM 5081 C CA . ALA B 1 287 ? -6.789 25.016 15.758 1 93.69 287 ALA B CA 1
ATOM 5082 C C . ALA B 1 287 ? -8.312 24.953 15.852 1 93.69 287 ALA B C 1
ATOM 5084 O O . ALA B 1 287 ? -8.977 26 15.938 1 93.69 287 ALA B O 1
ATOM 5085 N N . ILE B 1 288 ? -8.812 23.797 15.875 1 90 288 ILE B N 1
ATOM 5086 C CA . ILE B 1 288 ? -10.25 23.578 15.844 1 90 288 ILE B CA 1
ATOM 5087 C C . ILE B 1 288 ? -10.875 24.031 17.156 1 90 288 ILE B C 1
ATOM 5089 O O . ILE B 1 288 ? -11.977 24.578 17.188 1 90 288 ILE B O 1
ATOM 5093 N N . ARG B 1 289 ? -10.172 23.891 18.234 1 92.44 289 ARG B N 1
ATOM 5094 C CA . ARG B 1 289 ? -10.711 24.172 19.562 1 92.44 289 ARG B CA 1
ATOM 5095 C C . ARG B 1 289 ? -10.57 25.641 19.922 1 92.44 289 ARG B C 1
ATOM 5097 O O . ARG B 1 289 ? -11.125 26.094 20.922 1 92.44 289 ARG B O 1
ATOM 5104 N N . LEU B 1 290 ? -9.867 26.375 19.156 1 94.81 290 LEU B N 1
ATOM 5105 C CA . LEU B 1 290 ? -9.773 27.812 19.391 1 94.81 290 LEU B CA 1
ATOM 5106 C C . LEU B 1 290 ? -11.125 28.5 19.172 1 94.81 290 LEU B C 1
ATOM 5108 O O . LEU B 1 290 ? -11.859 28.141 18.25 1 94.81 290 LEU B O 1
ATOM 5112 N N . LYS B 1 291 ? -11.469 29.438 20.062 1 94.81 291 LYS B N 1
ATOM 5113 C CA . LYS B 1 291 ? -12.688 30.219 19.875 1 94.81 291 LYS B CA 1
ATOM 5114 C C . LYS B 1 291 ? -12.562 31.156 18.688 1 94.81 291 LYS B C 1
ATOM 5116 O O . LYS B 1 291 ? -11.484 31.688 18.406 1 94.81 291 LYS B O 1
ATOM 5121 N N . PRO B 1 292 ? -13.703 31.406 18 1 93.69 292 PRO B N 1
ATOM 5122 C CA . PRO B 1 292 ? -13.664 32.312 16.859 1 93.69 292 PRO B CA 1
ATOM 5123 C C . PRO B 1 292 ? -13.102 33.688 17.234 1 93.69 292 PRO B C 1
ATOM 5125 O O . PRO B 1 292 ? -12.367 34.312 16.438 1 93.69 292 PRO B O 1
ATOM 5128 N N . ARG B 1 293 ? -13.422 34.125 18.375 1 96.81 293 ARG B N 1
ATOM 5129 C CA . ARG B 1 293 ? -12.945 35.438 18.812 1 96.81 293 ARG B CA 1
ATOM 5130 C C . ARG B 1 293 ? -11.422 35.438 18.906 1 96.81 293 ARG B C 1
ATOM 5132 O O . ARG B 1 293 ? -10.797 36.469 18.625 1 96.81 293 ARG B O 1
ATOM 5139 N N . PHE B 1 294 ? -10.828 34.375 19.328 1 97.31 294 PHE B N 1
ATOM 5140 C CA . PHE B 1 294 ? -9.375 34.312 19.375 1 97.31 294 PHE B CA 1
ATOM 5141 C C . PHE B 1 294 ? -8.773 34.531 18 1 97.31 294 PHE B C 1
ATOM 5143 O O . PHE B 1 294 ? -7.75 35.219 17.844 1 97.31 294 PHE B O 1
ATOM 5150 N N . MET B 1 295 ? -9.383 33.969 16.969 1 96.12 295 MET B N 1
ATOM 5151 C CA . MET B 1 295 ? -8.914 34.125 15.594 1 96.12 295 MET B CA 1
ATOM 5152 C C . MET B 1 295 ? -8.984 35.594 15.172 1 96.12 295 MET B C 1
ATOM 5154 O O . MET B 1 295 ? -8.109 36.094 14.461 1 96.12 295 MET B O 1
ATOM 5158 N N . GLU B 1 296 ? -10 36.219 15.633 1 96.88 296 GLU B N 1
ATOM 5159 C CA . GLU B 1 296 ? -10.117 37.656 15.352 1 96.88 296 GLU B CA 1
ATOM 5160 C C . GLU B 1 296 ? -8.992 38.438 16.031 1 96.88 296 GLU B C 1
ATOM 5162 O O . GLU B 1 296 ? -8.445 39.375 15.438 1 96.88 296 GLU B O 1
ATOM 5167 N N . LEU B 1 297 ? -8.711 38.062 17.219 1 97.19 297 LEU B N 1
ATOM 5168 C CA . LEU B 1 297 ? -7.637 38.719 17.953 1 97.19 297 LEU B CA 1
ATOM 5169 C C . LEU B 1 297 ? -6.297 38.531 17.25 1 97.19 297 LEU B C 1
ATOM 5171 O O . LEU B 1 297 ? -5.461 39.438 17.234 1 97.19 297 LEU B O 1
ATOM 5175 N N . LEU B 1 298 ? -6.09 37.344 16.719 1 96.31 298 LEU B N 1
ATOM 5176 C CA . LEU B 1 298 ? -4.887 37.062 15.945 1 96.31 298 LEU B CA 1
ATOM 5177 C C . LEU B 1 298 ? -4.836 37.938 14.688 1 96.31 298 LEU B C 1
ATOM 5179 O O . LEU B 1 298 ? -3.781 38.469 14.336 1 96.31 298 LEU B O 1
ATOM 5183 N N . ARG B 1 299 ? -5.938 38.031 14.047 1 95.31 299 ARG B N 1
ATOM 5184 C CA . ARG B 1 299 ? -6.039 38.844 12.852 1 95.31 299 ARG B CA 1
ATOM 5185 C C . ARG B 1 299 ? -5.781 40.312 13.188 1 95.31 299 ARG B C 1
ATOM 5187 O O . ARG B 1 299 ? -5.176 41.031 12.391 1 95.31 299 ARG B O 1
ATOM 5194 N N . GLU B 1 300 ? -6.238 40.688 14.367 1 95.5 300 GLU B N 1
ATOM 5195 C CA . GLU B 1 300 ? -6.051 42.062 14.844 1 95.5 300 GLU B CA 1
ATOM 5196 C C . GLU B 1 300 ? -4.629 42.281 15.359 1 95.5 300 GLU B C 1
ATOM 5198 O O . GLU B 1 300 ? -4.27 43.406 15.758 1 95.5 300 GLU B O 1
ATOM 5203 N N . ARG B 1 301 ? -3.852 41.25 15.367 1 95.38 301 ARG B N 1
ATOM 5204 C CA . ARG B 1 301 ? -2.441 41.281 15.742 1 95.38 301 ARG B CA 1
ATOM 5205 C C . ARG B 1 301 ? -2.277 41.656 17.219 1 95.38 301 ARG B C 1
ATOM 5207 O O . ARG B 1 301 ? -1.412 42.469 17.562 1 95.38 301 ARG B O 1
ATOM 5214 N N . ASP B 1 302 ? -3.227 41.156 17.984 1 96.44 302 ASP B N 1
ATOM 5215 C CA . ASP B 1 302 ? -3.088 41.312 19.422 1 96.44 302 ASP B CA 1
ATOM 5216 C C . ASP B 1 302 ? -1.793 40.656 19.922 1 96.44 302 ASP B C 1
ATOM 5218 O O . ASP B 1 302 ? -1.479 39.531 19.578 1 96.44 302 ASP B O 1
ATOM 5222 N N . PRO B 1 303 ? -1.021 41.344 20.734 1 96.75 303 PRO B N 1
ATOM 5223 C CA . PRO B 1 303 ? 0.294 40.844 21.156 1 96.75 303 PRO B CA 1
ATOM 5224 C C . PRO B 1 303 ? 0.217 39.5 21.875 1 96.75 303 PRO B C 1
ATOM 5226 O O . PRO B 1 303 ? 1.03 38.594 21.625 1 96.75 303 PRO B O 1
ATOM 5229 N N . LEU B 1 304 ? -0.719 39.375 22.812 1 97.5 304 LEU B N 1
ATOM 5230 C CA . LEU B 1 304 ? -0.823 38.125 23.547 1 97.5 304 LEU B CA 1
ATOM 5231 C C . LEU B 1 304 ? -1.211 37 22.625 1 97.5 304 LEU B C 1
ATOM 5233 O O . LEU B 1 304 ? -0.773 35.844 22.828 1 97.5 304 LEU B O 1
ATOM 5237 N N . ALA B 1 305 ? -2.041 37.281 21.656 1 97.75 305 ALA B N 1
ATOM 5238 C CA . ALA B 1 305 ? -2.391 36.25 20.656 1 97.75 305 ALA B CA 1
ATOM 5239 C C . ALA B 1 305 ? -1.158 35.812 19.875 1 97.75 305 ALA B C 1
ATOM 5241 O O . ALA B 1 305 ? -1.019 34.625 19.547 1 97.75 305 ALA B O 1
ATOM 5242 N N . LEU B 1 306 ? -0.294 36.688 19.562 1 97.81 306 LEU B N 1
ATOM 5243 C CA . LEU B 1 306 ? 0.946 36.375 18.875 1 97.81 306 LEU B CA 1
ATOM 5244 C C . LEU B 1 306 ? 1.856 35.5 19.75 1 97.81 306 LEU B C 1
ATOM 5246 O O . LEU B 1 306 ? 2.52 34.594 19.25 1 97.81 306 LEU B O 1
ATOM 5250 N N . VAL B 1 307 ? 1.917 35.906 21.016 1 97.69 307 VAL B N 1
ATOM 5251 C CA . VAL B 1 307 ? 2.672 35.062 21.953 1 97.69 307 VAL B CA 1
ATOM 5252 C C . VAL B 1 307 ? 2.156 33.625 21.922 1 97.69 307 VAL B C 1
ATOM 5254 O O . VAL B 1 307 ? 2.945 32.688 21.875 1 97.69 307 VAL B O 1
ATOM 5257 N N . MET B 1 308 ? 0.845 33.469 21.938 1 97.75 308 MET B N 1
ATOM 5258 C CA . MET B 1 308 ? 0.224 32.156 21.891 1 97.75 308 MET B CA 1
ATOM 5259 C C . MET B 1 308 ? 0.584 31.422 20.609 1 97.75 308 MET B C 1
ATOM 5261 O O . MET B 1 308 ? 0.755 30.188 20.609 1 97.75 308 MET B O 1
ATOM 5265 N N . LEU B 1 309 ? 0.672 32.125 19.516 1 97.06 309 LEU B N 1
ATOM 5266 C CA . LEU B 1 309 ? 1.037 31.547 18.219 1 97.06 309 LEU B CA 1
ATOM 5267 C C . LEU B 1 309 ? 2.447 30.969 18.266 1 97.06 309 LEU B C 1
ATOM 5269 O O . LEU B 1 309 ? 2.711 29.922 17.688 1 97.06 309 LEU B O 1
ATOM 5273 N N . ALA B 1 310 ? 3.338 31.656 18.906 1 96.19 310 ALA B N 1
ATOM 5274 C CA . ALA B 1 310 ? 4.699 31.141 19.062 1 96.19 310 ALA B CA 1
ATOM 5275 C C . ALA B 1 310 ? 4.711 29.828 19.828 1 96.19 310 ALA B C 1
ATOM 5277 O O . ALA B 1 310 ? 5.477 28.922 19.5 1 96.19 310 ALA B O 1
ATOM 5278 N N . HIS B 1 311 ? 3.9 29.734 20.859 1 97.38 311 HIS B N 1
ATOM 5279 C CA . HIS B 1 311 ? 3.82 28.5 21.641 1 97.38 311 HIS B CA 1
ATOM 5280 C C . HIS B 1 311 ? 3.172 27.391 20.812 1 97.38 311 HIS B C 1
ATOM 5282 O O . HIS B 1 311 ? 3.521 26.219 20.969 1 97.38 311 HIS B O 1
ATOM 5288 N N . TYR B 1 312 ? 2.23 27.75 19.969 1 96.81 312 TYR B N 1
ATOM 5289 C CA . TYR B 1 312 ? 1.708 26.781 19 1 96.81 312 TYR B CA 1
ATOM 5290 C C . TYR B 1 312 ? 2.818 26.25 18.109 1 96.81 312 TYR B C 1
ATOM 5292 O O . TYR B 1 312 ? 2.842 25.062 17.766 1 96.81 312 TYR B O 1
ATOM 5300 N N . GLY B 1 313 ? 3.668 27.141 17.734 1 95.31 313 GLY B N 1
ATOM 5301 C CA . GLY B 1 313 ? 4.832 26.703 16.969 1 95.31 313 GLY B CA 1
ATOM 5302 C C . GLY B 1 313 ? 5.625 25.609 17.656 1 95.31 313 GLY B C 1
ATOM 5303 O O . GLY B 1 313 ? 6.16 24.719 17 1 95.31 313 GLY B O 1
ATOM 5304 N N . VAL B 1 314 ? 5.723 25.656 18.953 1 95.56 314 VAL B N 1
ATOM 5305 C CA . VAL B 1 314 ? 6.441 24.625 19.703 1 95.56 314 VAL B CA 1
ATOM 5306 C C . VAL B 1 314 ? 5.73 23.281 19.562 1 95.56 314 VAL B C 1
ATOM 5308 O O . VAL B 1 314 ? 6.383 22.234 19.453 1 95.56 314 VAL B O 1
ATOM 5311 N N . LEU B 1 315 ? 4.395 23.312 19.578 1 95.94 315 LEU B N 1
ATOM 5312 C CA . LEU B 1 315 ? 3.648 22.078 19.344 1 95.94 315 LEU B CA 1
ATOM 5313 C C . LEU B 1 315 ? 4.008 21.469 18 1 95.94 315 LEU B C 1
ATOM 5315 O O . LEU B 1 315 ? 4.234 20.25 17.906 1 95.94 315 LEU B O 1
ATOM 5319 N N . LEU B 1 316 ? 4.055 22.312 16.969 1 95.5 316 LEU B N 1
ATOM 5320 C CA . LEU B 1 316 ? 4.391 21.828 15.641 1 95.5 316 LEU B CA 1
ATOM 5321 C C . LEU B 1 316 ? 5.789 21.219 15.617 1 95.5 316 LEU B C 1
ATOM 5323 O O . LEU B 1 316 ? 6.031 20.25 14.891 1 95.5 316 LEU B O 1
ATOM 5327 N N . HIS B 1 317 ? 6.629 21.734 16.406 1 93.94 317 HIS B N 1
ATOM 5328 C CA . HIS B 1 317 ? 8 21.25 16.516 1 93.94 317 HIS B CA 1
ATOM 5329 C C . HIS B 1 317 ? 8.039 19.844 17.094 1 93.94 317 HIS B C 1
ATOM 5331 O O . HIS B 1 317 ? 8.93 19.047 16.766 1 93.94 317 HIS B O 1
ATOM 5337 N N . TYR B 1 318 ? 7.121 19.562 17.984 1 94.06 318 TYR B N 1
ATOM 5338 C CA . TYR B 1 318 ? 7.102 18.281 18.672 1 94.06 318 TYR B CA 1
ATOM 5339 C C . TYR B 1 318 ? 6.547 17.172 17.766 1 94.06 318 TYR B C 1
ATOM 5341 O O . TYR B 1 318 ? 6.715 15.992 18.047 1 94.06 318 TYR B O 1
ATOM 5349 N N . LEU B 1 319 ? 5.945 17.5 16.688 1 94.06 319 LEU B N 1
ATOM 5350 C CA . LEU B 1 319 ? 5.234 16.531 15.867 1 94.06 319 LEU B CA 1
ATOM 5351 C C . LEU B 1 319 ? 6.215 15.688 15.047 1 94.06 319 LEU B C 1
ATOM 5353 O O . LEU B 1 319 ? 7.316 16.141 14.734 1 94.06 319 LEU B O 1
ATOM 5357 N N . GLU B 1 320 ? 5.805 14.5 14.703 1 90.31 320 GLU B N 1
ATOM 5358 C CA . GLU B 1 320 ? 6.648 13.469 14.109 1 90.31 320 GLU B CA 1
ATOM 5359 C C . GLU B 1 320 ? 7.016 13.82 12.672 1 90.31 320 GLU B C 1
ATOM 5361 O O . GLU B 1 320 ? 8.164 13.625 12.258 1 90.31 320 GLU B O 1
ATOM 5366 N N . HIS B 1 321 ? 6.137 14.258 11.953 1 92 321 HIS B N 1
ATOM 5367 C CA . HIS B 1 321 ? 6.332 14.438 10.523 1 92 321 HIS B CA 1
ATOM 5368 C C . HIS B 1 321 ? 6.879 15.828 10.203 1 92 321 HIS B C 1
ATOM 5370 O O . HIS B 1 321 ? 6.137 16.703 9.766 1 92 321 HIS B O 1
ATOM 5376 N N . ARG B 1 322 ? 8.141 15.977 10.188 1 90.5 322 ARG B N 1
ATOM 5377 C CA . ARG B 1 322 ? 8.844 17.25 10.086 1 90.5 322 ARG B CA 1
ATOM 5378 C C . ARG B 1 322 ? 8.742 17.812 8.672 1 90.5 322 ARG B C 1
ATOM 5380 O O . ARG B 1 322 ? 8.82 19.031 8.477 1 90.5 322 ARG B O 1
ATOM 5387 N N . TRP B 1 323 ? 8.453 16.906 7.773 1 92.88 323 TRP B N 1
ATOM 5388 C CA . TRP B 1 323 ? 8.391 17.406 6.402 1 92.88 323 TRP B CA 1
ATOM 5389 C C . TRP B 1 323 ? 7.188 18.328 6.211 1 92.88 323 TRP B C 1
ATOM 5391 O O . TRP B 1 323 ? 7.188 19.172 5.32 1 92.88 323 TRP B O 1
ATOM 5401 N N . CYS B 1 324 ? 6.141 18.188 7.066 1 92.06 324 CYS B N 1
ATOM 5402 C CA . CYS B 1 324 ? 4.934 19.016 6.996 1 92.06 324 CYS B CA 1
ATOM 5403 C C . CYS B 1 324 ? 5.066 20.25 7.867 1 92.06 324 CYS B C 1
ATOM 5405 O O . CYS B 1 324 ? 4.602 21.328 7.492 1 92.06 324 CYS B O 1
ATOM 5407 N N . PHE B 1 325 ? 5.812 20.078 9 1 90.75 325 PHE B N 1
ATOM 5408 C CA . PHE B 1 325 ? 5.668 21.094 10.031 1 90.75 325 PHE B CA 1
ATOM 5409 C C . PHE B 1 325 ? 7.008 21.766 10.312 1 90.75 325 PHE B C 1
ATOM 5411 O O . PHE B 1 325 ? 7.051 22.828 10.953 1 90.75 325 PHE B O 1
ATOM 5418 N N . GLY B 1 326 ? 8.086 21.234 9.898 1 80.25 326 GLY B N 1
ATOM 5419 C CA . GLY B 1 326 ? 9.422 21.578 10.359 1 80.25 326 GLY B CA 1
ATOM 5420 C C . GLY B 1 326 ? 9.797 23.031 10.102 1 80.25 326 GLY B C 1
ATOM 5421 O O . GLY B 1 326 ? 10.508 23.641 10.898 1 80.25 326 GLY B O 1
ATOM 5422 N N . ASP B 1 327 ? 9.266 23.625 9.125 1 78.88 327 ASP B N 1
ATOM 5423 C CA . ASP B 1 327 ? 9.672 24.984 8.758 1 78.88 327 ASP B CA 1
ATOM 5424 C C . ASP B 1 327 ? 8.922 26.016 9.586 1 78.88 327 ASP B C 1
ATOM 5426 O O . ASP B 1 327 ? 9.344 27.172 9.68 1 78.88 327 ASP B O 1
ATOM 5430 N N . TRP B 1 328 ? 7.891 25.672 10.234 1 86.12 328 TRP B N 1
ATOM 5431 C CA . TRP B 1 328 ? 6.996 26.641 10.852 1 86.12 328 TRP B CA 1
ATOM 5432 C C . TRP B 1 328 ? 7.527 27.078 12.211 1 86.12 328 TRP B C 1
ATOM 5434 O O . TRP B 1 328 ? 7.566 28.281 12.508 1 86.12 328 TRP B O 1
ATOM 5444 N N . CYS B 1 329 ? 8 26.172 13.008 1 84.06 329 CYS B N 1
ATOM 5445 C CA . CYS B 1 329 ? 8.32 26.453 14.398 1 84.06 329 CYS B CA 1
ATOM 5446 C C . CYS B 1 329 ? 9.383 27.547 14.5 1 84.06 329 CYS B C 1
ATOM 5448 O O . CYS B 1 329 ? 9.188 28.531 15.219 1 84.06 329 CYS B O 1
ATOM 5450 N N . VAL B 1 330 ? 10.398 27.391 13.75 1 86.06 330 VAL B N 1
ATOM 5451 C CA . VAL B 1 330 ? 11.508 28.344 13.836 1 86.06 330 VAL B CA 1
ATOM 5452 C C . VAL B 1 330 ? 11.094 29.688 13.227 1 86.06 330 VAL B C 1
ATOM 5454 O O . VAL B 1 330 ? 11.328 30.734 13.805 1 86.06 330 VAL B O 1
ATOM 5457 N N . ARG B 1 331 ? 10.414 29.641 12.188 1 89.12 331 ARG B N 1
ATOM 5458 C CA . ARG B 1 331 ? 10.023 30.859 11.477 1 89.12 331 ARG B CA 1
ATOM 5459 C C . ARG B 1 331 ? 9.031 31.672 12.297 1 89.12 331 ARG B C 1
ATOM 5461 O O . ARG B 1 331 ? 9.164 32.906 12.398 1 89.12 331 ARG B O 1
ATOM 5468 N N . VAL B 1 332 ? 8.117 31.016 12.805 1 91.56 332 VAL B N 1
ATOM 5469 C CA . VAL B 1 332 ? 7.082 31.703 13.57 1 91.56 332 VAL B CA 1
ATOM 5470 C C . VAL B 1 332 ? 7.695 32.312 14.828 1 91.56 332 VAL B C 1
ATOM 5472 O O . VAL B 1 332 ? 7.414 33.469 15.172 1 91.56 332 VAL B O 1
ATOM 5475 N N . SER B 1 333 ? 8.531 31.562 15.5 1 90.88 333 SER B N 1
ATOM 5476 C CA . SER B 1 333 ? 9.164 32.062 16.719 1 90.88 333 SER B CA 1
ATOM 5477 C C . SER B 1 333 ? 10.016 33.281 16.438 1 90.88 333 SER B C 1
ATOM 5479 O O . SER B 1 333 ? 9.938 34.281 17.172 1 90.88 333 SER B O 1
ATOM 5481 N N . LYS B 1 334 ? 10.719 33.219 15.414 1 90.31 334 LYS B N 1
ATOM 5482 C CA . LYS B 1 334 ? 11.57 34.344 15.055 1 90.31 334 LYS B CA 1
ATOM 5483 C C . LYS B 1 334 ? 10.727 35.562 14.648 1 90.31 334 LYS B C 1
ATOM 5485 O O . LYS B 1 334 ? 11.062 36.688 14.984 1 90.31 334 LYS B O 1
ATOM 5490 N N . ALA B 1 335 ? 9.727 35.312 13.891 1 92.94 335 ALA B N 1
ATOM 5491 C CA . ALA B 1 335 ? 8.852 36.406 13.445 1 92.94 335 ALA B CA 1
ATOM 5492 C C . ALA B 1 335 ? 8.188 37.094 14.633 1 92.94 335 ALA B C 1
ATOM 5494 O O . ALA B 1 335 ? 8.188 38.312 14.719 1 92.94 335 ALA B O 1
ATOM 5495 N N . VAL B 1 336 ? 7.648 36.312 15.523 1 95.25 336 VAL B N 1
ATOM 5496 C CA . VAL B 1 336 ? 6.961 36.875 16.672 1 95.25 336 VAL B CA 1
ATOM 5497 C C . VAL B 1 336 ? 7.953 37.656 17.562 1 95.25 336 VAL B C 1
ATOM 5499 O O . VAL B 1 336 ? 7.637 38.719 18.078 1 95.25 336 VAL B O 1
ATOM 5502 N N . TRP B 1 337 ? 9.125 37.125 17.703 1 93.81 337 TRP B N 1
ATOM 5503 C CA . TRP B 1 337 ? 10.172 37.781 18.469 1 93.81 337 TRP B CA 1
ATOM 5504 C C . TRP B 1 337 ? 10.523 39.125 17.875 1 93.81 337 TRP B C 1
ATOM 5506 O O . TRP B 1 337 ? 10.75 40.094 18.594 1 93.81 337 TRP B O 1
ATOM 5516 N N . ALA B 1 338 ? 10.562 39.188 16.641 1 92.44 338 ALA B N 1
ATOM 5517 C CA . ALA B 1 338 ? 10.906 40.438 15.938 1 92.44 338 ALA B CA 1
ATOM 5518 C C . ALA B 1 338 ? 9.789 41.438 16.047 1 92.44 338 ALA B C 1
ATOM 5520 O O . ALA B 1 338 ? 10.047 42.656 16.109 1 92.44 338 ALA B O 1
ATOM 5521 N N . ILE B 1 339 ? 8.602 41 16.062 1 94.62 339 ILE B N 1
ATOM 5522 C CA . ILE B 1 339 ? 7.43 41.875 16.016 1 94.62 339 ILE B CA 1
ATOM 5523 C C . ILE B 1 339 ? 7.148 42.438 17.422 1 94.62 339 ILE B C 1
ATOM 5525 O O . ILE B 1 339 ? 6.84 43.594 17.562 1 94.62 339 ILE B O 1
ATOM 5529 N N . LEU B 1 340 ? 7.27 41.562 18.406 1 95.19 340 LEU B N 1
ATOM 5530 C CA . LEU B 1 340 ? 6.828 41.969 19.734 1 95.19 340 LEU B CA 1
ATOM 5531 C C . LEU B 1 340 ? 7.922 42.719 20.469 1 95.19 340 LEU B C 1
ATOM 5533 O O . LEU B 1 340 ? 9.109 42.469 20.25 1 95.19 340 LEU B O 1
ATOM 5537 N N . ASP B 1 341 ? 7.523 43.656 21.312 1 93.06 341 ASP B N 1
ATOM 5538 C CA . ASP B 1 341 ? 8.469 44.469 22.062 1 93.06 341 ASP B CA 1
ATOM 5539 C C . ASP B 1 341 ? 8.914 43.75 23.328 1 93.06 341 ASP B C 1
ATOM 5541 O O . ASP B 1 341 ? 8.5 42.625 23.594 1 93.06 341 ASP B O 1
ATOM 5545 N N . ASP B 1 342 ? 9.695 44.406 24.109 1 92.81 342 ASP B N 1
ATOM 5546 C CA . ASP B 1 342 ? 10.367 43.812 25.266 1 92.81 342 ASP B CA 1
ATOM 5547 C C . ASP B 1 342 ? 9.359 43.469 26.359 1 92.81 342 ASP B C 1
ATOM 5549 O O . ASP B 1 342 ? 9.625 42.594 27.188 1 92.81 342 ASP B O 1
ATOM 5553 N N . ARG B 1 343 ? 8.242 44.094 26.328 1 92.38 343 ARG B N 1
ATOM 5554 C CA . ARG B 1 343 ? 7.215 43.844 27.328 1 92.38 343 ARG B CA 1
ATOM 5555 C C . ARG B 1 343 ? 6.691 42.406 27.203 1 92.38 343 ARG B C 1
ATOM 5557 O O . ARG B 1 343 ? 6.332 41.781 28.203 1 92.38 343 ARG B O 1
ATOM 5564 N N . TRP B 1 344 ? 6.723 41.906 26 1 95.88 344 TRP B N 1
ATOM 5565 C CA . TRP B 1 344 ? 6.078 40.625 25.719 1 95.88 344 TRP B CA 1
ATOM 5566 C C . TRP B 1 344 ? 7.117 39.5 25.547 1 95.88 344 TRP B C 1
ATOM 5568 O O . TRP B 1 344 ? 6.793 38.312 25.656 1 95.88 344 TRP B O 1
ATOM 5578 N N . ARG B 1 345 ? 8.359 39.75 25.328 1 94.69 345 ARG B N 1
ATOM 5579 C CA . ARG B 1 345 ? 9.406 38.812 24.969 1 94.69 345 ARG B CA 1
ATOM 5580 C C . ARG B 1 345 ? 9.664 37.812 26.094 1 94.69 345 ARG B C 1
ATOM 5582 O O . ARG B 1 345 ? 9.992 36.656 25.844 1 94.69 345 ARG B O 1
ATOM 5589 N N . PRO B 1 346 ? 9.516 38.219 27.375 1 95.19 346 PRO B N 1
ATOM 5590 C CA . PRO B 1 346 ? 9.68 37.25 28.438 1 95.19 346 PRO B CA 1
ATOM 5591 C C . PRO B 1 346 ? 8.711 36.062 28.312 1 95.19 346 PRO B C 1
ATOM 5593 O O . PRO B 1 346 ? 9.047 34.938 28.703 1 95.19 346 PRO B O 1
ATOM 5596 N N . LEU B 1 347 ? 7.539 36.344 27.781 1 97.25 347 LEU B N 1
ATOM 5597 C CA . LEU B 1 347 ? 6.531 35.281 27.625 1 97.25 347 LEU B CA 1
ATOM 5598 C C . LEU B 1 347 ? 6.898 34.344 26.484 1 97.25 347 LEU B C 1
ATOM 5600 O O . LEU B 1 347 ? 6.336 33.25 26.375 1 97.25 347 LEU B O 1
ATOM 5604 N N . LEU B 1 348 ? 7.93 34.75 25.672 1 96.75 348 LEU B N 1
ATOM 5605 C CA . LEU B 1 348 ? 8.328 33.969 24.5 1 96.75 348 LEU B CA 1
ATOM 5606 C C . LEU B 1 348 ? 9.539 33.094 24.828 1 96.75 348 LEU B C 1
ATOM 5608 O O . LEU B 1 348 ? 9.867 32.188 24.062 1 96.75 348 LEU B O 1
ATOM 5612 N N . GLN B 1 349 ? 10.109 33.25 25.938 1 94.94 349 GLN B N 1
ATOM 5613 C CA . GLN B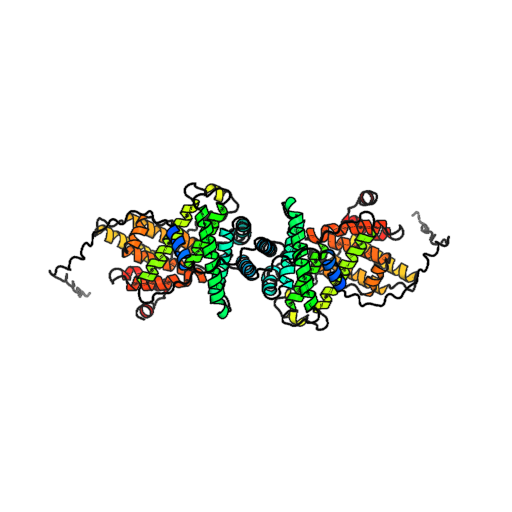 1 349 ? 11.391 32.656 26.25 1 94.94 349 GLN B CA 1
ATOM 5614 C C . GLN B 1 349 ? 11.305 31.125 26.172 1 94.94 349 GLN B C 1
ATOM 5616 O O . GLN B 1 349 ? 12.188 30.469 25.609 1 94.94 349 GLN B O 1
ATOM 5621 N N . TRP B 1 350 ? 10.289 30.578 26.766 1 96.06 350 TRP B N 1
ATOM 5622 C CA . TRP B 1 350 ? 10.133 29.125 26.734 1 96.06 350 TRP B CA 1
ATOM 5623 C C . TRP B 1 350 ? 10.008 28.609 25.312 1 96.06 350 TRP B C 1
ATOM 5625 O O . TRP B 1 350 ? 10.656 27.625 24.938 1 96.06 350 TRP B O 1
ATOM 5635 N N . ALA B 1 351 ? 9.164 29.234 24.531 1 95.5 351 ALA B N 1
ATOM 5636 C CA . ALA B 1 351 ? 8.961 28.828 23.141 1 95.5 351 ALA B CA 1
ATOM 5637 C C . ALA B 1 351 ? 10.25 28.938 22.344 1 95.5 351 ALA B C 1
ATOM 5639 O O . ALA B 1 351 ? 10.562 28.062 21.531 1 95.5 351 ALA B O 1
ATOM 5640 N N . MET B 1 352 ? 10.992 30.016 22.578 1 94.88 352 MET B N 1
ATOM 5641 C CA . MET B 1 352 ? 12.25 30.219 21.891 1 94.88 352 MET B CA 1
ATOM 5642 C C . MET B 1 352 ? 13.273 29.141 22.25 1 94.88 352 MET B C 1
ATOM 5644 O O . MET B 1 352 ? 13.969 28.625 21.391 1 94.88 352 MET B O 1
ATOM 5648 N N . ARG B 1 353 ? 13.336 28.844 23.469 1 94.44 353 ARG B N 1
ATOM 5649 C CA . ARG B 1 353 ? 14.281 27.828 23.922 1 94.44 353 ARG B CA 1
ATOM 5650 C C . ARG B 1 353 ? 13.914 26.453 23.375 1 94.44 353 ARG B C 1
ATOM 5652 O O . ARG B 1 353 ? 14.797 25.672 23.016 1 94.44 353 ARG B O 1
ATOM 5659 N N . GLU B 1 354 ? 12.617 26.156 23.422 1 92.75 354 GLU B N 1
ATOM 5660 C CA . GLU B 1 354 ? 12.156 24.844 22.953 1 92.75 354 GLU B CA 1
ATOM 5661 C C . GLU B 1 354 ? 12.414 24.672 21.453 1 92.75 354 GLU B C 1
ATOM 5663 O O . GLU B 1 354 ? 12.648 23.562 20.984 1 92.75 354 GLU B O 1
ATOM 5668 N N . THR B 1 355 ? 12.367 25.719 20.656 1 91.44 355 THR B N 1
ATOM 5669 C CA . THR B 1 355 ? 12.445 25.625 19.188 1 91.44 355 THR B CA 1
ATOM 5670 C C . THR B 1 355 ? 13.875 25.844 18.719 1 91.44 355 THR B C 1
ATOM 5672 O O . THR B 1 355 ? 14.359 25.141 17.828 1 91.44 355 THR B O 1
ATOM 5675 N N . LEU B 1 356 ? 14.586 26.859 19.312 1 89.88 356 LEU B N 1
ATOM 5676 C CA . LEU B 1 356 ? 15.891 27.281 18.812 1 89.88 356 LEU B CA 1
ATOM 5677 C C . LEU B 1 356 ? 17 26.859 19.766 1 89.88 356 LEU B C 1
ATOM 5679 O O . LEU B 1 356 ? 18.188 26.969 19.438 1 89.88 356 LEU B O 1
ATOM 5683 N N . GLY B 1 357 ? 16.609 26.422 20.891 1 89.5 357 GLY B N 1
ATOM 5684 C CA . GLY B 1 357 ? 17.609 26.031 21.875 1 89.5 357 GLY B CA 1
ATOM 5685 C C . GLY B 1 357 ? 17.938 27.141 22.859 1 89.5 357 GLY B C 1
ATOM 5686 O O . GLY B 1 357 ? 17.422 28.25 22.75 1 89.5 357 GLY B O 1
ATOM 5687 N N . VAL B 1 358 ? 18.781 26.844 23.828 1 85.44 358 VAL B N 1
ATOM 5688 C CA . VAL B 1 358 ? 19.109 27.734 24.938 1 85.44 358 VAL B CA 1
ATOM 5689 C C . VAL B 1 358 ? 19.859 28.953 24.422 1 85.44 358 VAL B C 1
ATOM 5691 O O . VAL B 1 358 ? 19.734 30.047 24.969 1 85.44 358 VAL B O 1
ATOM 5694 N N . ASN B 1 359 ? 20.5 28.859 23.281 1 84.88 359 ASN B N 1
ATOM 5695 C CA . ASN B 1 359 ? 21.281 29.953 22.703 1 84.88 359 ASN B CA 1
ATOM 5696 C C . ASN B 1 359 ? 20.5 30.672 21.594 1 84.88 359 ASN B C 1
ATOM 5698 O O . ASN B 1 359 ? 21.078 31.094 20.594 1 84.88 359 ASN B O 1
ATOM 5702 N N . PHE B 1 360 ? 19.172 30.797 21.812 1 85.12 360 PHE B N 1
ATOM 5703 C CA . PHE B 1 360 ? 18.344 31.328 20.734 1 85.12 360 PHE B CA 1
ATOM 5704 C C . PHE B 1 360 ? 18.656 32.781 20.484 1 85.12 360 PHE B C 1
ATOM 5706 O O . PHE B 1 360 ? 18.438 33.281 19.375 1 85.12 360 PHE B O 1
ATOM 5713 N N . LEU B 1 361 ? 19.156 33.562 21.438 1 83.38 361 LEU B N 1
ATOM 5714 C CA . LEU B 1 361 ? 19.453 34.969 21.281 1 83.38 361 LEU B CA 1
ATOM 5715 C C . LEU B 1 361 ? 20.516 35.188 20.203 1 83.38 361 LEU B C 1
ATOM 5717 O O . LEU B 1 361 ? 20.5 36.219 19.516 1 83.38 361 LEU B O 1
ATOM 5721 N N . GLU B 1 362 ? 21.359 34.188 20.031 1 82.62 362 GLU B N 1
ATOM 5722 C CA . GLU B 1 362 ? 22.375 34.25 18.984 1 82.62 362 GLU B CA 1
ATOM 5723 C C . GLU B 1 362 ? 21.734 34.094 17.594 1 82.62 362 GLU B C 1
ATOM 5725 O O . GLU B 1 362 ? 22.281 34.594 16.609 1 82.62 362 GLU B O 1
ATOM 5730 N N . GLN B 1 363 ? 20.688 33.469 17.594 1 78.62 363 GLN B N 1
ATOM 5731 C CA . GLN B 1 363 ? 20.047 33.125 16.328 1 78.62 363 GLN B CA 1
ATOM 5732 C C . GLN B 1 363 ? 19.062 34.188 15.898 1 78.62 363 GLN B C 1
ATOM 5734 O O . GLN B 1 363 ? 18.766 34.344 14.711 1 78.62 363 GLN B O 1
ATOM 5739 N N . VAL B 1 364 ? 18.469 34.906 16.797 1 77.44 364 VAL B N 1
ATOM 5740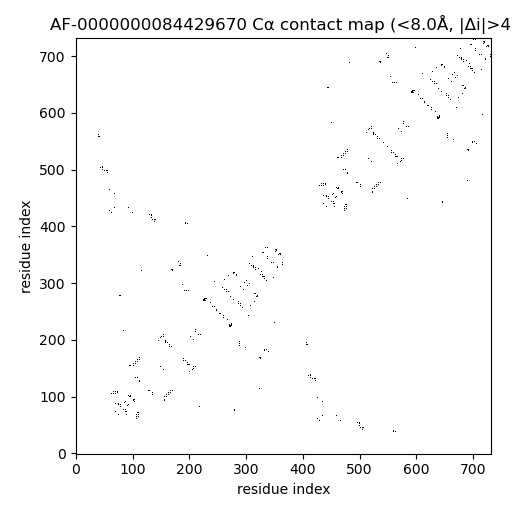 C CA . VAL B 1 364 ? 17.469 35.906 16.453 1 77.44 364 VAL B CA 1
ATOM 5741 C C . VAL B 1 364 ? 18.156 37.219 16.047 1 77.44 364 VAL B C 1
ATOM 5743 O O . VAL B 1 364 ? 17.609 38 15.281 1 77.44 364 VAL B O 1
ATOM 5746 N N . ASN B 1 365 ? 19.312 37.5 16.547 1 65.56 365 ASN B N 1
ATOM 5747 C CA . ASN B 1 365 ? 20.062 38.688 16.203 1 65.56 365 ASN B CA 1
ATOM 5748 C C . ASN B 1 365 ? 20.844 38.531 14.906 1 65.56 365 ASN B C 1
ATOM 5750 O O . ASN B 1 365 ? 21.484 39.469 14.43 1 65.56 365 ASN B O 1
ATOM 5754 N N . THR B 1 366 ? 20.766 37.312 14.312 1 55.62 366 THR B N 1
ATOM 5755 C CA . THR B 1 366 ? 21.453 37.125 13.039 1 55.62 366 THR B CA 1
ATOM 5756 C C . THR B 1 366 ? 20.469 37.156 11.883 1 55.62 366 THR B C 1
ATOM 5758 O O . THR B 1 366 ? 19.328 36.688 12.016 1 55.62 366 THR B O 1
#

pLDDT: mean 82.29, std 22.98, range [16.89, 98.62]